Protein AF-A0A850LWU3-F1 (afdb_monomer)

Nearest PDB structures (foldseek):
  5odh-assembly1_C  TM=5.625E-01  e=8.567E-04  Methanothermococcus thermolithotrophicus DSM 2095
  4kxk-assembly1_D  TM=1.977E-01  e=5.234E+00  Homo sapiens
  4kyo-assembly1_B  TM=1.993E-01  e=7.463E+00  Homo sapiens

pLDDT: mean 84.17, std 16.16, range [32.34, 98.5]

Secondary structure (DSSP, 8-state):
---------HHHHHHHTHHHHHT-----GGGEEE-S-TTS--TT-BTTB--TTEEE--HHHHHH-SGGGSHHHHHHHHHHHHHTSS-SSSHHHHHHHHHHHTT----SHHHHT-TT---HHHHHHHHHHHHHHTT----HHHHHHHHHHHHHSSTT---GGGTTTT-S-GGGBS-TT-SEEEE-HHHHHHT-HHHHHHHHHHHHHHHHTTSS--EEB-TTPPP--HHHHHTT-HHHHHHHHHHHHHHHTTSSEEEES-HHHHHIIIIIHHHHSSS---SEEEEHHHHHHHHH-EE-TTT--EE-TT--B---TT-TTS-STTPBP----S-S-----SPP-S--EEE---TTTTHHHHHHHHHHHHHTT-STT---HHHHHHHHHHHHHHHHHHHHHHHHTSTT--EEEPSS-GGG---

Structure (mmCIF, N/CA/C/O backbone):
data_AF-A0A850LWU3-F1
#
_entry.id   AF-A0A850LWU3-F1
#
loop_
_atom_site.group_PDB
_atom_site.id
_atom_site.type_symbol
_atom_site.label_atom_id
_atom_site.label_alt_id
_atom_site.label_comp_id
_atom_site.label_asym_id
_atom_site.label_entity_id
_atom_site.label_seq_id
_atom_site.pdbx_PDB_ins_code
_atom_site.Cartn_x
_atom_site.Cartn_y
_atom_site.Cartn_z
_atom_site.occupancy
_atom_site.B_iso_or_equiv
_atom_site.auth_seq_id
_atom_site.auth_comp_id
_atom_site.auth_asym_id
_atom_site.auth_atom_id
_atom_site.pdbx_PDB_model_num
ATOM 1 N N . MET A 1 1 ? -15.464 -24.265 0.387 1.00 32.75 1 MET A N 1
ATOM 2 C CA . MET A 1 1 ? -15.939 -23.529 1.576 1.00 32.75 1 MET A CA 1
ATOM 3 C C . MET A 1 1 ? -16.371 -22.146 1.120 1.00 32.75 1 MET A C 1
ATOM 5 O O . MET A 1 1 ? -15.566 -21.230 1.081 1.00 32.75 1 MET A O 1
ATOM 9 N N . THR A 1 2 ? -17.609 -22.031 0.650 1.00 32.41 2 THR A N 1
ATOM 10 C CA . THR A 1 2 ? -18.229 -20.764 0.239 1.00 32.41 2 THR A CA 1
ATOM 11 C C . THR A 1 2 ? -19.096 -20.310 1.403 1.00 32.41 2 THR A C 1
ATOM 13 O O . THR A 1 2 ? -20.304 -20.527 1.424 1.00 32.41 2 THR A O 1
ATOM 16 N N . GLU A 1 3 ? -18.445 -19.777 2.435 1.00 32.34 3 GLU A N 1
ATOM 17 C CA . GLU A 1 3 ? -19.136 -19.086 3.517 1.00 32.34 3 GLU A CA 1
ATOM 18 C C . GLU A 1 3 ? -19.488 -17.668 3.070 1.00 32.34 3 GLU A C 1
ATOM 20 O O . GLU A 1 3 ? -18.741 -16.991 2.362 1.00 32.34 3 GLU A O 1
ATOM 25 N N . ILE A 1 4 ? -20.690 -17.273 3.461 1.00 36.47 4 ILE A N 1
ATOM 26 C CA . ILE A 1 4 ? -21.375 -16.017 3.193 1.00 36.47 4 ILE A CA 1
ATOM 27 C C . ILE A 1 4 ? -20.404 -14.839 3.393 1.00 36.47 4 ILE A C 1
ATOM 29 O O . ILE A 1 4 ? -19.989 -14.554 4.515 1.00 36.47 4 ILE A O 1
ATOM 33 N N . LYS A 1 5 ? -20.043 -14.130 2.309 1.00 43.56 5 LYS A N 1
ATOM 34 C CA . LYS A 1 5 ? -19.282 -12.867 2.369 1.00 43.56 5 LYS A CA 1
ATOM 35 C C . LYS A 1 5 ? -20.184 -11.765 2.912 1.00 43.56 5 LYS A C 1
ATOM 37 O O . LYS A 1 5 ? -20.841 -10.999 2.218 1.00 43.56 5 LYS A O 1
ATOM 42 N N . GLU A 1 6 ? -20.267 -11.792 4.219 1.00 46.38 6 GLU A N 1
ATOM 43 C CA . GLU A 1 6 ? -21.068 -10.975 5.102 1.00 46.38 6 GLU A CA 1
ATOM 44 C C . GLU A 1 6 ? -20.563 -9.503 5.012 1.00 46.38 6 GLU A C 1
ATOM 46 O O . GLU A 1 6 ? -19.359 -9.270 4.871 1.00 46.38 6 GLU A O 1
ATOM 51 N N . LYS A 1 7 ? -21.463 -8.500 5.058 1.00 52.97 7 LYS A N 1
ATOM 52 C CA . LYS A 1 7 ? -21.173 -7.057 4.829 1.00 52.97 7 LYS A CA 1
ATOM 53 C C . LYS A 1 7 ? -19.877 -6.602 5.519 1.00 52.97 7 LYS A C 1
ATOM 55 O O . LYS A 1 7 ? -19.686 -6.900 6.690 1.00 52.97 7 LYS A O 1
ATOM 60 N N . VAL A 1 8 ? -18.988 -5.913 4.805 1.00 64.25 8 VAL A N 1
ATOM 61 C CA . VAL A 1 8 ? -17.737 -5.364 5.359 1.00 64.25 8 VAL A CA 1
ATOM 62 C C . VAL A 1 8 ? -18.085 -4.100 6.153 1.00 64.25 8 VAL A C 1
ATOM 64 O O . VAL A 1 8 ? -18.867 -3.303 5.655 1.00 64.25 8 VAL A O 1
ATOM 67 N N . GLY A 1 9 ? -17.562 -3.941 7.370 1.00 80.12 9 GLY A N 1
ATOM 68 C CA . GLY A 1 9 ? -17.852 -2.807 8.258 1.00 80.12 9 GLY A CA 1
ATOM 69 C C . GLY A 1 9 ? -16.844 -2.715 9.407 1.00 80.12 9 GLY A C 1
ATOM 70 O O . GLY A 1 9 ? -16.125 -3.683 9.666 1.00 80.12 9 GLY A O 1
ATOM 71 N N . GLY A 1 10 ? -16.765 -1.565 10.069 1.00 89.88 10 GLY A N 1
ATOM 72 C CA . GLY A 1 10 ? -15.828 -1.252 11.145 1.00 89.88 10 GLY A CA 1
ATOM 73 C C . GLY A 1 10 ? -15.989 -2.161 12.353 1.00 89.88 10 GLY A C 1
ATOM 74 O O . GLY A 1 10 ? -15.060 -2.909 12.667 1.00 89.88 10 GLY A O 1
ATOM 75 N N . MET A 1 11 ? -17.176 -2.173 12.973 1.00 93.19 11 MET A N 1
ATOM 76 C CA . MET A 1 11 ? -17.422 -2.998 14.169 1.00 93.19 11 MET A CA 1
ATOM 77 C C . MET A 1 11 ? -17.214 -4.482 13.871 1.00 93.19 11 MET A C 1
ATOM 79 O O . MET A 1 11 ? -16.526 -5.208 14.584 1.00 93.19 11 MET A O 1
ATOM 83 N N . LYS A 1 12 ? -17.726 -4.924 12.728 1.00 90.56 12 LYS A N 1
ATOM 84 C CA . LYS A 1 12 ? -17.560 -6.300 12.287 1.00 90.56 12 LYS A CA 1
ATOM 85 C C . LYS A 1 12 ? -16.090 -6.670 12.041 1.00 90.56 12 LYS A C 1
ATOM 87 O O . LYS A 1 12 ? -15.655 -7.774 12.371 1.00 90.56 12 LYS A O 1
ATOM 92 N N . ARG A 1 13 ? -15.304 -5.770 11.439 1.00 90.81 13 ARG A N 1
ATOM 93 C CA . ARG A 1 13 ? -13.866 -5.992 11.235 1.00 90.81 13 ARG A CA 1
ATOM 94 C C . ARG A 1 13 ? -13.144 -6.086 12.573 1.00 90.81 13 ARG A C 1
ATOM 96 O O . ARG A 1 13 ? -12.257 -6.929 12.698 1.00 90.81 13 ARG A O 1
ATOM 103 N N . LEU A 1 14 ? -13.532 -5.254 13.535 1.00 93.44 14 LEU A N 1
ATOM 104 C CA . LEU A 1 14 ? -12.990 -5.265 14.886 1.00 93.44 14 LEU A CA 1
ATOM 105 C C . LEU A 1 14 ? -13.288 -6.595 15.597 1.00 93.44 14 LEU A C 1
ATOM 107 O O . LEU A 1 14 ? -12.367 -7.189 16.150 1.00 93.44 14 LEU A O 1
ATOM 111 N N . GLU A 1 15 ? -14.512 -7.120 15.475 1.00 95.06 15 GLU A N 1
ATOM 112 C CA . GLU A 1 15 ? -14.885 -8.452 15.981 1.00 95.06 15 GLU A CA 1
ATOM 113 C C . GLU A 1 15 ? -14.060 -9.572 15.335 1.00 95.06 15 GLU A C 1
ATOM 115 O O . GLU A 1 15 ? -13.531 -10.443 16.024 1.00 95.06 15 GLU A O 1
ATOM 120 N N . LYS A 1 16 ? -13.838 -9.513 14.013 1.00 92.75 16 LYS A N 1
ATOM 121 C CA . LYS A 1 16 ? -12.953 -10.467 13.319 1.00 92.75 16 LYS A CA 1
ATOM 122 C C . LYS A 1 16 ? -11.506 -10.412 13.830 1.00 92.75 16 LYS A C 1
ATOM 124 O O . LYS A 1 16 ? -10.802 -11.406 13.727 1.00 92.75 16 LYS A O 1
ATOM 129 N N . LEU A 1 17 ? -11.059 -9.262 14.337 1.00 93.62 17 LEU A N 1
ATOM 130 C CA . LEU A 1 17 ? -9.714 -9.047 14.886 1.00 93.62 17 LEU A CA 1
ATOM 131 C C . LEU A 1 17 ? -9.630 -9.289 16.400 1.00 93.62 17 LEU A C 1
ATOM 133 O O . LEU A 1 17 ? -8.588 -9.022 17.005 1.00 93.62 17 LEU A O 1
ATOM 137 N N . LYS A 1 18 ? -10.717 -9.742 17.038 1.00 95.69 18 LYS A N 1
ATOM 138 C CA . LYS A 1 18 ? -10.799 -9.887 18.494 1.00 95.69 18 LYS A CA 1
ATOM 139 C C . LYS A 1 18 ? -9.720 -10.823 19.028 1.00 95.69 18 LYS A C 1
ATOM 141 O O . LYS A 1 18 ? -9.001 -10.457 19.953 1.00 95.69 18 LYS A O 1
ATOM 146 N N . ALA A 1 19 ? -9.541 -11.996 18.427 1.00 93.62 19 ALA A N 1
ATOM 147 C CA . ALA A 1 19 ? -8.540 -12.957 18.889 1.00 93.62 19 ALA A CA 1
ATOM 148 C C . ALA A 1 19 ? -7.123 -12.353 18.877 1.00 93.62 19 ALA A C 1
ATOM 150 O O . ALA A 1 19 ? -6.381 -12.456 19.855 1.00 93.62 19 ALA A O 1
ATOM 151 N N . GLU A 1 20 ? -6.762 -11.649 17.806 1.00 93.00 20 GLU A N 1
ATOM 152 C CA . GLU A 1 20 ? -5.463 -11.009 17.649 1.00 93.00 20 GLU A CA 1
ATOM 153 C C . GLU A 1 20 ? -5.296 -9.824 18.599 1.00 93.00 20 GLU A C 1
ATOM 155 O O . GLU A 1 20 ? -4.238 -9.679 19.216 1.00 93.00 20 GLU A O 1
ATOM 160 N N . LEU A 1 21 ? -6.332 -8.996 18.749 1.00 95.88 21 LEU A N 1
ATOM 161 C CA . LEU A 1 21 ? -6.354 -7.856 19.659 1.00 95.88 21 LEU A CA 1
ATOM 162 C C . LEU A 1 21 ? -6.124 -8.289 21.113 1.00 95.88 21 LEU A C 1
ATOM 164 O O . LEU A 1 21 ? -5.378 -7.632 21.851 1.00 95.88 21 LEU A O 1
ATOM 168 N N . TYR A 1 22 ? -6.719 -9.405 21.539 1.00 95.50 22 TYR A N 1
ATOM 169 C CA . TYR A 1 22 ? -6.591 -9.907 22.909 1.00 95.50 22 TYR A CA 1
ATOM 170 C C . TYR A 1 22 ? -5.193 -10.470 23.227 1.00 95.50 22 TYR A C 1
ATOM 172 O O . TYR A 1 22 ? -4.827 -10.556 24.397 1.00 95.50 22 TYR A O 1
ATOM 180 N N . ARG A 1 23 ? -4.332 -10.680 22.218 1.00 94.50 23 ARG A N 1
ATOM 181 C CA . ARG A 1 23 ? -2.894 -10.957 22.427 1.00 94.50 23 ARG A CA 1
ATOM 182 C C . ARG A 1 23 ? -2.096 -9.743 22.916 1.00 94.50 23 ARG A C 1
ATOM 184 O O . ARG A 1 23 ? -0.951 -9.890 23.336 1.00 94.50 23 ARG A O 1
ATOM 191 N N . CYS A 1 24 ? -2.645 -8.523 22.858 1.00 95.19 24 CYS A N 1
ATOM 192 C CA . CYS A 1 24 ? -1.952 -7.349 23.398 1.00 95.19 24 CYS A CA 1
ATOM 193 C C . CYS A 1 24 ? -1.770 -7.471 24.922 1.00 95.19 24 CYS A C 1
ATOM 195 O O . CYS A 1 24 ? -2.739 -7.468 25.673 1.00 95.19 24 CYS A O 1
ATOM 197 N N . ILE A 1 25 ? -0.533 -7.479 25.407 1.00 94.31 25 ILE A N 1
ATOM 198 C CA . ILE A 1 25 ? -0.247 -7.446 26.855 1.00 94.31 25 ILE A CA 1
ATOM 199 C C . ILE A 1 25 ? 0.077 -6.036 27.369 1.00 94.31 25 ILE A C 1
ATOM 201 O O . ILE A 1 25 ? 0.557 -5.874 28.484 1.00 94.31 25 ILE A O 1
ATOM 205 N N . HIS A 1 26 ? -0.117 -5.006 26.537 1.00 92.69 26 HIS A N 1
ATOM 206 C CA . HIS A 1 26 ? 0.147 -3.604 26.879 1.00 92.69 26 HIS A CA 1
ATOM 207 C C . HIS A 1 26 ? 1.581 -3.327 27.404 1.00 92.69 26 HIS A C 1
ATOM 209 O O . HIS A 1 26 ? 1.814 -2.400 28.175 1.00 92.69 26 HIS A O 1
ATOM 215 N N . CYS A 1 27 ? 2.579 -4.088 26.932 1.00 92.75 27 CYS A N 1
ATOM 216 C CA . CYS A 1 27 ? 3.994 -3.929 27.315 1.00 92.75 27 CYS A CA 1
ATOM 217 C C . CYS A 1 27 ? 4.652 -2.638 26.795 1.00 92.75 27 CYS A C 1
ATOM 219 O O . CYS A 1 27 ? 5.792 -2.340 27.134 1.00 92.75 27 CYS A O 1
ATOM 221 N N . ARG A 1 28 ? 3.954 -1.889 25.931 1.00 90.56 28 ARG A N 1
ATOM 222 C CA . ARG A 1 28 ? 4.400 -0.641 25.290 1.00 90.56 28 ARG A CA 1
ATOM 223 C C . ARG A 1 28 ? 5.603 -0.754 24.351 1.00 90.56 28 ARG A C 1
ATOM 225 O O . ARG A 1 28 ? 5.964 0.266 23.784 1.00 90.56 28 ARG A O 1
ATOM 232 N N . ALA A 1 29 ? 6.149 -1.940 24.073 1.00 89.25 29 ALA A N 1
ATOM 233 C CA . ALA A 1 29 ? 7.270 -2.117 23.134 1.00 89.25 29 ALA A CA 1
ATOM 234 C C . ALA A 1 29 ? 7.025 -1.465 21.755 1.00 89.25 29 ALA A C 1
ATOM 236 O O . ALA A 1 29 ? 7.917 -0.852 21.178 1.00 89.25 29 ALA A O 1
ATOM 237 N N . CYS A 1 30 ? 5.770 -1.465 21.289 1.00 90.56 30 CYS A N 1
ATOM 238 C CA . CYS A 1 30 ? 5.340 -0.830 20.041 1.00 90.56 30 CYS A CA 1
ATOM 239 C C . CYS A 1 30 ? 5.553 0.697 19.963 1.00 90.56 30 CYS A C 1
ATOM 241 O O . CYS A 1 30 ? 5.279 1.298 18.918 1.00 90.56 30 CYS A O 1
ATOM 243 N N . ARG A 1 31 ? 5.964 1.343 21.063 1.00 88.88 31 ARG A N 1
ATOM 244 C CA . ARG A 1 31 ? 6.330 2.763 21.097 1.00 88.88 31 ARG A CA 1
ATOM 245 C C . ARG A 1 31 ? 7.728 3.024 20.557 1.00 88.88 31 ARG A C 1
ATOM 247 O O . ARG A 1 31 ? 7.962 4.130 20.080 1.00 88.88 31 ARG A O 1
ATOM 254 N N . PHE A 1 32 ? 8.627 2.049 20.652 1.00 85.62 32 PHE A N 1
ATOM 255 C CA . PHE A 1 32 ? 10.040 2.235 20.358 1.00 85.62 32 PHE A CA 1
ATOM 256 C C . PHE A 1 32 ? 10.349 1.959 18.883 1.00 85.62 32 PHE A C 1
ATOM 258 O O . PHE A 1 32 ? 9.516 1.449 18.136 1.00 85.62 32 PHE A O 1
ATOM 265 N N . SER A 1 33 ? 11.539 2.348 18.455 1.00 82.56 33 SER A N 1
ATOM 266 C CA . SER A 1 33 ? 12.204 1.911 17.234 1.00 82.56 33 SER A CA 1
ATOM 267 C C . SER A 1 33 ? 13.691 1.780 17.535 1.00 82.56 33 SER A C 1
ATOM 269 O O . SER A 1 33 ? 14.241 2.568 18.311 1.00 82.56 33 SER A O 1
ATOM 271 N N . TYR A 1 34 ? 14.356 0.842 16.871 1.00 76.88 34 TYR A N 1
ATOM 272 C CA . TYR A 1 34 ? 15.807 0.732 16.951 1.00 76.88 34 TYR A CA 1
ATOM 273 C C . TYR A 1 34 ? 16.479 1.844 16.133 1.00 76.88 34 TYR A C 1
ATOM 275 O O . TYR A 1 34 ? 16.088 2.113 14.995 1.00 76.88 34 TYR A O 1
ATOM 283 N N . SER A 1 35 ? 17.489 2.496 16.711 1.00 66.25 35 SER A N 1
ATOM 284 C CA . SER A 1 35 ? 18.315 3.513 16.044 1.00 66.25 35 SER A CA 1
ATOM 285 C C . SER A 1 35 ? 19.208 2.912 14.956 1.00 66.25 35 SER A C 1
ATOM 287 O O . SER A 1 35 ? 19.545 3.605 14.001 1.00 66.25 35 SER A O 1
ATOM 289 N N . GLY A 1 36 ? 19.587 1.636 15.107 1.00 62.34 36 GLY A N 1
ATOM 290 C CA . GLY A 1 36 ? 20.618 0.978 14.298 1.00 62.34 36 GLY A CA 1
ATOM 291 C C . GLY A 1 36 ? 22.056 1.325 14.709 1.00 62.34 36 GLY A C 1
ATOM 292 O O . GLY A 1 36 ? 22.988 0.794 14.118 1.00 62.34 36 GLY A O 1
ATOM 293 N N . GLU A 1 37 ? 22.241 2.170 15.725 1.00 56.25 37 GLU A N 1
ATOM 294 C CA . GLU A 1 37 ? 23.542 2.611 16.234 1.00 56.25 37 GLU A CA 1
ATOM 295 C C . GLU A 1 37 ? 23.638 2.274 17.729 1.00 56.25 37 GLU A C 1
ATOM 297 O O . GLU A 1 37 ? 22.842 2.820 18.505 1.00 56.25 37 GLU A O 1
ATOM 302 N N . PRO A 1 38 ? 24.576 1.400 18.142 1.00 49.41 38 PRO A N 1
ATOM 303 C CA . PRO A 1 38 ? 24.747 1.034 19.544 1.00 49.41 38 PRO A CA 1
ATOM 304 C C . PRO A 1 38 ? 25.240 2.195 20.416 1.00 49.41 38 PRO A C 1
ATOM 306 O O . PRO A 1 38 ? 25.010 2.131 21.604 1.00 49.41 38 PRO A O 1
ATOM 309 N N . ASP A 1 39 ? 25.813 3.272 19.857 1.00 49.94 39 ASP A N 1
ATOM 310 C CA . ASP A 1 39 ? 26.483 4.326 20.649 1.00 49.94 39 ASP A CA 1
ATOM 311 C C . ASP A 1 39 ? 25.802 5.708 20.589 1.00 49.94 39 ASP A C 1
ATOM 313 O O . ASP A 1 39 ? 26.322 6.708 21.097 1.00 49.94 39 ASP A O 1
ATOM 317 N N . ARG A 1 40 ? 24.629 5.828 19.951 1.00 47.22 40 ARG A N 1
ATOM 318 C CA . ARG A 1 40 ? 23.935 7.122 19.894 1.00 47.22 40 ARG A CA 1
ATOM 319 C C . ARG A 1 40 ? 23.171 7.353 21.192 1.00 47.22 40 ARG A C 1
ATOM 321 O O . ARG A 1 40 ? 22.200 6.646 21.465 1.00 47.22 40 ARG A O 1
ATOM 328 N N . LYS A 1 41 ? 23.557 8.397 21.941 1.00 48.44 41 LYS A N 1
ATOM 329 C CA . LYS A 1 41 ? 22.795 8.930 23.086 1.00 48.44 41 LYS A CA 1
ATOM 330 C C . LYS A 1 41 ? 21.317 9.064 22.703 1.00 48.44 41 LYS A C 1
ATOM 332 O O . LYS A 1 41 ? 20.944 9.942 21.922 1.00 48.44 41 LYS A O 1
ATOM 337 N N . GLY A 1 42 ? 20.489 8.149 23.198 1.00 49.03 42 GLY A N 1
ATOM 338 C CA . GLY A 1 42 ? 19.046 8.187 23.005 1.00 49.03 42 GLY A CA 1
ATOM 339 C C . GLY A 1 42 ? 18.397 9.234 23.907 1.00 49.03 42 GLY A C 1
ATOM 340 O O . GLY A 1 42 ? 19.007 9.726 24.852 1.00 49.03 42 GLY A O 1
ATOM 341 N N . LEU A 1 43 ? 17.109 9.509 23.687 1.00 45.91 43 LEU A N 1
ATOM 342 C CA . LEU A 1 43 ? 16.258 10.305 24.595 1.00 45.91 43 LEU A CA 1
ATOM 343 C C . LEU A 1 43 ? 16.036 9.633 25.976 1.00 45.91 43 LEU A C 1
ATOM 345 O O . LEU A 1 43 ? 15.154 10.033 26.730 1.00 45.91 43 LEU A O 1
ATOM 349 N N . GLY A 1 44 ? 16.820 8.601 26.299 1.00 43.81 44 GLY A N 1
ATOM 350 C CA . GLY A 1 44 ? 16.708 7.747 27.473 1.00 43.81 44 GLY A CA 1
ATOM 351 C C . GLY A 1 44 ? 17.948 7.738 28.367 1.00 43.81 44 GLY A C 1
ATOM 352 O O . GLY A 1 44 ? 18.146 6.754 29.071 1.00 43.81 44 GLY A O 1
ATOM 353 N N . GLU A 1 45 ? 18.781 8.789 28.379 1.00 41.59 45 GLU A N 1
ATOM 354 C CA . GLU A 1 45 ? 19.764 8.960 29.463 1.00 41.59 45 GLU A CA 1
ATOM 355 C C . GLU A 1 45 ? 19.020 9.219 30.789 1.00 41.59 45 GLU A C 1
ATOM 357 O O . GLU A 1 45 ? 18.813 10.354 31.215 1.00 41.59 45 GLU A O 1
ATOM 362 N N . HIS A 1 46 ? 18.587 8.146 31.454 1.00 44.06 46 HIS A N 1
ATOM 363 C CA . HIS A 1 46 ? 18.086 8.182 32.822 1.00 44.06 46 HIS A CA 1
ATOM 364 C C . HIS A 1 46 ? 19.118 7.524 33.743 1.00 44.06 46 HIS A C 1
ATOM 366 O O . HIS A 1 46 ? 19.280 6.307 33.739 1.00 44.06 46 HIS A O 1
ATOM 372 N N . LYS A 1 47 ? 19.839 8.357 34.508 1.00 44.41 47 LYS A N 1
ATOM 373 C CA . LYS A 1 47 ? 20.634 8.014 35.707 1.00 44.41 47 LYS A CA 1
ATOM 374 C C . LYS A 1 47 ? 21.225 6.587 35.742 1.00 44.41 47 LYS A C 1
ATOM 376 O O . LYS A 1 47 ? 20.903 5.808 36.633 1.00 44.41 47 LYS A O 1
ATOM 381 N N . GLY A 1 48 ? 22.128 6.267 34.815 1.00 44.31 48 GLY A N 1
ATOM 382 C CA . GLY A 1 48 ? 22.964 5.063 34.919 1.00 44.31 48 GLY A CA 1
ATOM 383 C C . GLY A 1 48 ? 22.348 3.751 34.420 1.00 44.31 48 GLY A C 1
ATOM 384 O O . GLY A 1 48 ? 22.896 2.697 34.725 1.00 44.31 48 GLY A O 1
ATOM 385 N N . VAL A 1 49 ? 21.262 3.788 33.639 1.00 44.72 49 VAL A N 1
ATOM 386 C CA . VAL A 1 49 ? 20.787 2.623 32.871 1.00 44.72 49 VAL A CA 1
ATOM 387 C C . VAL A 1 49 ? 21.002 2.886 31.379 1.00 44.72 49 VAL A C 1
ATOM 389 O O . VAL A 1 49 ? 20.402 3.800 30.815 1.00 44.72 49 VAL A O 1
ATOM 392 N N . LEU A 1 50 ? 21.872 2.094 30.744 1.00 42.19 50 LEU A N 1
ATOM 393 C CA . LEU A 1 50 ? 22.073 2.089 29.294 1.00 42.19 50 LEU A CA 1
ATOM 394 C C . LEU A 1 50 ? 20.805 1.548 28.606 1.00 42.19 50 LEU A C 1
ATOM 396 O O . LEU A 1 50 ? 20.519 0.356 28.673 1.00 42.19 50 LEU A O 1
ATOM 400 N N . TYR A 1 51 ? 20.077 2.405 27.897 1.00 49.72 51 TYR A N 1
ATOM 401 C CA . TYR A 1 51 ? 19.239 1.985 26.768 1.00 49.72 51 TYR A CA 1
ATOM 402 C C . TYR A 1 51 ? 19.793 2.634 25.503 1.00 49.72 51 TYR A C 1
ATOM 404 O O . TYR A 1 51 ? 19.155 3.479 24.872 1.00 49.72 51 TYR A O 1
ATOM 412 N N . GLU A 1 52 ? 21.037 2.295 25.175 1.00 55.03 52 GLU A N 1
ATOM 413 C CA . GLU A 1 52 ? 21.668 2.812 23.971 1.00 55.03 52 GLU A CA 1
ATOM 414 C C . GLU A 1 52 ? 20.968 2.216 22.742 1.00 55.03 52 GLU A C 1
ATOM 416 O O . GLU A 1 52 ? 20.741 1.011 22.632 1.00 55.03 52 GLU A O 1
ATOM 421 N N . GLY A 1 53 ? 20.519 3.094 21.848 1.00 61.50 53 GLY A N 1
ATOM 422 C CA . GLY A 1 53 ? 19.940 2.709 20.567 1.00 61.50 53 GLY A CA 1
ATOM 423 C C . GLY A 1 53 ? 18.440 2.378 20.511 1.00 61.50 53 GLY A C 1
ATOM 424 O O . GLY A 1 53 ? 17.956 2.004 19.441 1.00 61.50 53 GLY A O 1
ATOM 425 N N . MET A 1 54 ? 17.660 2.570 21.582 1.00 72.00 54 MET A N 1
ATOM 426 C CA . MET A 1 54 ? 16.187 2.579 21.498 1.00 72.00 54 MET A CA 1
ATOM 427 C C . MET A 1 54 ? 15.637 4.006 21.565 1.00 72.00 54 MET A C 1
ATOM 429 O O . MET A 1 54 ? 15.945 4.773 22.474 1.00 72.00 54 MET A O 1
ATOM 433 N N . LEU A 1 55 ? 14.812 4.371 20.583 1.00 76.88 55 LEU A N 1
ATOM 434 C CA . LEU A 1 55 ? 14.206 5.698 20.460 1.00 76.88 55 LEU A CA 1
ATOM 435 C C . LEU A 1 55 ? 12.688 5.592 20.419 1.00 76.88 55 LEU A C 1
ATOM 437 O O . LEU A 1 55 ? 12.153 4.602 19.929 1.00 76.88 55 LEU A O 1
ATOM 441 N N . ASP A 1 56 ? 11.983 6.633 20.858 1.00 81.00 56 ASP A N 1
ATOM 442 C CA . ASP A 1 56 ? 10.546 6.719 20.607 1.00 81.00 56 ASP A CA 1
ATOM 443 C C . ASP A 1 56 ? 10.283 6.814 19.094 1.00 81.00 56 ASP A C 1
ATOM 445 O O . ASP A 1 56 ? 10.802 7.671 18.376 1.00 81.00 56 ASP A O 1
ATOM 449 N N . GLY A 1 57 ? 9.487 5.870 18.601 1.00 85.38 57 GLY A N 1
ATOM 450 C CA . GLY A 1 57 ? 9.196 5.646 17.191 1.00 85.38 57 GLY A CA 1
ATOM 451 C C . GLY A 1 57 ? 7.798 6.067 16.756 1.00 85.38 57 GLY A C 1
ATOM 452 O O . GLY A 1 57 ? 7.517 6.075 15.559 1.00 85.38 57 GLY A O 1
ATOM 453 N N . CYS A 1 58 ? 6.903 6.393 17.696 1.00 90.62 58 CYS A N 1
ATOM 454 C CA . CYS A 1 58 ? 5.537 6.823 17.398 1.00 90.62 58 CYS A CA 1
ATOM 455 C C . CYS A 1 58 ? 5.445 8.360 17.349 1.00 90.62 58 CYS A C 1
ATOM 457 O O . CYS A 1 58 ? 5.458 8.984 18.411 1.00 90.62 58 CYS A O 1
ATOM 459 N N . PRO A 1 59 ? 5.269 8.987 16.166 1.00 90.19 59 PRO A N 1
ATOM 460 C CA . PRO A 1 59 ? 5.208 10.447 16.067 1.00 90.19 59 PRO A CA 1
ATOM 461 C C . PRO A 1 59 ? 4.029 11.042 16.842 1.00 90.19 59 PRO A C 1
ATOM 463 O O . PRO A 1 59 ? 4.175 12.050 17.523 1.00 90.19 59 PRO A O 1
ATOM 466 N N . ALA A 1 60 ? 2.866 10.382 16.781 1.00 93.25 60 ALA A N 1
ATOM 467 C CA . ALA A 1 60 ? 1.675 10.809 17.509 1.00 93.25 60 ALA A CA 1
ATOM 468 C C . ALA A 1 60 ? 1.895 10.739 19.026 1.00 93.25 60 ALA A C 1
ATOM 470 O O . ALA A 1 60 ? 1.660 11.712 19.732 1.00 93.25 60 ALA A O 1
ATOM 471 N N . GLY A 1 61 ? 2.394 9.608 19.523 1.00 92.50 61 GLY A N 1
ATOM 472 C CA . GLY A 1 61 ? 2.676 9.441 20.944 1.00 92.50 61 GLY A CA 1
ATOM 473 C C . GLY A 1 61 ? 3.671 10.476 21.464 1.00 92.50 61 GLY A C 1
ATOM 474 O O . GLY A 1 61 ? 3.404 11.134 22.465 1.00 92.50 61 GLY A O 1
ATOM 475 N N . HIS A 1 62 ? 4.773 10.678 20.738 1.00 89.38 62 HIS A N 1
ATOM 476 C CA . HIS A 1 62 ? 5.810 11.636 21.112 1.00 89.38 62 HIS A CA 1
ATOM 477 C C . HIS A 1 62 ? 5.300 13.083 21.118 1.00 89.38 62 HIS A C 1
ATOM 479 O O . HIS A 1 62 ? 5.631 13.849 22.015 1.00 89.38 62 HIS A O 1
ATOM 485 N N . HIS A 1 63 ? 4.491 13.472 20.128 1.00 92.62 63 HIS A N 1
ATOM 486 C CA . HIS A 1 63 ? 3.993 14.842 20.029 1.00 92.62 63 HIS A CA 1
ATOM 487 C C . HIS A 1 63 ? 2.926 15.171 21.083 1.00 92.62 63 HIS A C 1
ATOM 489 O O . HIS A 1 63 ? 2.947 16.262 21.644 1.00 92.62 63 HIS A O 1
ATOM 495 N N . PHE A 1 64 ? 1.997 14.248 21.352 1.00 94.38 64 PHE A N 1
ATOM 496 C CA . PHE A 1 64 ? 0.848 14.512 22.227 1.00 94.38 64 PHE A CA 1
ATOM 497 C C . PHE A 1 64 ? 1.042 14.047 23.681 1.00 94.38 64 PHE A C 1
ATOM 499 O O . PHE A 1 64 ? 0.298 14.474 24.559 1.00 94.38 64 PHE A O 1
ATOM 506 N N . GLY A 1 65 ? 2.006 13.166 23.965 1.00 90.00 65 GLY A N 1
ATOM 507 C CA . GLY A 1 65 ? 2.431 12.786 25.320 1.00 90.00 65 GLY A CA 1
ATOM 508 C C . GLY A 1 65 ? 1.477 11.890 26.126 1.00 90.00 65 GLY A C 1
ATOM 509 O O . GLY A 1 65 ? 1.926 11.212 27.047 1.00 90.00 65 GLY A O 1
ATOM 510 N N . TRP A 1 66 ? 0.186 11.825 25.787 1.00 93.56 66 TRP A N 1
ATOM 511 C CA . TRP A 1 66 ? -0.812 11.016 26.503 1.00 93.56 66 TRP A CA 1
ATOM 512 C C . TRP A 1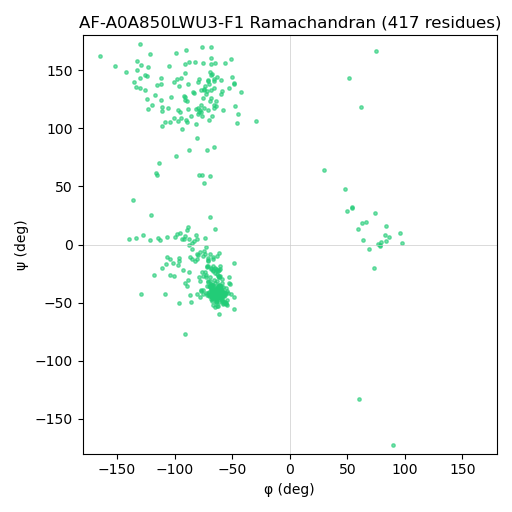 66 ? -0.960 9.587 25.942 1.00 93.56 66 TRP A C 1
ATOM 514 O O . TRP A 1 66 ? -0.818 9.365 24.738 1.00 93.56 66 TRP A O 1
ATOM 524 N N . GLU A 1 67 ? -1.266 8.607 26.809 1.00 93.56 67 GLU A N 1
ATOM 525 C CA . GLU A 1 67 ? -1.191 7.162 26.505 1.00 93.56 67 GLU A CA 1
ATOM 526 C C . GLU A 1 67 ? -1.998 6.746 25.267 1.00 93.56 67 GLU A C 1
ATOM 528 O O . GLU A 1 67 ? -1.519 5.955 24.456 1.00 93.56 67 GLU A O 1
ATOM 533 N N . GLY A 1 68 ? -3.191 7.308 25.065 1.00 94.62 68 GLY A N 1
ATOM 534 C CA . GLY A 1 68 ? -4.021 6.961 23.912 1.00 94.62 68 GLY A CA 1
ATOM 535 C C . GLY A 1 68 ? -3.423 7.351 22.559 1.00 94.62 68 GLY A C 1
ATOM 536 O O . GLY A 1 68 ? -3.774 6.757 21.542 1.00 94.62 68 GLY A O 1
ATOM 537 N N . PHE A 1 69 ? -2.469 8.288 22.508 1.00 95.88 69 PHE A N 1
ATOM 538 C CA . PHE A 1 69 ? -1.750 8.606 21.268 1.00 95.88 69 PHE A CA 1
ATOM 539 C C . PHE A 1 69 ? -0.638 7.601 20.938 1.00 95.88 69 PHE A C 1
ATOM 541 O O . PHE A 1 69 ? -0.093 7.619 19.826 1.00 95.88 69 PHE A O 1
ATOM 548 N N . TRP A 1 70 ? -0.325 6.688 21.852 1.00 95.50 70 TRP A N 1
ATOM 549 C CA . TRP A 1 70 ? 0.530 5.537 21.597 1.00 95.50 70 TRP A CA 1
ATOM 550 C C . TRP A 1 70 ? -0.318 4.348 21.161 1.00 95.50 70 TRP A C 1
ATOM 552 O O . TRP A 1 70 ? -1.500 4.244 21.473 1.00 95.50 70 TRP A O 1
ATOM 562 N N . ASN A 1 71 ? 0.277 3.412 20.422 1.00 95.44 71 ASN A N 1
ATOM 563 C CA . ASN A 1 71 ? -0.489 2.257 19.958 1.00 95.44 71 ASN A CA 1
ATOM 564 C C . ASN A 1 71 ? -1.007 1.383 21.114 1.00 95.44 71 ASN A C 1
ATOM 566 O O . ASN A 1 71 ? -2.081 0.814 20.980 1.00 95.44 71 ASN A O 1
ATOM 570 N N . ALA A 1 72 ? -0.286 1.304 22.237 1.00 95.06 72 ALA A N 1
ATOM 571 C CA . ALA A 1 72 ? -0.717 0.537 23.405 1.00 95.06 72 ALA A CA 1
ATOM 572 C C . ALA A 1 72 ? -2.091 1.013 23.919 1.00 95.06 72 ALA A C 1
ATOM 574 O O . ALA A 1 72 ? -3.024 0.209 23.960 1.00 95.06 72 ALA A O 1
ATOM 575 N N . GLY A 1 73 ? -2.258 2.323 24.139 1.00 96.50 73 GLY A N 1
ATOM 576 C CA . GLY A 1 73 ? -3.549 2.907 24.507 1.00 96.50 73 GLY A CA 1
ATOM 577 C C . GLY A 1 73 ? -4.639 2.701 23.448 1.00 96.50 73 GLY A C 1
ATOM 578 O O . GLY A 1 73 ? -5.775 2.392 23.794 1.00 96.50 73 GLY A O 1
ATOM 579 N N . ARG A 1 74 ? -4.303 2.766 22.151 1.00 97.19 74 ARG A N 1
ATOM 580 C CA . ARG A 1 74 ? -5.274 2.474 21.073 1.00 97.19 74 ARG A CA 1
ATOM 581 C C . ARG A 1 74 ? -5.754 1.019 21.067 1.00 97.19 74 ARG A C 1
ATOM 583 O O . ARG A 1 74 ? -6.905 0.772 20.729 1.00 97.19 74 ARG A O 1
ATOM 590 N N . MET A 1 75 ? -4.914 0.054 21.454 1.00 97.62 75 MET A N 1
ATOM 591 C CA . MET A 1 75 ? -5.358 -1.341 21.607 1.00 97.62 75 MET A CA 1
ATOM 592 C C . MET A 1 75 ? -6.334 -1.490 22.779 1.00 97.62 75 MET A C 1
ATOM 594 O O . MET A 1 75 ? -7.276 -2.266 22.687 1.00 97.62 75 MET A O 1
ATOM 598 N N . TRP A 1 76 ? -6.156 -0.739 23.866 1.00 96.38 76 TRP A N 1
ATOM 599 C CA . TRP A 1 76 ? -7.148 -0.712 24.946 1.00 96.38 76 TRP A CA 1
ATOM 600 C C . TRP A 1 76 ? -8.454 -0.052 24.517 1.00 96.38 76 TRP A C 1
ATOM 602 O O . TRP A 1 76 ? -9.509 -0.597 24.807 1.00 96.38 76 TRP A O 1
ATOM 612 N N . MET A 1 77 ? -8.399 1.037 23.744 1.00 97.62 77 MET A N 1
ATOM 613 C CA . MET A 1 77 ? -9.605 1.619 23.138 1.00 97.62 77 MET A CA 1
ATOM 614 C C . MET A 1 77 ? -10.335 0.605 22.257 1.00 97.62 77 MET A C 1
ATOM 616 O O . MET A 1 77 ? -11.552 0.509 22.327 1.00 97.62 77 MET A O 1
ATOM 620 N N . ALA A 1 78 ? -9.600 -0.187 21.471 1.00 97.88 78 ALA A N 1
ATOM 621 C CA . ALA A 1 78 ? -10.190 -1.244 20.655 1.00 97.88 78 ALA A CA 1
ATOM 622 C C . ALA A 1 78 ? -10.943 -2.285 21.492 1.00 97.88 78 ALA A C 1
ATOM 624 O O . ALA A 1 78 ? -12.037 -2.691 21.115 1.00 97.88 78 ALA A O 1
ATOM 625 N N . ARG A 1 79 ? -10.369 -2.704 22.627 1.00 97.56 79 ARG A N 1
ATOM 626 C CA . ARG A 1 79 ? -11.021 -3.653 23.541 1.00 97.56 79 ARG A CA 1
ATOM 627 C C . ARG A 1 79 ? -12.238 -3.042 24.205 1.00 97.56 79 ARG A C 1
ATOM 629 O O . ARG A 1 79 ? -13.294 -3.647 24.158 1.00 97.56 79 ARG A O 1
ATOM 636 N N . ALA A 1 80 ? -12.100 -1.828 24.723 1.00 97.69 80 ALA A N 1
ATOM 637 C CA . ALA A 1 80 ? -13.180 -1.137 25.405 1.00 97.69 80 ALA A CA 1
ATOM 638 C C . ALA A 1 80 ? -14.384 -0.889 24.479 1.00 97.69 80 ALA A C 1
ATOM 640 O O . ALA A 1 80 ? -15.521 -1.004 24.916 1.00 97.69 80 ALA A O 1
ATOM 641 N N . VAL A 1 81 ? -14.158 -0.636 23.183 1.00 97.75 81 VAL A N 1
ATOM 642 C CA . VAL A 1 81 ? -15.241 -0.589 22.184 1.00 97.75 81 VAL A CA 1
ATOM 643 C C . VAL A 1 81 ? -15.915 -1.956 22.005 1.00 97.75 81 VAL A C 1
ATOM 645 O O . VAL A 1 81 ? -17.137 -2.016 21.945 1.00 97.75 81 VAL A O 1
ATOM 648 N N . LEU A 1 82 ? -15.153 -3.057 21.936 1.00 96.50 82 LEU A N 1
ATOM 649 C CA . LEU A 1 82 ? -15.717 -4.415 21.819 1.00 96.50 82 LEU A CA 1
ATOM 650 C C . LEU A 1 82 ? -16.446 -4.883 23.086 1.00 96.50 82 LEU A C 1
ATOM 652 O O . LEU A 1 82 ? -17.368 -5.690 23.009 1.00 96.50 82 LEU A O 1
ATOM 656 N N . GLU A 1 83 ? -15.997 -4.430 24.252 1.00 95.88 83 GLU A N 1
ATOM 657 C CA . GLU A 1 83 ? -16.553 -4.798 25.557 1.00 95.88 83 GLU A CA 1
ATOM 658 C C . GLU A 1 83 ? -17.754 -3.919 25.942 1.00 95.88 83 GLU A C 1
ATOM 660 O O . GLU A 1 83 ? -18.500 -4.276 26.850 1.00 95.88 83 GLU A O 1
ATOM 665 N N . GLY A 1 84 ? -17.981 -2.815 25.222 1.00 95.00 84 GLY A N 1
ATOM 666 C CA . GLY A 1 84 ? -19.043 -1.848 25.509 1.00 95.00 84 GLY A CA 1
ATOM 667 C C . GLY A 1 84 ? -18.682 -0.824 26.592 1.00 95.00 84 GLY A C 1
ATOM 668 O O . GLY A 1 84 ? -19.536 -0.042 26.994 1.00 95.00 84 GLY A O 1
ATOM 669 N N . ASP A 1 85 ? -17.425 -0.797 27.042 1.00 96.38 85 ASP A N 1
ATOM 670 C CA . ASP A 1 85 ? -16.904 0.177 28.009 1.00 96.38 85 ASP A CA 1
ATOM 671 C C . ASP A 1 85 ? -16.721 1.577 27.392 1.00 96.38 85 ASP A C 1
ATOM 673 O O . ASP A 1 85 ? -16.776 2.586 28.097 1.00 96.38 85 ASP A O 1
ATOM 677 N N . LEU A 1 86 ? -16.480 1.648 26.077 1.00 96.38 86 LEU A N 1
ATOM 678 C CA . LEU A 1 86 ? -16.515 2.889 25.300 1.00 96.38 86 LEU A CA 1
ATOM 679 C C . LEU A 1 86 ? -17.720 2.866 24.360 1.00 96.38 86 LEU A C 1
ATOM 681 O O . LEU A 1 86 ? -17.677 2.236 23.302 1.00 96.38 86 LEU A O 1
ATOM 685 N N . ASP A 1 87 ? -18.770 3.585 24.752 1.00 94.94 87 ASP A N 1
ATOM 686 C CA . ASP A 1 87 ? -19.986 3.744 23.961 1.00 94.94 87 ASP A CA 1
ATOM 687 C C . ASP A 1 87 ? -19.750 4.704 22.786 1.00 94.94 87 ASP A C 1
ATOM 689 O O . ASP A 1 87 ? -19.427 5.879 22.971 1.00 94.94 87 ASP A O 1
ATOM 693 N N . LEU A 1 88 ? -19.900 4.196 21.563 1.00 95.19 88 LEU A N 1
ATOM 694 C CA . LEU A 1 88 ? -19.744 4.993 20.348 1.00 95.19 88 LEU A CA 1
ATOM 695 C C . LEU A 1 88 ? -20.989 5.823 20.010 1.00 95.19 88 LEU A C 1
ATOM 697 O O . LEU A 1 88 ? -20.886 6.716 19.173 1.00 95.19 88 LEU A O 1
ATOM 701 N N . GLU A 1 89 ? -22.134 5.575 20.649 1.00 93.81 89 GLU A N 1
ATOM 702 C CA . GLU A 1 89 ? -23.323 6.423 20.511 1.00 93.81 89 GLU A CA 1
ATOM 703 C C . GLU A 1 89 ? -23.182 7.728 21.314 1.00 93.81 89 GLU A C 1
ATOM 705 O O . GLU A 1 89 ? -23.777 8.748 20.959 1.00 93.81 89 GLU A O 1
ATOM 710 N N . ASP A 1 90 ? -22.336 7.744 22.352 1.00 96.12 90 ASP A N 1
ATOM 711 C CA . ASP A 1 90 ? -22.012 8.960 23.096 1.00 96.12 90 ASP A CA 1
ATOM 712 C C . ASP A 1 90 ? -21.134 9.912 22.263 1.00 96.12 90 ASP A C 1
ATOM 714 O O . ASP A 1 90 ? -19.972 9.634 21.946 1.00 96.12 90 ASP A O 1
ATOM 718 N N . GLU A 1 91 ? -21.681 11.093 21.955 1.00 95.19 91 GLU A N 1
ATOM 719 C CA . GLU A 1 91 ? -21.033 12.133 21.143 1.00 95.19 91 GLU A CA 1
ATOM 720 C C . GLU A 1 91 ? -19.651 12.530 21.660 1.00 95.19 91 GLU A C 1
ATOM 722 O O . GLU A 1 91 ? -18.695 12.678 20.891 1.00 95.19 91 GLU A O 1
ATOM 727 N N . LYS A 1 92 ? -19.516 12.669 22.980 1.00 95.50 92 LYS A N 1
ATOM 728 C CA . LYS A 1 92 ? -18.249 13.061 23.591 1.00 95.50 92 LYS A CA 1
ATOM 729 C C . LYS A 1 92 ? -17.199 11.964 23.415 1.00 95.50 92 LYS A C 1
ATOM 731 O O . LYS A 1 92 ? -16.062 12.269 23.051 1.00 95.50 92 LYS A O 1
ATOM 736 N N . THR A 1 93 ? -17.573 10.710 23.647 1.00 95.88 93 THR A N 1
ATOM 737 C CA . THR A 1 93 ? -16.693 9.546 23.523 1.00 95.88 93 THR A CA 1
ATOM 738 C C . THR A 1 93 ? -16.205 9.372 22.092 1.00 95.88 93 THR A C 1
ATOM 740 O O . THR A 1 93 ? -14.988 9.358 21.867 1.00 95.88 93 THR A O 1
ATOM 743 N N . LYS A 1 94 ? -17.107 9.331 21.099 1.00 95.00 94 LYS A N 1
ATOM 744 C CA . LYS A 1 94 ? -16.687 9.173 19.696 1.00 95.00 94 LYS A CA 1
ATOM 745 C C . LYS A 1 94 ? -15.828 10.339 19.206 1.00 95.00 94 LYS A C 1
ATOM 747 O O . LYS A 1 94 ? -14.847 10.107 18.495 1.00 95.00 94 LYS A O 1
ATOM 752 N N . GLN A 1 95 ? -16.109 11.570 19.641 1.00 94.62 95 GLN A N 1
ATOM 753 C CA . GLN A 1 95 ? -15.304 12.736 19.274 1.00 94.62 95 GLN A CA 1
ATOM 754 C C . GLN A 1 95 ? -13.893 12.685 19.882 1.00 94.62 95 GLN A C 1
ATOM 756 O O . GLN A 1 95 ? -12.907 12.928 19.184 1.00 94.62 95 GLN A O 1
ATOM 761 N N . GLN A 1 96 ? -13.759 12.309 21.156 1.00 94.94 96 GLN A N 1
ATOM 762 C CA . GLN A 1 96 ? -12.445 12.141 21.786 1.00 94.94 96 GLN A CA 1
ATOM 763 C C . GLN A 1 96 ? -11.638 11.034 21.102 1.00 94.94 96 GLN A C 1
ATOM 765 O O . GLN A 1 96 ? -10.472 11.228 20.749 1.00 94.94 96 GLN A O 1
ATOM 770 N N . MET A 1 97 ? -12.265 9.884 20.845 1.00 96.50 97 MET A N 1
ATOM 771 C CA . MET A 1 97 ? -11.630 8.790 20.111 1.00 96.50 97 MET A CA 1
ATOM 772 C C . MET A 1 97 ? -11.176 9.227 18.716 1.00 96.50 97 MET A C 1
ATOM 774 O O . MET A 1 97 ? -10.065 8.889 18.302 1.00 96.50 97 MET A O 1
ATOM 778 N N . TYR A 1 98 ? -11.986 10.014 18.006 1.00 95.62 98 TYR A N 1
ATOM 779 C CA . TYR A 1 98 ? -11.626 10.577 16.709 1.00 95.62 98 TYR A CA 1
ATOM 780 C C . TYR A 1 98 ? -10.346 11.416 16.789 1.00 95.62 98 TYR A C 1
ATOM 782 O O . TYR A 1 98 ? -9.400 11.183 16.028 1.00 95.62 98 TYR A O 1
ATOM 790 N N . GLU A 1 99 ? -10.262 12.331 17.756 1.00 93.94 99 GLU A N 1
ATOM 791 C CA . GLU A 1 99 ? -9.085 13.180 17.968 1.00 93.94 99 GLU A CA 1
ATOM 792 C C . GLU A 1 99 ? -7.806 12.387 18.236 1.00 93.94 99 GLU A C 1
ATOM 794 O O . GLU A 1 99 ? -6.723 12.837 17.868 1.00 93.94 99 GLU A O 1
ATOM 799 N N . ILE A 1 100 ? -7.910 11.200 18.831 1.00 96.44 100 ILE A N 1
ATOM 800 C CA . ILE A 1 100 ? -6.768 10.337 19.146 1.00 96.44 100 ILE A CA 1
ATOM 801 C C . ILE A 1 100 ? -6.387 9.454 17.956 1.00 96.44 100 ILE A C 1
ATOM 803 O O . ILE A 1 100 ? -5.212 9.360 17.562 1.00 96.44 100 ILE A O 1
ATOM 807 N N . LEU A 1 101 ? -7.380 8.781 17.374 1.00 96.19 101 LEU A N 1
ATOM 808 C CA . LEU A 1 101 ? -7.179 7.799 16.318 1.00 96.19 101 LEU A CA 1
ATOM 809 C C . LEU A 1 101 ? -6.707 8.468 15.034 1.00 96.19 101 LEU A C 1
ATOM 811 O O . LEU A 1 101 ? -5.807 7.934 14.385 1.00 96.19 101 LEU A O 1
ATOM 815 N N . PHE A 1 102 ? -7.213 9.653 14.683 1.00 94.69 102 PHE A N 1
ATOM 816 C CA . PHE A 1 102 ? -6.846 10.351 13.444 1.00 94.69 102 PHE A CA 1
ATOM 817 C C . PHE A 1 102 ? -5.483 11.060 13.490 1.00 94.69 102 PHE A C 1
ATOM 819 O O . PHE A 1 102 ? -4.988 11.488 12.449 1.00 94.69 102 PHE A O 1
ATOM 826 N N . ARG A 1 103 ? -4.804 11.102 14.646 1.00 94.06 103 ARG A N 1
ATOM 827 C CA . ARG A 1 103 ? -3.388 11.524 14.734 1.00 94.06 103 ARG A CA 1
ATOM 828 C C . ARG A 1 103 ? -2.407 10.414 14.392 1.00 94.06 103 ARG A C 1
ATOM 830 O O . ARG A 1 103 ? -1.231 10.684 14.166 1.00 94.06 103 ARG A O 1
ATOM 837 N N . CYS A 1 104 ? -2.866 9.165 14.350 1.00 94.31 104 CYS A N 1
ATOM 838 C CA . CYS A 1 104 ? -2.035 8.052 13.917 1.00 94.31 104 CYS A CA 1
ATOM 839 C C . CYS A 1 104 ? -1.753 8.163 12.404 1.00 94.31 104 CYS A C 1
ATOM 841 O O . CYS A 1 104 ? -2.690 8.140 11.610 1.00 94.31 104 CYS A O 1
ATOM 843 N N . PRO A 1 105 ? -0.496 8.195 11.940 1.00 92.25 105 PRO A N 1
ATOM 844 C CA . PRO A 1 105 ? -0.214 8.150 10.504 1.00 92.25 105 PRO A CA 1
ATOM 845 C C . PRO A 1 105 ? -0.462 6.761 9.894 1.00 92.25 105 PRO A C 1
ATOM 847 O O . PRO A 1 105 ? -0.275 6.572 8.698 1.00 92.25 105 PRO A O 1
ATOM 850 N N . THR A 1 106 ? -0.847 5.761 10.699 1.00 93.75 106 THR A N 1
ATOM 851 C CA . THR A 1 106 ? -0.974 4.352 10.284 1.00 93.75 106 THR A CA 1
ATOM 852 C C . THR A 1 106 ? 0.310 3.805 9.651 1.00 93.75 106 THR A C 1
ATOM 854 O O . THR A 1 106 ? 0.254 2.951 8.785 1.00 93.75 106 THR A O 1
ATOM 857 N N . CYS A 1 107 ? 1.481 4.282 10.092 1.00 92.19 107 CYS A N 1
ATOM 858 C CA . CYS A 1 107 ? 2.783 4.020 9.462 1.00 92.19 107 CYS A CA 1
ATOM 859 C C . CYS A 1 107 ? 3.356 2.606 9.677 1.00 92.19 107 CYS A C 1
ATOM 861 O O . CYS A 1 107 ? 4.446 2.307 9.194 1.00 92.19 107 CYS A O 1
ATOM 863 N N . GLY A 1 108 ? 2.706 1.774 10.493 1.00 92.31 108 GLY A N 1
ATOM 864 C CA . GLY A 1 108 ? 3.132 0.395 10.740 1.00 92.31 108 GLY A CA 1
ATOM 865 C C . GLY A 1 108 ? 4.321 0.196 11.687 1.00 92.31 108 GLY A C 1
ATOM 866 O O . GLY A 1 108 ? 4.645 -0.956 11.951 1.00 92.31 108 GLY A O 1
ATOM 867 N N . ASN A 1 109 ? 4.939 1.245 12.265 1.00 91.44 109 ASN A N 1
ATOM 868 C CA . ASN A 1 109 ? 6.039 1.047 13.237 1.00 91.44 109 ASN A CA 1
ATOM 869 C C . ASN A 1 109 ? 5.600 0.126 14.384 1.00 91.44 109 ASN A C 1
ATOM 871 O O . ASN A 1 109 ? 6.262 -0.852 14.697 1.00 91.44 109 ASN A O 1
ATOM 875 N N . CYS A 1 110 ? 4.425 0.388 14.955 1.00 92.56 110 CYS A N 1
ATOM 876 C CA . CYS A 1 110 ? 3.885 -0.413 16.046 1.00 92.56 110 CYS A CA 1
ATOM 877 C C . CYS A 1 110 ? 3.624 -1.880 15.676 1.00 92.56 110 CYS A C 1
ATOM 879 O O . CYS A 1 110 ? 3.681 -2.716 16.569 1.00 92.56 110 CYS A O 1
ATOM 881 N N . SER A 1 111 ? 3.356 -2.194 14.402 1.00 91.31 111 SER A N 1
ATOM 882 C CA . SER A 1 111 ? 3.195 -3.581 13.932 1.00 91.31 111 SER A CA 1
ATOM 883 C C . SER A 1 111 ? 4.550 -4.280 13.831 1.00 91.31 111 SER A C 1
ATOM 885 O O . SER A 1 111 ? 4.692 -5.415 14.272 1.00 91.31 111 SER A O 1
ATOM 887 N N . MET A 1 112 ? 5.561 -3.577 13.308 1.00 87.38 112 MET A N 1
ATOM 888 C CA . MET A 1 112 ? 6.909 -4.128 13.145 1.00 87.38 112 MET A CA 1
ATOM 889 C C . MET A 1 112 ? 7.593 -4.434 14.478 1.00 87.38 112 MET A C 1
ATOM 891 O O . MET A 1 112 ? 8.274 -5.442 14.584 1.00 87.38 112 MET A O 1
ATOM 895 N N . GLN A 1 113 ? 7.364 -3.606 15.496 1.00 87.75 113 GLN A N 1
ATOM 896 C CA . GLN A 1 113 ? 7.978 -3.742 16.825 1.00 87.75 113 GLN A CA 1
ATOM 897 C C . GLN A 1 113 ? 7.175 -4.656 17.767 1.00 87.75 113 GLN A C 1
ATOM 899 O O . GLN A 1 113 ? 7.498 -4.791 18.946 1.00 87.75 113 GLN A O 1
ATOM 904 N N . CYS A 1 114 ? 6.050 -5.210 17.304 1.00 89.44 114 CYS A N 1
ATOM 905 C CA . CYS A 1 114 ? 5.188 -6.031 18.140 1.00 89.44 114 CYS A CA 1
ATOM 906 C C . CYS A 1 114 ? 5.612 -7.499 18.085 1.00 89.44 114 CYS A C 1
ATOM 908 O O . CYS A 1 114 ? 5.277 -8.210 17.139 1.00 89.44 114 CYS A O 1
ATOM 910 N N . GLU A 1 115 ? 6.244 -7.974 19.156 1.00 86.25 115 GLU A N 1
ATOM 911 C CA . GLU A 1 115 ? 6.621 -9.390 19.304 1.00 86.25 115 GLU A CA 1
ATOM 912 C C . GLU A 1 115 ? 5.414 -10.333 19.430 1.00 86.25 115 GLU A C 1
ATOM 914 O O . GLU A 1 115 ? 5.487 -11.502 19.073 1.00 86.25 115 GLU A O 1
ATOM 919 N N . ASN A 1 116 ? 4.254 -9.815 19.849 1.00 88.12 116 ASN A N 1
ATOM 920 C CA . ASN A 1 116 ? 2.994 -10.572 19.848 1.00 88.12 116 ASN A CA 1
ATOM 921 C C . ASN A 1 116 ? 2.314 -10.615 18.461 1.00 88.12 116 ASN A C 1
ATOM 923 O O . ASN A 1 116 ? 1.188 -11.097 18.339 1.00 88.12 116 ASN A O 1
ATOM 927 N N . ASN A 1 117 ? 2.966 -10.061 17.433 1.00 86.44 117 ASN A N 1
ATOM 928 C CA . ASN A 1 117 ? 2.503 -9.968 16.050 1.00 86.44 117 ASN A CA 1
ATOM 929 C C . ASN A 1 117 ? 1.058 -9.457 15.893 1.00 86.44 117 ASN A C 1
ATOM 931 O O . ASN A 1 117 ? 0.238 -10.053 15.192 1.00 86.44 117 ASN A O 1
ATOM 935 N N . LEU A 1 118 ? 0.710 -8.366 16.584 1.00 91.25 118 LEU A N 1
ATOM 936 C CA . LEU A 1 118 ? -0.611 -7.763 16.425 1.00 91.25 118 LEU A CA 1
ATOM 937 C C . LEU A 1 118 ? -0.715 -7.020 15.084 1.00 91.25 118 LEU A C 1
ATOM 939 O O . LEU A 1 118 ? 0.163 -6.197 14.792 1.00 91.25 118 LEU A O 1
ATOM 943 N N . PRO A 1 119 ? -1.833 -7.169 14.345 1.00 92.44 119 PRO A N 1
ATOM 944 C CA . PRO A 1 119 ? -2.130 -6.382 13.150 1.00 92.44 119 PRO A CA 1
ATOM 945 C C . PRO A 1 119 ? -2.592 -4.970 13.550 1.00 92.44 119 PRO A C 1
ATOM 947 O O . PRO A 1 119 ? -3.712 -4.539 13.286 1.00 92.44 119 PRO A O 1
ATOM 950 N N . THR A 1 120 ? -1.728 -4.236 14.253 1.00 95.06 120 THR A N 1
ATOM 951 C CA . THR A 1 120 ? -2.081 -2.984 14.942 1.00 95.06 120 THR A CA 1
ATOM 952 C C . THR A 1 120 ? -2.615 -1.917 13.989 1.00 95.06 120 THR A C 1
ATOM 954 O O . THR A 1 120 ? -3.528 -1.185 14.355 1.00 95.06 120 THR A O 1
ATOM 957 N N . VAL A 1 121 ? -2.097 -1.826 12.759 1.00 94.31 121 VAL A N 1
ATOM 958 C CA . VAL A 1 121 ? -2.645 -0.909 11.745 1.00 94.31 121 VAL A CA 1
ATOM 959 C C . VAL A 1 121 ? -4.084 -1.277 11.387 1.00 94.31 121 VAL A C 1
ATOM 961 O O . VAL A 1 121 ? -4.921 -0.386 11.362 1.00 94.31 121 VAL A O 1
ATOM 964 N N . ASP A 1 122 ? -4.374 -2.560 11.169 1.00 93.81 122 ASP A N 1
ATOM 965 C CA . ASP A 1 122 ? -5.710 -3.046 10.798 1.00 93.81 122 ASP A CA 1
ATOM 966 C C . ASP A 1 122 ? -6.721 -2.775 11.916 1.00 93.81 122 ASP A C 1
ATOM 968 O O . ASP A 1 122 ? -7.798 -2.254 11.666 1.00 93.81 122 ASP A O 1
ATOM 972 N N . ILE A 1 123 ? -6.323 -3.004 13.172 1.00 96.06 123 ILE A N 1
ATOM 973 C CA . ILE A 1 123 ? -7.142 -2.682 14.350 1.00 96.06 123 ILE A CA 1
ATOM 974 C C . ILE A 1 123 ? -7.437 -1.174 14.416 1.00 96.06 123 ILE A C 1
ATOM 976 O O . ILE A 1 123 ? -8.569 -0.770 14.669 1.00 96.06 123 ILE A O 1
ATOM 980 N N . ASN A 1 124 ? -6.437 -0.320 14.168 1.00 96.75 124 ASN A N 1
ATOM 981 C CA . ASN A 1 124 ? -6.639 1.132 14.149 1.00 96.75 124 ASN A CA 1
ATOM 982 C C . ASN A 1 124 ? -7.534 1.586 12.981 1.00 96.75 124 ASN A C 1
ATOM 984 O O . ASN A 1 124 ? -8.366 2.472 13.162 1.00 96.75 124 ASN A O 1
ATOM 988 N N . GLU A 1 125 ? -7.361 1.012 11.788 1.00 95.19 125 GLU A N 1
ATOM 989 C CA . GLU A 1 125 ? -8.204 1.289 10.617 1.00 95.19 125 GLU A CA 1
ATOM 990 C C . GLU A 1 125 ? -9.649 0.799 10.854 1.00 95.19 125 GLU A C 1
ATOM 992 O O . GLU A 1 125 ? -10.591 1.525 10.535 1.00 95.19 125 GLU A O 1
ATOM 997 N N . ALA A 1 126 ? -9.834 -0.351 11.513 1.00 95.19 126 ALA A N 1
ATOM 998 C CA . ALA A 1 126 ? -11.136 -0.866 11.935 1.00 95.19 126 ALA A CA 1
ATOM 999 C C . ALA A 1 126 ? -11.822 0.069 12.939 1.00 95.19 126 ALA A C 1
ATOM 1001 O O . ALA A 1 126 ? -12.979 0.419 12.740 1.00 95.19 126 ALA A O 1
ATOM 1002 N N . LEU A 1 127 ? -11.100 0.564 13.952 1.00 96.50 127 LEU A N 1
ATOM 1003 C CA . LEU A 1 127 ? -11.654 1.543 14.891 1.00 96.50 127 LEU A CA 1
ATOM 1004 C C . LEU A 1 127 ? -12.085 2.844 14.210 1.00 96.50 127 LEU A C 1
ATOM 1006 O O . LEU A 1 127 ? -13.130 3.398 14.542 1.00 96.50 127 LEU A O 1
ATOM 1010 N N . ARG A 1 128 ? -11.307 3.340 13.240 1.00 96.06 128 ARG A N 1
ATOM 1011 C CA . ARG A 1 128 ? -11.715 4.512 12.447 1.00 96.06 128 ARG A CA 1
ATOM 1012 C C . ARG A 1 128 ? -12.990 4.242 11.657 1.00 96.06 128 ARG A C 1
ATOM 1014 O O . ARG A 1 128 ? -13.818 5.139 11.541 1.00 96.06 128 ARG A O 1
ATOM 1021 N N . ALA A 1 129 ? -13.149 3.029 11.131 1.00 94.56 129 ALA A N 1
ATOM 1022 C CA . ALA A 1 129 ? -14.381 2.619 10.475 1.00 94.56 129 ALA A CA 1
ATOM 1023 C C . ALA A 1 129 ? -15.556 2.514 11.462 1.00 94.56 129 ALA A C 1
ATOM 1025 O O . ALA A 1 129 ? -16.639 2.965 11.110 1.00 94.56 129 ALA A O 1
ATOM 1026 N N . CYS A 1 130 ? -15.350 2.036 12.698 1.00 95.56 130 CYS A N 1
ATOM 1027 C CA . CYS A 1 130 ? -16.393 2.064 13.734 1.00 95.56 130 CYS A CA 1
ATOM 1028 C C . CYS A 1 130 ? -16.868 3.496 14.007 1.00 95.56 130 CYS A C 1
ATOM 1030 O O . CYS A 1 130 ? -18.064 3.744 14.087 1.00 95.56 130 CYS A O 1
ATOM 1032 N N . LEU A 1 131 ? -15.940 4.456 14.111 1.00 95.81 131 LEU A N 1
ATOM 1033 C CA . LEU A 1 131 ? -16.300 5.862 14.320 1.00 95.81 131 LEU A CA 1
ATOM 1034 C C . LEU A 1 131 ? -17.082 6.447 13.138 1.00 95.81 131 LEU A C 1
ATOM 1036 O O . LEU A 1 131 ? -18.034 7.197 13.344 1.00 95.81 131 LEU A O 1
ATOM 1040 N N . TYR A 1 132 ? -16.689 6.106 11.907 1.00 94.12 132 TYR A N 1
ATOM 1041 C CA . TYR A 1 132 ? -17.434 6.499 10.710 1.00 94.12 132 TYR A CA 1
ATOM 1042 C C . TYR A 1 132 ? -18.859 5.924 10.719 1.00 94.12 132 TYR A C 1
ATOM 1044 O O . TYR A 1 132 ? -19.809 6.647 10.435 1.00 94.12 132 TYR A O 1
ATOM 1052 N N . GLU A 1 133 ? -19.017 4.650 11.088 1.00 93.25 133 GLU A N 1
ATOM 1053 C CA . GLU A 1 133 ? -20.323 3.987 11.212 1.00 93.25 133 GLU A CA 1
ATOM 1054 C C . GLU A 1 133 ? -21.200 4.604 12.303 1.00 93.25 133 GLU A C 1
ATOM 1056 O O . GLU A 1 133 ? -22.395 4.778 12.086 1.00 93.25 133 GLU A O 1
ATOM 1061 N N . ALA A 1 134 ? -20.598 5.005 13.425 1.00 94.00 134 ALA A N 1
ATOM 1062 C CA . ALA A 1 134 ? -21.257 5.719 14.522 1.00 94.00 134 ALA A CA 1
ATOM 1063 C C . ALA A 1 134 ? -21.573 7.199 14.198 1.00 94.00 134 ALA A C 1
ATOM 1065 O O . ALA A 1 134 ? -21.997 7.972 15.063 1.00 94.00 134 ALA A O 1
ATOM 1066 N N . GLY A 1 135 ? -21.338 7.633 12.955 1.00 93.19 135 GLY A N 1
ATOM 1067 C CA . GLY A 1 135 ? -21.711 8.962 12.480 1.00 93.19 135 GLY A CA 1
ATOM 1068 C C . GLY A 1 135 ? -20.839 10.097 13.012 1.00 93.19 135 GLY A C 1
ATOM 1069 O O . GLY A 1 135 ? -21.322 11.223 13.107 1.00 93.19 135 GLY A O 1
ATOM 1070 N N . VAL A 1 136 ? -19.572 9.838 13.365 1.00 94.12 136 VAL A N 1
ATOM 1071 C CA . VAL A 1 136 ? -18.655 10.917 13.764 1.00 94.12 136 VAL A CA 1
ATOM 1072 C C . VAL A 1 136 ? -18.487 11.941 12.636 1.00 94.12 136 VAL A C 1
ATOM 1074 O O . VAL A 1 136 ? -18.388 11.586 11.455 1.00 94.12 136 VAL A O 1
ATOM 1077 N N . GLU A 1 137 ? -18.400 13.225 12.984 1.00 91.12 137 GLU A N 1
ATOM 1078 C CA . GLU A 1 137 ? -18.147 14.263 11.989 1.00 91.12 137 GLU A CA 1
ATOM 1079 C C . GLU A 1 137 ? -16.705 14.172 11.462 1.00 91.12 137 GLU A C 1
ATOM 1081 O O . GLU A 1 137 ? -15.721 14.522 12.118 1.00 91.12 137 GLU A O 1
ATOM 1086 N N . MET A 1 138 ? -16.573 13.698 10.225 1.00 90.19 138 MET A N 1
ATOM 1087 C CA . MET A 1 138 ? -15.289 13.609 9.539 1.00 90.19 138 MET A CA 1
ATOM 1088 C C . MET A 1 138 ? -14.768 14.999 9.165 1.00 90.19 138 MET A C 1
ATOM 1090 O O . MET A 1 138 ? -15.514 15.837 8.660 1.00 90.19 138 MET A O 1
ATOM 1094 N N . LEU A 1 139 ? -13.449 15.205 9.280 1.00 89.38 139 LEU A N 1
ATOM 1095 C CA . LEU A 1 139 ? -12.798 16.440 8.823 1.00 89.38 139 LEU A CA 1
ATOM 1096 C C . LEU A 1 139 ? -13.252 16.806 7.395 1.00 89.38 139 LEU A C 1
ATOM 1098 O O . LEU A 1 139 ? -13.255 15.924 6.528 1.00 89.38 139 LEU A O 1
ATOM 1102 N N . PRO A 1 140 ? -13.511 18.096 7.093 1.00 91.38 140 PRO A N 1
ATOM 1103 C CA . PRO A 1 140 ? -14.023 18.520 5.787 1.00 91.38 140 PRO A CA 1
ATOM 1104 C C . PRO A 1 140 ? -13.199 18.022 4.593 1.00 91.38 140 PRO A C 1
ATOM 1106 O O . PRO A 1 140 ? -13.736 17.709 3.534 1.00 91.38 140 PRO A O 1
ATOM 1109 N N . LYS A 1 141 ? -11.875 17.893 4.762 1.00 91.75 141 LYS A N 1
ATOM 1110 C CA . LYS A 1 141 ? -10.994 17.332 3.728 1.00 91.75 141 LYS A CA 1
ATOM 1111 C C . LYS A 1 141 ? -11.229 15.835 3.499 1.00 91.75 141 LYS A C 1
ATOM 1113 O O . LYS A 1 141 ? -11.193 15.400 2.356 1.00 91.75 141 LYS A O 1
ATOM 1118 N N . HIS A 1 142 ? -11.480 15.045 4.543 1.00 92.62 142 HIS A N 1
ATOM 1119 C CA . HIS A 1 142 ? -11.735 13.605 4.410 1.00 92.62 142 HIS A CA 1
ATOM 1120 C C . HIS A 1 142 ? -13.093 13.328 3.759 1.00 92.62 142 HIS A C 1
ATOM 1122 O O . HIS A 1 142 ? -13.169 12.515 2.836 1.00 92.62 142 HIS A O 1
ATOM 1128 N N . SER A 1 143 ? -14.139 14.040 4.189 1.00 91.88 143 SER A N 1
ATOM 1129 C CA . SER A 1 143 ? -15.479 13.919 3.606 1.00 91.88 143 SER A CA 1
ATOM 1130 C C . SER A 1 143 ? -15.536 14.483 2.181 1.00 91.88 143 SER A C 1
ATOM 1132 O O . SER A 1 143 ? -16.170 13.897 1.303 1.00 91.88 143 SER A O 1
ATOM 1134 N N . GLY A 1 144 ? -14.811 15.574 1.907 1.00 94.00 144 GLY A N 1
ATOM 1135 C CA . GLY A 1 144 ? -14.641 16.123 0.562 1.00 94.00 144 GLY A CA 1
ATOM 1136 C C . GLY A 1 144 ? -13.971 15.137 -0.398 1.00 94.00 144 GLY A C 1
ATOM 1137 O O . GLY A 1 144 ? -14.481 14.909 -1.493 1.00 94.00 144 GLY A O 1
ATOM 1138 N N . LEU A 1 145 ? -12.883 14.484 0.029 1.00 93.62 145 LEU A N 1
ATOM 1139 C CA . LEU A 1 145 ? -12.211 13.449 -0.766 1.00 93.62 145 LEU A CA 1
ATOM 1140 C C . LEU A 1 145 ? -13.139 12.275 -1.090 1.00 93.62 145 LEU A C 1
ATOM 1142 O O . LEU A 1 145 ? -13.139 11.807 -2.226 1.00 93.62 145 LEU A O 1
ATOM 1146 N N . ARG A 1 146 ? -13.956 11.829 -0.125 1.00 94.19 146 ARG A N 1
ATOM 1147 C CA . ARG A 1 146 ? -14.954 10.773 -0.350 1.00 94.19 146 ARG A CA 1
ATOM 1148 C C . ARG A 1 146 ? -15.935 11.161 -1.453 1.00 94.19 146 ARG A C 1
ATOM 1150 O O . ARG A 1 146 ? -16.116 10.385 -2.384 1.00 94.19 146 ARG A O 1
ATOM 1157 N N . LYS A 1 147 ? -16.521 12.363 -1.379 1.00 94.81 147 LYS A N 1
ATOM 1158 C CA . LYS A 1 147 ? -17.466 12.868 -2.394 1.00 94.81 147 LYS A CA 1
ATOM 1159 C C . LYS A 1 147 ? -16.835 12.926 -3.786 1.00 94.81 147 LYS A C 1
ATOM 1161 O O . LYS A 1 147 ? -17.460 12.513 -4.756 1.00 94.81 147 LYS A O 1
ATOM 1166 N N . LEU A 1 148 ? -15.594 13.407 -3.883 1.00 96.31 148 LEU A N 1
ATOM 1167 C CA . LEU A 1 148 ? -14.879 13.498 -5.159 1.00 96.31 148 LEU A CA 1
ATOM 1168 C C . LEU A 1 148 ? -14.562 12.123 -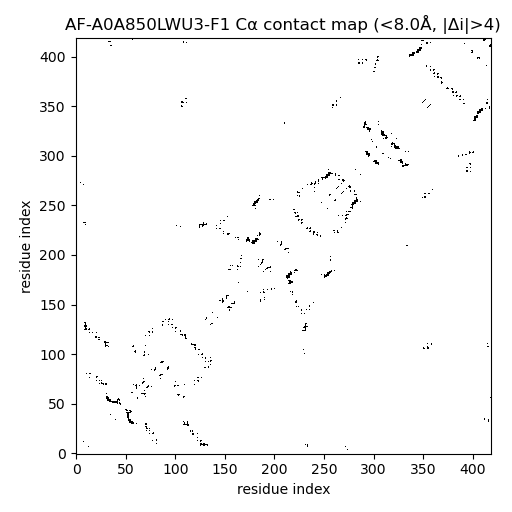5.747 1.00 96.31 148 LEU A C 1
ATOM 1170 O O . LEU A 1 148 ? -14.769 11.909 -6.936 1.00 96.31 148 LEU A O 1
ATOM 1174 N N . ILE A 1 149 ? -14.098 11.179 -4.927 1.00 95.69 149 ILE A N 1
ATOM 1175 C CA . ILE A 1 149 ? -13.812 9.820 -5.394 1.00 95.69 149 ILE A CA 1
ATOM 1176 C C . ILE A 1 149 ? -15.099 9.124 -5.842 1.00 95.69 149 ILE A C 1
ATOM 1178 O O . ILE A 1 149 ? -15.092 8.481 -6.885 1.00 95.69 149 ILE A O 1
ATOM 1182 N N . ASP A 1 150 ? -16.197 9.289 -5.106 1.00 92.94 150 ASP A N 1
ATOM 1183 C CA . ASP A 1 150 ? -17.474 8.657 -5.441 1.00 92.94 150 ASP A CA 1
ATOM 1184 C C . ASP A 1 150 ? -18.096 9.211 -6.737 1.00 92.94 150 ASP A C 1
ATOM 1186 O O . ASP A 1 150 ? -18.655 8.447 -7.525 1.00 92.94 150 ASP A O 1
ATOM 1190 N N . ALA A 1 151 ? -17.959 10.521 -6.975 1.00 94.06 151 ALA A N 1
ATOM 1191 C CA . ALA A 1 151 ? -18.541 11.201 -8.133 1.00 94.06 151 ALA A CA 1
ATOM 1192 C C . ALA A 1 151 ? -17.631 11.225 -9.374 1.00 94.06 151 ALA A C 1
ATOM 1194 O O . ALA A 1 151 ? -18.126 11.166 -10.495 1.00 94.06 151 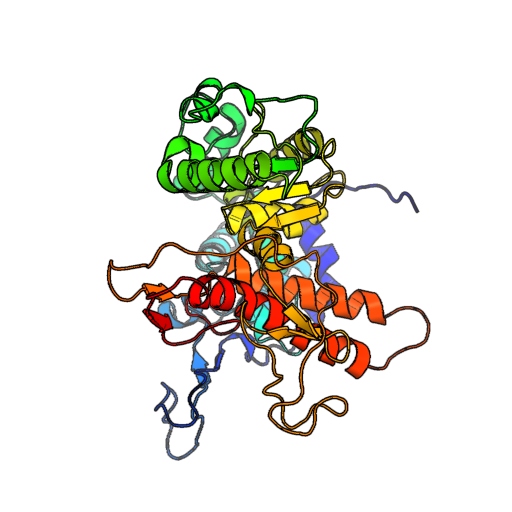ALA A O 1
ATOM 1195 N N . LYS A 1 152 ? -16.311 11.353 -9.191 1.00 93.81 152 LYS A N 1
ATOM 1196 C CA . LYS A 1 152 ? -15.341 11.590 -10.278 1.00 93.81 152 LYS A CA 1
ATOM 1197 C C . LYS A 1 152 ? -14.250 10.528 -10.388 1.00 93.81 152 LYS A C 1
ATOM 1199 O O . LYS A 1 152 ? -13.316 10.681 -11.178 1.00 93.81 152 LYS A O 1
ATOM 1204 N N . ASN A 1 153 ? -14.307 9.472 -9.576 1.00 94.44 153 ASN A N 1
ATOM 1205 C CA . ASN A 1 153 ? -13.302 8.406 -9.535 1.00 94.44 153 ASN A CA 1
ATOM 1206 C C . ASN A 1 153 ? -11.876 8.892 -9.197 1.00 94.44 153 ASN A C 1
ATOM 1208 O O . ASN A 1 153 ? -10.910 8.147 -9.374 1.00 94.44 153 ASN A O 1
ATOM 1212 N N . ASN A 1 154 ? -11.707 10.131 -8.713 1.00 94.88 154 ASN A N 1
ATOM 1213 C CA . ASN A 1 154 ? -10.413 10.707 -8.349 1.00 94.88 154 ASN A CA 1
ATOM 1214 C C . ASN A 1 154 ? -10.543 11.775 -7.240 1.00 94.88 154 ASN A C 1
ATOM 1216 O O . ASN A 1 154 ? -11.580 12.422 -7.124 1.00 94.88 154 ASN A O 1
ATOM 1220 N N . PRO A 1 155 ? -9.492 12.001 -6.428 1.00 94.31 155 PRO A N 1
ATOM 1221 C CA . PRO A 1 155 ? -9.523 12.940 -5.304 1.00 94.31 155 PRO A CA 1
ATOM 1222 C C . PRO A 1 155 ? -9.268 14.410 -5.688 1.00 94.31 155 PRO A C 1
ATOM 1224 O O . PRO A 1 155 ? -9.154 15.251 -4.798 1.00 94.31 155 PRO A O 1
ATOM 1227 N N . TYR A 1 156 ? -9.106 14.729 -6.975 1.00 94.31 156 TYR A N 1
ATOM 1228 C CA . TYR A 1 156 ? -8.585 16.02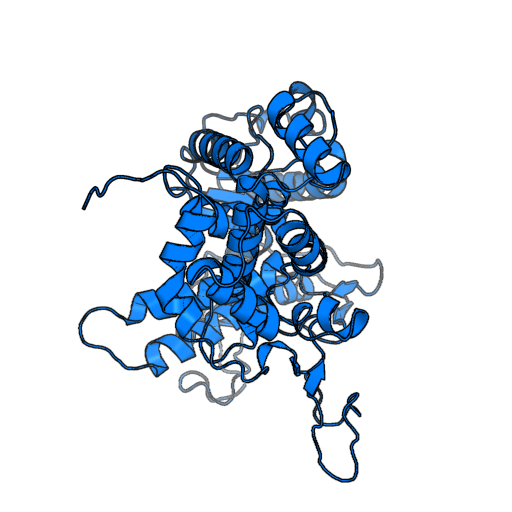1 -7.437 1.00 94.31 156 TYR A CA 1
ATOM 1229 C C . TYR A 1 156 ? -9.605 16.887 -8.177 1.00 94.31 156 TYR A C 1
ATOM 1231 O O . TYR A 1 156 ? -9.250 17.973 -8.625 1.00 94.31 156 TYR A O 1
ATOM 1239 N N . ASN A 1 157 ? -10.860 16.436 -8.251 1.00 94.44 157 ASN A N 1
ATOM 1240 C CA . ASN A 1 157 ? -11.947 17.101 -8.971 1.00 94.44 157 ASN A CA 1
ATOM 1241 C C . ASN A 1 157 ? -11.728 17.222 -10.496 1.00 94.44 157 ASN A C 1
ATOM 1243 O O . ASN A 1 157 ? -12.403 18.017 -11.149 1.00 94.44 157 ASN A O 1
ATOM 1247 N N . GLU A 1 158 ? -10.824 16.421 -11.058 1.00 94.50 158 GLU A N 1
ATOM 1248 C CA . GLU A 1 158 ? -10.528 16.392 -12.495 1.00 94.50 158 GLU A CA 1
ATOM 1249 C C . GLU A 1 158 ? -11.545 15.524 -13.243 1.00 94.50 158 GLU A C 1
ATOM 1251 O O . GLU A 1 158 ? -12.158 14.630 -12.648 1.00 94.50 158 GLU A O 1
ATOM 1256 N N . GLU A 1 159 ? -11.709 15.758 -14.543 1.00 95.00 159 GLU A N 1
ATOM 1257 C CA . GLU A 1 159 ? -12.552 14.908 -15.382 1.00 95.00 159 GLU A CA 1
ATOM 1258 C C . GLU A 1 159 ? -11.862 13.573 -15.666 1.00 95.00 159 GLU A C 1
ATOM 1260 O O . GLU A 1 159 ? -10.691 13.518 -16.042 1.00 95.00 159 GLU A O 1
ATOM 1265 N N . HIS A 1 160 ? -12.602 12.476 -15.497 1.00 94.75 160 HIS A N 1
ATOM 1266 C CA . HIS A 1 160 ? -12.036 11.131 -15.599 1.00 94.75 160 HIS A CA 1
ATOM 1267 C C . HIS A 1 160 ? -11.458 10.836 -16.990 1.00 94.75 160 HIS A C 1
ATOM 1269 O O . HIS A 1 160 ? -10.414 10.200 -17.100 1.00 94.75 160 HIS A O 1
ATOM 1275 N N . SER A 1 161 ? -12.086 11.364 -18.044 1.00 94.62 161 SER A N 1
ATOM 1276 C CA . SER A 1 161 ? -11.648 11.188 -19.432 1.00 94.62 161 SER A CA 1
ATOM 1277 C C . SER A 1 161 ? -10.254 11.756 -19.714 1.00 94.62 161 SER A C 1
ATOM 1279 O O . SER A 1 161 ? -9.609 11.323 -20.659 1.00 94.62 161 SER A O 1
ATOM 1281 N N . GLN A 1 162 ? -9.768 12.697 -18.897 1.00 93.88 162 GLN A N 1
ATOM 1282 C CA . GLN A 1 162 ? -8.468 13.352 -19.085 1.00 93.88 162 GLN A CA 1
ATOM 1283 C C . GLN A 1 162 ? -7.300 12.559 -18.474 1.00 93.88 162 GLN A C 1
ATOM 1285 O O . GLN A 1 162 ? -6.133 12.948 -18.586 1.00 93.88 162 GLN A O 1
ATOM 1290 N N . ARG A 1 163 ? -7.577 11.435 -17.795 1.00 94.81 163 ARG A N 1
ATOM 1291 C CA . ARG A 1 163 ? -6.569 10.695 -17.017 1.00 94.81 163 ARG A CA 1
ATOM 1292 C C . ARG A 1 163 ? -5.405 10.157 -17.850 1.00 94.81 163 ARG A C 1
ATOM 1294 O O . ARG A 1 163 ? -4.313 9.987 -17.313 1.00 94.81 163 ARG A O 1
ATOM 1301 N N . THR A 1 164 ? -5.621 9.890 -19.137 1.00 96.06 164 THR A N 1
ATOM 1302 C CA . THR A 1 164 ? -4.611 9.359 -20.068 1.00 96.06 164 THR A CA 1
ATOM 1303 C C . THR A 1 164 ? -4.102 10.405 -21.064 1.00 96.06 164 THR A C 1
ATOM 1305 O O . THR A 1 164 ? -3.298 10.078 -21.942 1.00 96.06 164 THR A O 1
ATOM 1308 N N . ASP A 1 165 ? -4.488 11.679 -20.926 1.00 95.06 165 ASP A N 1
ATOM 1309 C CA . ASP A 1 165 ? -4.082 12.751 -21.849 1.00 95.06 165 ASP A CA 1
ATOM 1310 C C . ASP A 1 165 ? -2.561 12.887 -21.938 1.00 95.06 165 ASP A C 1
ATOM 1312 O O . ASP A 1 165 ? -2.011 13.094 -23.020 1.00 95.06 165 ASP A O 1
ATOM 1316 N N . TRP A 1 166 ? -1.877 12.688 -20.810 1.00 94.81 166 TRP A N 1
ATOM 1317 C CA . TRP A 1 166 ? -0.425 12.793 -20.692 1.00 94.81 166 TRP A CA 1
ATOM 1318 C C . TRP A 1 166 ? 0.341 11.654 -21.378 1.00 94.81 166 TRP A C 1
ATOM 1320 O O . TRP A 1 166 ? 1.529 11.824 -21.635 1.00 94.81 166 TRP A O 1
ATOM 1330 N N . VAL A 1 167 ? -0.301 10.513 -21.669 1.00 95.12 167 VAL A N 1
ATOM 1331 C CA . VAL A 1 167 ? 0.369 9.331 -22.234 1.00 95.12 167 VAL A CA 1
ATOM 1332 C C . VAL A 1 167 ? 0.874 9.665 -23.644 1.00 95.12 167 VAL A C 1
ATOM 1334 O O . VAL A 1 167 ? 0.035 9.947 -24.506 1.00 95.12 167 VAL A O 1
ATOM 1337 N N . PRO A 1 168 ? 2.195 9.642 -23.913 1.00 89.12 168 PRO A N 1
ATOM 1338 C CA . PRO A 1 168 ? 2.723 10.076 -25.208 1.00 89.12 168 PRO A CA 1
ATOM 1339 C C . PRO A 1 168 ? 2.338 9.144 -26.361 1.00 89.12 168 PRO A C 1
ATOM 1341 O O . PRO A 1 168 ? 1.928 9.608 -27.421 1.00 89.12 168 PRO A O 1
ATOM 1344 N N . ASP A 1 169 ? 2.449 7.833 -26.141 1.00 92.75 169 ASP A N 1
ATOM 1345 C CA . ASP A 1 169 ? 2.071 6.810 -27.114 1.00 92.75 169 ASP A CA 1
ATOM 1346 C C . ASP A 1 169 ? 0.667 6.294 -26.802 1.00 92.75 169 ASP A C 1
ATOM 1348 O O . ASP A 1 169 ? 0.466 5.561 -25.838 1.00 92.75 169 ASP A O 1
ATOM 1352 N N . LYS A 1 170 ? -0.323 6.682 -27.606 1.00 94.75 170 LYS A N 1
ATOM 1353 C CA . LYS A 1 170 ? -1.712 6.258 -27.391 1.00 94.75 170 LYS A CA 1
ATOM 1354 C C . LYS A 1 170 ? -1.936 4.773 -27.701 1.00 94.75 170 LYS A C 1
ATOM 1356 O O . LYS A 1 170 ? -2.952 4.242 -27.271 1.00 94.75 170 LYS A O 1
ATOM 1361 N N . ALA A 1 171 ? -1.003 4.091 -28.375 1.00 94.50 171 ALA A N 1
ATOM 1362 C CA . ALA A 1 171 ? -1.129 2.667 -28.683 1.00 94.50 171 ALA A CA 1
ATOM 1363 C C . ALA A 1 171 ? -1.046 1.768 -27.438 1.00 94.50 171 ALA A C 1
ATOM 1365 O O . ALA A 1 171 ? -1.535 0.645 -27.477 1.00 94.50 171 ALA A O 1
ATOM 1366 N N . VAL A 1 172 ? -0.468 2.256 -26.331 1.00 96.69 172 VAL A N 1
ATOM 1367 C CA . VAL A 1 172 ? -0.425 1.511 -25.057 1.00 96.69 172 VAL A CA 1
ATOM 1368 C C . VAL A 1 172 ? -1.691 1.705 -24.215 1.00 96.69 172 VAL A C 1
ATOM 1370 O O . VAL A 1 172 ? -1.753 1.214 -23.093 1.00 96.69 172 VAL A O 1
ATOM 1373 N N . ILE A 1 173 ? -2.682 2.460 -24.696 1.00 97.94 173 ILE A N 1
ATOM 1374 C CA . ILE A 1 173 ? -3.943 2.679 -23.981 1.00 97.94 173 ILE A CA 1
ATOM 1375 C C . ILE A 1 173 ? -4.942 1.606 -24.401 1.00 97.94 173 ILE A C 1
ATOM 1377 O O . ILE A 1 173 ? -5.184 1.428 -25.591 1.00 97.94 173 ILE A O 1
ATOM 1381 N N . ASP A 1 174 ? -5.517 0.913 -23.418 1.00 97.69 174 ASP A N 1
ATOM 1382 C CA . ASP A 1 174 ? -6.519 -0.143 -23.604 1.00 97.69 174 ASP A CA 1
ATOM 1383 C C . ASP A 1 174 ? -6.128 -1.218 -24.646 1.00 97.69 174 ASP A C 1
ATOM 1385 O O . ASP A 1 174 ? -7.000 -1.838 -25.253 1.00 97.69 174 ASP A O 1
ATOM 1389 N N . ASP A 1 175 ? -4.821 -1.479 -24.832 1.00 97.25 175 ASP A N 1
ATOM 1390 C CA . ASP A 1 175 ? -4.325 -2.532 -25.735 1.00 97.25 175 ASP A CA 1
ATOM 1391 C C . ASP A 1 175 ? -4.902 -3.905 -25.310 1.00 97.25 175 ASP A C 1
ATOM 1393 O O . ASP A 1 175 ? -4.600 -4.374 -24.203 1.00 97.25 175 ASP A O 1
ATOM 1397 N N . PRO A 1 176 ? -5.732 -4.556 -26.153 1.00 94.38 176 PRO A N 1
ATOM 1398 C CA . PRO A 1 176 ? -6.392 -5.818 -25.823 1.00 94.38 176 PRO A CA 1
ATOM 1399 C C . PRO A 1 176 ? -5.436 -7.020 -25.797 1.00 94.38 176 PRO A C 1
ATOM 1401 O O . PRO A 1 176 ? -5.770 -8.045 -25.202 1.00 94.38 176 PRO A O 1
ATOM 1404 N N . ASP A 1 177 ? -4.255 -6.908 -26.411 1.00 94.44 177 ASP A N 1
ATOM 1405 C CA . ASP A 1 177 ? -3.256 -7.979 -26.455 1.00 94.44 177 ASP A CA 1
ATOM 1406 C C . ASP A 1 177 ? -2.325 -7.960 -25.233 1.00 94.44 177 ASP A C 1
ATOM 1408 O O . ASP A 1 177 ? -1.531 -8.886 -25.024 1.00 94.44 177 ASP A O 1
ATOM 1412 N N . ALA A 1 178 ? -2.374 -6.895 -24.429 1.00 97.25 178 ALA A N 1
ATOM 1413 C CA . ALA A 1 178 ? -1.499 -6.736 -23.282 1.00 97.25 178 ALA A CA 1
ATOM 1414 C C . ALA A 1 178 ? -1.821 -7.752 -22.176 1.00 97.25 178 ALA A C 1
ATOM 1416 O O . ALA A 1 178 ? -2.963 -7.923 -21.754 1.00 97.25 178 ALA A O 1
ATOM 1417 N N . LYS A 1 179 ? -0.775 -8.397 -21.649 1.00 95.19 179 LYS A N 1
ATOM 1418 C CA . LYS A 1 179 ? -0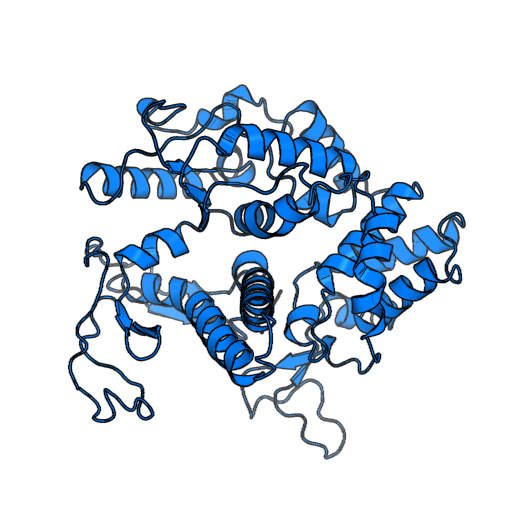.858 -9.290 -20.475 1.00 95.19 179 LYS A CA 1
ATOM 1419 C C . LYS A 1 179 ? -0.494 -8.596 -19.169 1.00 95.19 179 LYS A C 1
ATOM 1421 O O . LYS A 1 179 ? -0.761 -9.115 -18.087 1.00 95.19 179 LYS A O 1
ATOM 1426 N N . ILE A 1 180 ? 0.115 -7.421 -19.279 1.00 98.12 180 ILE A N 1
ATOM 1427 C CA . ILE A 1 180 ? 0.540 -6.588 -18.163 1.00 98.12 180 ILE A CA 1
ATOM 1428 C C . ILE A 1 180 ? -0.266 -5.291 -18.204 1.00 98.12 180 ILE A C 1
ATOM 1430 O O . ILE A 1 180 ? -0.405 -4.687 -19.264 1.00 98.12 180 ILE A O 1
ATOM 1434 N N . ALA A 1 181 ? -0.741 -4.820 -17.058 1.00 98.50 181 ALA A N 1
ATOM 1435 C CA . ALA A 1 181 ? -1.287 -3.475 -16.931 1.00 98.50 181 ALA A CA 1
ATOM 1436 C C . ALA A 1 181 ? -0.388 -2.606 -16.051 1.00 98.50 181 ALA A C 1
ATOM 1438 O O . ALA A 1 181 ? 0.167 -3.080 -15.062 1.00 98.50 181 ALA A O 1
ATOM 1439 N N . TYR A 1 182 ? -0.253 -1.327 -16.383 1.00 98.50 182 TYR A N 1
ATOM 1440 C CA . TYR A 1 182 ? 0.343 -0.329 -15.502 1.00 98.50 182 TYR A CA 1
ATOM 1441 C C . TYR A 1 182 ? -0.776 0.476 -14.837 1.00 98.50 182 TYR A C 1
ATOM 1443 O O . TYR A 1 182 ? -1.445 1.274 -15.492 1.00 98.50 182 TYR A O 1
ATOM 1451 N N . TYR A 1 183 ? -0.973 0.263 -13.532 1.00 98.44 183 TYR A N 1
ATOM 1452 C CA . TYR A 1 183 ? -1.855 1.090 -12.717 1.00 98.44 183 TYR A CA 1
ATOM 1453 C C . TYR A 1 183 ? -1.145 2.411 -12.407 1.00 98.44 183 TYR A C 1
ATOM 1455 O O . TYR A 1 183 ? -0.170 2.458 -11.646 1.00 98.44 183 TYR A O 1
ATOM 1463 N N . VAL A 1 184 ? -1.637 3.496 -12.997 1.00 97.56 184 VAL A N 1
ATOM 1464 C CA . VAL A 1 184 ? -0.993 4.814 -12.925 1.00 97.56 184 VAL A CA 1
ATOM 1465 C C . VAL A 1 184 ? -1.340 5.501 -11.603 1.00 97.56 184 VAL A C 1
ATOM 1467 O O . VAL A 1 184 ? -0.486 6.090 -10.936 1.00 97.56 184 VAL A O 1
ATOM 1470 N N . GLY A 1 185 ? -2.604 5.416 -11.196 1.00 97.06 185 GLY A N 1
ATOM 1471 C CA . GLY A 1 185 ? -3.156 6.100 -10.040 1.00 97.06 185 GLY A CA 1
ATOM 1472 C C . GLY A 1 185 ? -3.386 7.592 -10.274 1.00 97.06 185 GLY A C 1
ATOM 1473 O O . GLY A 1 185 ? -2.900 8.214 -11.224 1.00 97.06 185 GLY A O 1
ATOM 1474 N N . CYS A 1 186 ? -4.134 8.212 -9.360 1.00 96.00 186 CYS A N 1
ATOM 1475 C CA . CYS A 1 186 ? -4.564 9.598 -9.526 1.00 96.00 186 CYS A CA 1
ATOM 1476 C C . CYS A 1 186 ? -3.391 10.586 -9.477 1.00 96.00 186 CYS A C 1
ATOM 1478 O O . CYS A 1 186 ? -3.307 11.497 -10.293 1.00 96.00 186 CYS A O 1
ATOM 1480 N N . THR A 1 187 ? -2.481 10.446 -8.511 1.00 95.00 187 THR A N 1
ATOM 1481 C CA . THR A 1 187 ? -1.423 11.445 -8.311 1.00 95.00 187 THR A CA 1
ATOM 1482 C C . THR A 1 187 ? -0.464 11.490 -9.490 1.00 95.00 187 THR A C 1
ATOM 1484 O O . THR A 1 187 ? -0.151 12.582 -9.953 1.00 95.00 187 THR A O 1
ATOM 1487 N N . ALA A 1 188 ? -0.048 10.336 -10.016 1.00 94.31 188 ALA A N 1
ATOM 1488 C CA . ALA A 1 188 ? 0.836 10.289 -11.175 1.00 94.31 188 ALA A CA 1
ATOM 1489 C C . ALA A 1 188 ? 0.114 10.745 -12.459 1.00 94.31 188 ALA A C 1
ATOM 1491 O O . ALA A 1 188 ? 0.703 11.478 -13.245 1.00 94.31 188 ALA A O 1
ATOM 1492 N N . SER A 1 189 ? -1.181 10.436 -12.615 1.00 94.50 189 SER A N 1
ATOM 1493 C CA . SER A 1 189 ? -1.968 10.885 -13.777 1.00 94.50 189 SER A CA 1
ATOM 1494 C C . SER A 1 189 ? -2.205 12.404 -13.807 1.00 94.50 189 SER A C 1
ATOM 1496 O O . SER A 1 189 ? -2.113 13.034 -14.860 1.00 94.50 189 SER A O 1
ATOM 1498 N N . TYR A 1 190 ? -2.499 13.018 -12.653 1.00 93.56 190 TYR A N 1
ATOM 1499 C CA . TYR A 1 190 ? -3.009 14.397 -12.596 1.00 93.56 190 TYR A CA 1
ATOM 1500 C C . TYR A 1 190 ? -2.048 15.434 -12.001 1.00 93.56 190 TYR A C 1
ATOM 1502 O O . TYR A 1 190 ? -2.252 16.630 -12.208 1.00 93.56 190 TYR A O 1
ATOM 1510 N N . ARG A 1 191 ? -1.039 15.031 -11.217 1.00 94.12 191 ARG A N 1
ATOM 1511 C CA . ARG A 1 191 ? -0.179 15.967 -10.458 1.00 94.12 191 ARG A CA 1
ATOM 1512 C C . ARG A 1 191 ? 1.318 15.730 -10.664 1.00 94.12 191 ARG A C 1
ATOM 1514 O O . ARG A 1 191 ? 2.052 16.690 -10.842 1.00 94.12 191 ARG A O 1
ATOM 1521 N N . MET A 1 192 ? 1.767 14.476 -10.666 1.00 92.31 192 MET A N 1
ATOM 1522 C CA . MET A 1 192 ? 3.174 14.073 -10.799 1.00 92.31 192 MET A CA 1
ATOM 1523 C C . MET A 1 192 ? 3.407 13.292 -12.098 1.00 92.31 192 MET A C 1
ATOM 1525 O O . MET A 1 192 ? 3.822 12.131 -12.075 1.00 92.31 192 MET A O 1
ATOM 1529 N N . LYS A 1 193 ? 3.129 13.938 -13.235 1.00 92.94 193 LYS A N 1
ATOM 1530 C CA . LYS A 1 193 ? 3.202 13.306 -14.563 1.00 92.94 193 LYS A CA 1
ATOM 1531 C C . LYS A 1 193 ? 4.605 12.808 -14.909 1.00 92.94 193 LYS A C 1
ATOM 1533 O O . LYS A 1 193 ? 4.724 11.805 -15.598 1.00 92.94 193 LYS A O 1
ATOM 1538 N N . ASP A 1 194 ? 5.658 13.422 -14.372 1.00 93.50 194 ASP A N 1
ATOM 1539 C CA . ASP A 1 194 ? 7.045 12.992 -14.606 1.00 93.50 194 ASP A CA 1
ATOM 1540 C C . ASP A 1 194 ? 7.307 11.552 -14.148 1.00 93.50 194 ASP A C 1
ATOM 1542 O O . ASP A 1 194 ? 8.001 10.803 -14.830 1.00 93.50 194 ASP A O 1
ATOM 1546 N N . MET A 1 195 ? 6.702 11.129 -13.033 1.00 92.50 195 MET A N 1
ATOM 1547 C CA . MET A 1 195 ? 6.805 9.749 -12.547 1.00 92.50 195 MET A CA 1
ATOM 1548 C C . MET A 1 195 ? 6.124 8.768 -13.509 1.00 92.50 195 MET A C 1
ATOM 1550 O O . MET A 1 195 ? 6.663 7.697 -13.797 1.00 92.50 195 MET A O 1
ATOM 1554 N N . ALA A 1 196 ? 4.946 9.142 -14.013 1.00 94.62 196 ALA A N 1
ATOM 1555 C CA . ALA A 1 196 ? 4.181 8.338 -14.958 1.00 94.62 196 ALA A CA 1
ATOM 1556 C C . ALA A 1 196 ? 4.912 8.241 -16.309 1.00 94.62 196 ALA A C 1
ATOM 1558 O O . ALA A 1 196 ? 5.106 7.146 -16.833 1.00 94.62 196 ALA A O 1
ATOM 1559 N N . ASN A 1 197 ? 5.417 9.373 -16.810 1.00 95.50 197 ASN A N 1
ATOM 1560 C CA . ASN A 1 197 ? 6.228 9.476 -18.022 1.00 95.50 197 ASN A CA 1
ATOM 1561 C C . ASN A 1 197 ? 7.502 8.631 -17.931 1.00 95.50 197 ASN A C 1
ATOM 1563 O O . ASN A 1 197 ? 7.777 7.856 -18.842 1.00 95.50 197 ASN A O 1
ATOM 1567 N N . ALA A 1 198 ? 8.253 8.729 -16.829 1.00 94.56 198 ALA A N 1
ATOM 1568 C CA . ALA A 1 198 ? 9.466 7.938 -16.626 1.00 94.56 198 ALA A CA 1
ATOM 1569 C C . ALA A 1 198 ? 9.170 6.430 -16.579 1.00 94.56 198 ALA A C 1
ATOM 1571 O O . ALA A 1 198 ? 9.928 5.631 -17.129 1.00 94.56 198 ALA A O 1
ATOM 1572 N N . THR A 1 199 ? 8.048 6.040 -15.963 1.00 95.38 199 THR A N 1
ATOM 1573 C CA . THR A 1 199 ? 7.613 4.637 -15.916 1.00 95.38 199 THR A CA 1
ATOM 1574 C C . THR A 1 199 ? 7.224 4.131 -17.308 1.00 95.38 199 THR A C 1
ATOM 1576 O O . THR A 1 199 ? 7.683 3.068 -17.715 1.00 95.38 199 THR A O 1
ATOM 1579 N N . VAL A 1 200 ? 6.452 4.907 -18.075 1.00 96.19 200 VAL A N 1
ATOM 1580 C CA . VAL A 1 200 ? 6.083 4.583 -19.466 1.00 96.19 200 VAL A CA 1
ATOM 1581 C C . VAL A 1 200 ? 7.311 4.498 -20.369 1.00 96.19 200 VAL A C 1
ATOM 1583 O O . VAL A 1 200 ? 7.451 3.539 -21.120 1.00 96.19 200 VAL A O 1
ATOM 1586 N N . GLU A 1 201 ? 8.244 5.449 -20.273 1.00 95.56 201 GLU A N 1
ATOM 1587 C CA . GLU A 1 201 ? 9.489 5.420 -21.047 1.00 95.56 201 GLU A CA 1
ATOM 1588 C C . GLU A 1 201 ? 10.301 4.151 -20.750 1.00 95.56 201 GLU A C 1
ATOM 1590 O O . GLU A 1 201 ? 10.835 3.518 -21.666 1.00 95.56 201 GLU A O 1
ATOM 1595 N N . LEU A 1 202 ? 10.375 3.759 -19.475 1.00 93.94 202 LEU A N 1
ATOM 1596 C CA . LEU A 1 202 ? 11.040 2.533 -19.060 1.00 93.94 202 LEU A CA 1
ATOM 1597 C C . LEU A 1 202 ? 10.349 1.294 -19.640 1.00 93.94 202 LEU A C 1
ATOM 1599 O O . LEU A 1 202 ? 11.012 0.495 -20.300 1.00 93.94 202 LEU A O 1
ATOM 1603 N N . LEU A 1 203 ? 9.038 1.144 -19.444 1.00 95.69 203 LEU A N 1
ATOM 1604 C CA . LEU A 1 203 ? 8.289 -0.016 -19.935 1.00 95.69 203 LEU A CA 1
ATOM 1605 C C . LEU A 1 203 ? 8.349 -0.121 -21.465 1.00 95.69 203 LEU A C 1
ATOM 1607 O O . LEU A 1 203 ? 8.625 -1.200 -21.986 1.00 95.69 203 LEU A O 1
ATOM 1611 N N . ASN A 1 204 ? 8.224 0.997 -22.186 1.00 95.69 204 ASN A N 1
ATOM 1612 C CA . ASN A 1 204 ? 8.383 1.043 -23.642 1.00 95.69 204 ASN A CA 1
ATOM 1613 C C . ASN A 1 204 ? 9.759 0.543 -24.091 1.00 95.69 204 ASN A C 1
ATOM 1615 O O . ASN A 1 204 ? 9.861 -0.213 -25.059 1.00 95.69 204 ASN A O 1
ATOM 1619 N N . LYS A 1 205 ? 10.834 0.919 -23.385 1.00 93.56 205 LYS A N 1
ATOM 1620 C CA . LYS A 1 205 ? 12.175 0.390 -23.670 1.00 93.56 205 LYS A CA 1
ATOM 1621 C C . LYS A 1 205 ? 12.252 -1.112 -23.419 1.00 93.56 205 LYS A C 1
ATOM 1623 O O . LYS A 1 205 ? 12.861 -1.811 -24.223 1.00 93.56 205 LYS A O 1
ATOM 1628 N N . LEU A 1 206 ? 11.658 -1.621 -22.342 1.00 92.94 206 LEU A N 1
ATOM 1629 C CA . LEU A 1 206 ? 11.685 -3.054 -22.040 1.00 92.94 206 LEU A CA 1
ATOM 1630 C C . LEU A 1 206 ? 10.908 -3.875 -23.079 1.00 92.94 206 LEU A C 1
ATOM 1632 O O . LEU A 1 206 ? 11.419 -4.896 -23.538 1.00 92.94 206 LEU A O 1
ATOM 1636 N N . VAL A 1 207 ? 9.735 -3.397 -23.510 1.00 94.44 207 VAL A N 1
ATOM 1637 C CA . VAL A 1 207 ? 8.948 -4.018 -24.590 1.00 94.44 207 VAL A CA 1
ATOM 1638 C C . VAL A 1 207 ? 9.719 -3.990 -25.907 1.00 94.44 207 VAL A C 1
ATOM 1640 O O . VAL A 1 207 ? 9.874 -5.022 -26.554 1.00 94.44 207 VAL A O 1
ATOM 1643 N N . LYS A 1 208 ? 10.272 -2.831 -26.290 1.00 94.06 208 LYS A N 1
ATOM 1644 C CA . LYS A 1 208 ? 11.035 -2.674 -27.540 1.00 94.06 208 LYS A CA 1
ATOM 1645 C C . LYS A 1 208 ? 12.252 -3.602 -27.616 1.00 94.06 208 LYS A C 1
ATOM 1647 O O . LYS A 1 208 ? 12.609 -4.041 -28.703 1.00 94.06 208 LYS A O 1
ATOM 1652 N N . ASN A 1 209 ? 12.886 -3.890 -26.480 1.00 91.31 209 ASN A N 1
ATOM 1653 C CA . ASN A 1 209 ? 14.022 -4.811 -26.398 1.00 91.31 209 ASN A CA 1
ATOM 1654 C C . ASN A 1 209 ? 13.606 -6.283 -26.203 1.00 91.31 209 ASN A C 1
ATOM 1656 O O . ASN A 1 209 ? 14.473 -7.127 -26.000 1.00 91.31 209 ASN A O 1
ATOM 1660 N N . GLY A 1 210 ? 12.307 -6.606 -26.229 1.00 90.94 210 GLY A N 1
ATOM 1661 C CA . GLY A 1 210 ? 11.810 -7.976 -26.061 1.00 90.94 210 GLY A CA 1
ATOM 1662 C C . GLY A 1 210 ? 12.049 -8.565 -24.667 1.00 90.94 210 GLY A C 1
ATOM 1663 O O . GLY A 1 210 ? 12.037 -9.782 -24.499 1.00 90.94 210 GLY A O 1
ATOM 1664 N N . ILE A 1 211 ? 12.296 -7.717 -23.663 1.00 89.31 211 ILE A N 1
ATOM 1665 C CA . ILE A 1 211 ? 12.565 -8.153 -22.286 1.00 89.31 211 ILE A CA 1
ATOM 1666 C C . ILE A 1 211 ? 11.260 -8.559 -21.602 1.00 89.31 211 ILE A C 1
ATOM 1668 O O . ILE A 1 211 ? 11.230 -9.555 -20.881 1.00 89.31 211 ILE A O 1
ATOM 1672 N N . ILE A 1 212 ? 10.188 -7.802 -21.857 1.00 92.06 212 ILE A N 1
ATOM 1673 C CA . ILE A 1 212 ? 8.851 -8.015 -21.292 1.00 92.06 212 ILE A CA 1
ATOM 1674 C C . ILE A 1 212 ? 7.800 -8.026 -22.415 1.00 92.06 212 ILE A C 1
ATOM 1676 O O . ILE A 1 212 ? 8.034 -7.413 -23.462 1.00 92.06 212 ILE A O 1
ATOM 1680 N N . PRO A 1 213 ? 6.641 -8.686 -22.227 1.00 93.50 213 PRO A N 1
ATOM 1681 C CA . PRO A 1 213 ? 5.530 -8.593 -23.171 1.00 93.50 213 PRO A CA 1
ATOM 1682 C C . PRO A 1 213 ? 4.904 -7.190 -23.161 1.00 93.50 213 PRO A C 1
ATOM 1684 O O . PRO A 1 213 ? 5.176 -6.379 -22.274 1.00 93.50 213 PRO A O 1
ATOM 1687 N N . LYS A 1 214 ? 4.023 -6.922 -24.132 1.00 96.06 214 LYS A N 1
ATOM 1688 C CA . LYS A 1 214 ? 3.222 -5.691 -24.181 1.00 96.06 214 LYS A CA 1
ATOM 1689 C C . LYS A 1 214 ? 2.517 -5.416 -22.847 1.00 96.06 214 LYS A C 1
ATOM 1691 O O . LYS A 1 214 ? 2.027 -6.340 -22.185 1.00 96.06 214 LYS A O 1
ATOM 1696 N N . TYR A 1 215 ? 2.417 -4.135 -22.510 1.00 97.94 215 TYR A N 1
ATOM 1697 C CA . TYR A 1 215 ? 1.647 -3.643 -21.375 1.00 97.94 215 TYR A CA 1
ATOM 1698 C C . TYR A 1 215 ? 0.581 -2.642 -21.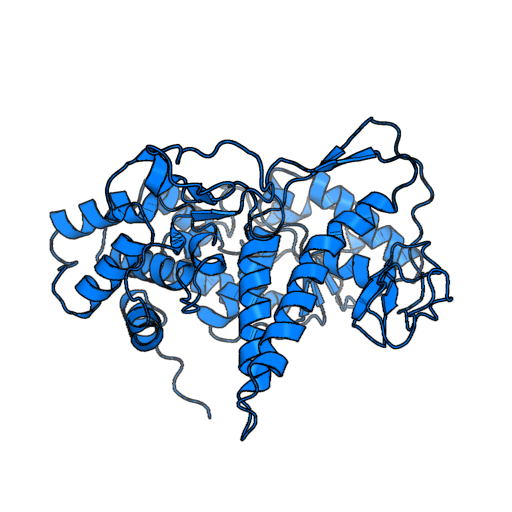834 1.00 97.94 215 TYR A C 1
ATOM 1700 O O . TYR A 1 215 ? 0.676 -2.110 -22.938 1.00 97.94 215 TYR A O 1
ATOM 1708 N N . THR A 1 216 ? -0.402 -2.370 -20.975 1.00 98.50 216 THR A N 1
ATOM 1709 C CA . THR A 1 216 ? -1.468 -1.396 -21.238 1.00 98.50 216 THR A CA 1
ATOM 1710 C C . THR A 1 216 ? -1.709 -0.435 -20.069 1.00 98.50 216 THR A C 1
ATOM 1712 O O . THR A 1 216 ? -1.368 -0.734 -18.921 1.00 98.50 216 THR A O 1
ATOM 1715 N N . ILE A 1 217 ? -2.304 0.722 -20.358 1.00 98.31 217 ILE A N 1
ATOM 1716 C CA . ILE A 1 217 ? -2.868 1.682 -19.401 1.00 98.31 217 ILE A CA 1
ATOM 1717 C C . ILE A 1 217 ? -4.370 1.769 -19.668 1.00 98.31 217 ILE A C 1
ATOM 1719 O O . ILE A 1 217 ? -4.776 2.024 -20.798 1.00 98.31 217 ILE A O 1
ATOM 1723 N N . LEU A 1 218 ? -5.193 1.609 -18.631 1.00 97.88 218 LEU A N 1
ATOM 1724 C CA . LEU A 1 218 ? -6.648 1.586 -18.801 1.00 97.88 218 LEU A CA 1
ATOM 1725 C C . LEU A 1 218 ? -7.276 2.974 -18.737 1.00 97.88 218 LEU A C 1
ATOM 1727 O O . LEU A 1 218 ? -6.953 3.740 -17.832 1.00 97.88 218 LEU A O 1
ATOM 1731 N N . THR A 1 219 ? -8.231 3.289 -19.607 1.00 96.88 219 THR A N 1
ATOM 1732 C CA . THR A 1 219 ? -9.042 4.518 -19.468 1.00 96.88 219 THR A CA 1
ATOM 1733 C C . THR A 1 219 ? -10.073 4.446 -18.341 1.00 96.88 219 THR A C 1
ATOM 1735 O O . THR A 1 219 ? -10.404 5.484 -17.781 1.00 96.88 219 THR A O 1
ATOM 1738 N N . ASP A 1 220 ? -10.489 3.247 -17.934 1.00 95.50 220 ASP A N 1
ATOM 1739 C CA . ASP A 1 220 ? -11.489 3.039 -16.872 1.00 95.50 220 ASP A CA 1
ATOM 1740 C C . ASP A 1 220 ? -10.881 2.886 -15.459 1.00 95.50 220 ASP A C 1
ATOM 1742 O O . ASP A 1 220 ? -11.567 2.550 -14.492 1.00 95.50 220 ASP A O 1
ATOM 1746 N N . GLU A 1 221 ? -9.570 3.091 -15.290 1.00 95.88 221 GLU A N 1
ATOM 1747 C CA . GLU A 1 221 ? -8.916 2.972 -13.979 1.00 95.88 221 GLU A CA 1
ATOM 1748 C C . GLU A 1 221 ? -9.406 4.049 -12.995 1.00 95.88 221 GLU A C 1
ATOM 1750 O O . GLU A 1 221 ? -9.156 5.245 -13.184 1.00 95.88 221 GLU A O 1
ATOM 1755 N N . VAL A 1 222 ? -9.980 3.614 -11.868 1.00 96.88 222 VAL A N 1
ATOM 1756 C CA . VAL A 1 222 ? -10.453 4.491 -10.789 1.00 96.88 222 VAL A CA 1
ATOM 1757 C C . VAL A 1 222 ? -9.450 4.598 -9.635 1.00 96.88 222 VAL A C 1
ATOM 1759 O O . VAL A 1 222 ? -8.515 3.803 -9.494 1.00 96.88 222 VAL A O 1
ATOM 1762 N N . CYS A 1 223 ? -9.640 5.597 -8.766 1.00 97.38 223 CYS A N 1
ATOM 1763 C CA . CYS A 1 223 ? -8.818 5.795 -7.572 1.00 97.38 223 CYS A CA 1
ATOM 1764 C C . CYS A 1 223 ? -8.651 4.504 -6.759 1.00 97.38 223 CYS A C 1
ATOM 1766 O O . CYS A 1 223 ? -9.612 3.785 -6.510 1.00 97.38 223 CYS A O 1
ATOM 1768 N N . CYS A 1 224 ? -7.438 4.249 -6.265 1.00 96.56 224 CYS A N 1
ATOM 1769 C CA . CYS A 1 224 ? -7.141 3.046 -5.492 1.00 96.56 224 CYS A CA 1
ATOM 1770 C C . CYS A 1 224 ? -7.911 2.986 -4.164 1.00 96.56 224 CYS A C 1
ATOM 1772 O O . CYS A 1 224 ? -8.063 1.910 -3.597 1.00 96.56 224 CYS A O 1
ATOM 1774 N N . GLY A 1 225 ? -8.384 4.129 -3.654 1.00 95.38 225 GLY A N 1
ATOM 1775 C CA . GLY A 1 225 ? -9.121 4.221 -2.393 1.00 95.38 225 GLY A CA 1
ATOM 1776 C C . GLY A 1 225 ? -8.242 4.304 -1.145 1.00 95.38 225 GLY A C 1
ATOM 1777 O O . GLY A 1 225 ? -8.780 4.378 -0.046 1.00 95.38 225 GLY A O 1
ATOM 1778 N N . SER A 1 226 ? -6.908 4.354 -1.280 1.00 94.00 226 SER A N 1
ATOM 1779 C CA . SER A 1 226 ? -5.962 4.275 -0.150 1.00 94.00 226 SER A CA 1
ATOM 1780 C C . SER A 1 226 ? -6.299 5.201 1.030 1.00 94.00 226 SER A C 1
ATOM 1782 O O . SER A 1 226 ? -6.275 4.779 2.184 1.00 94.00 226 SER A O 1
ATOM 1784 N N . VAL A 1 227 ? -6.649 6.464 0.762 1.00 92.69 227 VAL A N 1
ATOM 1785 C CA . VAL A 1 227 ? -7.006 7.438 1.814 1.00 92.69 227 VAL A CA 1
ATOM 1786 C C . VAL A 1 227 ? -8.369 7.129 2.441 1.00 92.69 227 VAL A C 1
ATOM 1788 O O . VAL A 1 227 ? -8.561 7.313 3.642 1.00 92.69 227 VAL A O 1
ATOM 1791 N N . ILE A 1 228 ? -9.316 6.642 1.644 1.00 93.75 228 ILE A N 1
ATOM 1792 C CA . ILE A 1 228 ? -10.680 6.338 2.081 1.00 93.75 228 ILE A CA 1
ATOM 1793 C C . ILE A 1 228 ? -10.678 5.113 3.010 1.00 93.75 228 ILE A C 1
ATOM 1795 O O . ILE A 1 228 ? -11.273 5.186 4.083 1.00 93.75 228 ILE A O 1
ATOM 1799 N N . PHE A 1 229 ? -9.891 4.071 2.704 1.00 92.19 229 PHE A N 1
ATOM 1800 C CA . PHE A 1 229 ? -9.643 2.958 3.637 1.00 92.19 229 PHE A CA 1
ATOM 1801 C C . PHE A 1 229 ? -9.095 3.447 4.979 1.00 92.19 229 PHE A C 1
ATOM 1803 O O . PHE A 1 229 ? -9.651 3.157 6.035 1.00 92.19 229 PHE A O 1
ATOM 1810 N N . ARG A 1 230 ? -8.036 4.263 4.945 1.00 91.44 230 ARG A N 1
ATOM 1811 C CA . ARG A 1 230 ? -7.364 4.762 6.157 1.00 91.44 230 ARG A CA 1
ATOM 1812 C C . ARG A 1 230 ? -8.239 5.665 7.009 1.00 91.44 230 ARG A C 1
ATOM 1814 O O . ARG A 1 230 ? -7.960 5.822 8.193 1.00 91.44 230 ARG A O 1
ATOM 1821 N N . THR A 1 231 ? -9.240 6.305 6.418 1.00 93.38 231 THR A N 1
ATOM 1822 C CA . THR A 1 231 ? -10.168 7.197 7.124 1.00 93.38 231 THR A CA 1
ATOM 1823 C C . THR A 1 231 ? -11.435 6.480 7.584 1.00 93.38 231 THR A C 1
ATOM 1825 O O . THR A 1 231 ? -12.304 7.130 8.146 1.00 93.38 231 THR A O 1
ATOM 1828 N N . GLY A 1 232 ? -11.534 5.160 7.394 1.00 92.31 232 GLY A N 1
ATOM 1829 C CA . GLY A 1 232 ? -12.660 4.356 7.872 1.00 92.31 232 GLY A CA 1
ATOM 1830 C C . GLY A 1 232 ? -13.920 4.435 7.007 1.00 92.31 232 GLY A C 1
ATOM 1831 O O . GLY A 1 232 ? -14.915 3.793 7.324 1.00 92.31 232 GLY A O 1
ATOM 1832 N N . GLN A 1 233 ? -13.878 5.176 5.897 1.00 92.50 233 GLN A N 1
ATOM 1833 C CA . GLN A 1 233 ? -15.005 5.400 4.983 1.00 92.50 233 GLN A CA 1
ATOM 1834 C C . GLN A 1 233 ? -15.201 4.182 4.054 1.00 92.50 233 GLN A C 1
ATOM 1836 O O . GLN A 1 233 ? -15.036 4.252 2.836 1.00 92.50 233 GLN A O 1
ATOM 1841 N N . TRP A 1 234 ? -15.453 3.019 4.654 1.00 88.19 234 TRP A N 1
ATOM 1842 C CA . TRP A 1 234 ? -15.316 1.701 4.027 1.00 88.19 234 TRP A CA 1
ATOM 1843 C C . TRP A 1 234 ? -16.256 1.461 2.841 1.00 88.19 234 TRP A C 1
ATOM 1845 O O . TRP A 1 234 ? -15.934 0.664 1.963 1.00 88.19 234 TRP A O 1
ATOM 1855 N N . ASP A 1 235 ? -17.395 2.146 2.793 1.00 88.44 235 ASP A N 1
ATOM 1856 C CA . ASP A 1 235 ? -18.435 1.976 1.778 1.00 88.44 235 ASP A CA 1
ATOM 1857 C C . ASP A 1 235 ? -17.943 2.366 0.376 1.00 88.44 235 ASP A C 1
ATOM 1859 O O . ASP A 1 235 ? -17.958 1.556 -0.555 1.00 88.44 235 ASP A O 1
ATOM 1863 N N . VAL A 1 236 ? -17.404 3.579 0.239 1.00 90.94 236 VAL A N 1
ATOM 1864 C CA . VAL A 1 236 ? -16.779 4.052 -1.002 1.00 90.94 236 VAL A CA 1
ATOM 1865 C C . VAL A 1 236 ? -15.490 3.283 -1.273 1.00 90.94 236 VAL A C 1
ATOM 1867 O O . VAL A 1 236 ? -15.190 2.979 -2.427 1.00 90.94 236 VAL A O 1
ATOM 1870 N N . ALA A 1 237 ? -14.746 2.915 -0.226 1.00 91.19 237 ALA A N 1
ATOM 1871 C CA . ALA A 1 237 ? -13.515 2.142 -0.366 1.00 91.19 237 ALA A CA 1
ATOM 1872 C C . ALA A 1 237 ? -13.769 0.763 -1.006 1.00 91.19 237 ALA A C 1
ATOM 1874 O O . ALA A 1 237 ? -13.060 0.362 -1.930 1.00 91.19 237 ALA A O 1
ATOM 1875 N N . LYS A 1 238 ? -14.828 0.069 -0.573 1.00 92.06 238 LYS A N 1
ATOM 1876 C CA . LYS A 1 238 ? -15.269 -1.207 -1.141 1.00 92.06 238 LYS A CA 1
ATOM 1877 C C . LYS A 1 238 ? -15.705 -1.061 -2.600 1.00 92.06 238 LYS A C 1
ATOM 1879 O O . LYS A 1 238 ? -15.286 -1.857 -3.437 1.00 92.06 238 LYS A O 1
ATOM 1884 N N . LYS A 1 239 ? -16.487 -0.021 -2.922 1.00 93.38 239 LYS A N 1
ATOM 1885 C CA . LYS A 1 239 ? -16.910 0.273 -4.304 1.00 93.38 239 LYS A CA 1
ATOM 1886 C C . LYS A 1 239 ? -15.705 0.394 -5.242 1.00 93.38 239 LYS A C 1
ATOM 1888 O O . LYS A 1 239 ? -15.664 -0.286 -6.264 1.00 93.38 239 LYS A O 1
ATOM 1893 N N . VAL A 1 240 ? -14.714 1.218 -4.890 1.00 95.06 240 VAL A N 1
ATOM 1894 C CA . VAL A 1 240 ? -13.541 1.422 -5.760 1.00 95.06 240 VAL A CA 1
ATOM 1895 C C . VAL A 1 240 ? -12.621 0.204 -5.820 1.00 95.06 240 VAL A C 1
ATOM 1897 O O . VAL A 1 240 ? -12.019 -0.040 -6.864 1.00 95.06 240 VAL A O 1
ATOM 1900 N N . ALA A 1 241 ? -12.529 -0.585 -4.744 1.00 95.69 241 ALA A N 1
ATOM 1901 C CA . ALA A 1 241 ? -11.797 -1.847 -4.772 1.00 95.69 241 ALA A CA 1
ATOM 1902 C C . ALA A 1 241 ? -12.412 -2.821 -5.778 1.00 95.69 241 ALA A C 1
ATOM 1904 O O . ALA A 1 241 ? -11.701 -3.330 -6.639 1.00 95.69 241 ALA A O 1
ATOM 1905 N N . ASN A 1 242 ? -13.730 -3.019 -5.718 1.00 95.62 242 ASN A N 1
ATOM 1906 C CA . ASN A 1 242 ? -14.443 -3.915 -6.624 1.00 95.62 242 ASN A CA 1
ATOM 1907 C C . ASN A 1 242 ? -14.334 -3.484 -8.092 1.00 95.62 242 ASN A C 1
ATOM 1909 O O . ASN A 1 242 ? -14.111 -4.334 -8.953 1.00 95.62 242 ASN A O 1
ATOM 1913 N N . GLU A 1 243 ? -14.452 -2.184 -8.382 1.00 96.69 243 GLU A N 1
ATOM 1914 C CA . GLU A 1 243 ? -14.314 -1.687 -9.757 1.00 96.69 243 GLU A CA 1
ATOM 1915 C C . GLU A 1 243 ? -12.895 -1.918 -10.289 1.00 96.69 243 GLU A C 1
ATOM 1917 O O . GLU A 1 243 ? -12.718 -2.427 -11.393 1.00 96.69 243 GLU A O 1
ATOM 1922 N N . ASN A 1 244 ? -11.866 -1.640 -9.483 1.00 97.56 244 ASN A N 1
ATOM 1923 C CA . ASN A 1 244 ? -10.491 -1.922 -9.886 1.00 97.56 244 ASN A CA 1
ATOM 1924 C C . ASN A 1 244 ? -10.227 -3.429 -10.035 1.00 97.56 244 ASN A C 1
ATOM 1926 O O . ASN A 1 244 ? -9.612 -3.830 -11.017 1.00 97.56 244 ASN A O 1
ATOM 1930 N N . ILE A 1 245 ? -10.706 -4.285 -9.128 1.00 97.19 245 ILE A N 1
ATOM 1931 C CA . ILE A 1 245 ? -10.568 -5.745 -9.274 1.00 97.19 245 ILE A CA 1
ATOM 1932 C C . ILE A 1 245 ? -11.179 -6.197 -10.604 1.00 97.19 245 ILE A C 1
ATOM 1934 O O . ILE A 1 245 ? -10.501 -6.837 -11.402 1.00 97.19 245 ILE A O 1
ATOM 1938 N N . LYS A 1 246 ? -12.411 -5.774 -10.903 1.00 96.75 246 LYS A N 1
ATOM 1939 C CA . LYS A 1 246 ? -13.083 -6.057 -12.179 1.00 96.75 246 LYS A CA 1
ATOM 1940 C C . LYS A 1 246 ? -12.273 -5.574 -13.388 1.00 96.75 246 LYS A C 1
ATOM 1942 O O . LYS A 1 246 ? -12.167 -6.300 -14.376 1.00 96.75 246 LYS A O 1
ATOM 1947 N N . ASN A 1 247 ? -11.698 -4.376 -13.319 1.00 97.06 247 ASN A N 1
ATOM 1948 C CA . ASN A 1 247 ? -10.948 -3.794 -14.433 1.00 97.06 247 ASN A CA 1
ATOM 1949 C C . ASN A 1 247 ? -9.604 -4.493 -14.674 1.00 97.06 247 ASN A C 1
ATOM 1951 O O . ASN A 1 247 ? -9.163 -4.583 -15.823 1.00 97.06 247 ASN A O 1
ATOM 1955 N N . PHE A 1 248 ? -8.965 -5.001 -13.617 1.00 97.94 248 PHE A N 1
ATOM 1956 C CA . PHE A 1 248 ? -7.593 -5.499 -13.670 1.00 97.94 248 PHE A CA 1
ATOM 1957 C C . PHE A 1 248 ? -7.446 -7.034 -13.597 1.00 97.94 248 PHE A C 1
ATOM 1959 O O . PHE A 1 248 ? -6.417 -7.545 -14.033 1.00 97.94 248 PHE A O 1
ATOM 1966 N N . ASP A 1 249 ? -8.460 -7.792 -13.161 1.00 96.88 249 ASP A N 1
ATOM 1967 C CA . ASP A 1 249 ? -8.429 -9.272 -13.068 1.00 96.88 249 ASP A CA 1
ATOM 1968 C C . ASP A 1 249 ? -8.276 -10.007 -14.408 1.00 96.88 249 ASP A C 1
ATOM 1970 O O . ASP A 1 249 ? -8.033 -11.212 -14.434 1.00 96.88 249 ASP A O 1
ATOM 1974 N N . LYS A 1 250 ? -8.390 -9.292 -15.529 1.00 96.12 250 LYS A N 1
ATOM 1975 C CA . LYS A 1 250 ? -8.121 -9.821 -16.872 1.00 96.12 250 LYS A CA 1
ATOM 1976 C C . LYS A 1 250 ? -6.629 -9.866 -17.241 1.00 96.12 250 LYS A C 1
ATOM 1978 O O . LYS A 1 250 ? -6.297 -10.403 -18.295 1.00 96.12 250 LYS A O 1
ATOM 1983 N N . PHE A 1 251 ? -5.748 -9.293 -16.417 1.00 97.88 251 PHE A N 1
ATOM 1984 C CA . PHE A 1 251 ? -4.300 -9.255 -16.646 1.00 97.88 251 PHE A CA 1
ATOM 1985 C C . PHE A 1 251 ? -3.556 -10.245 -15.751 1.00 97.88 251 PHE A C 1
ATOM 1987 O O . PHE A 1 251 ? -3.987 -10.544 -14.642 1.00 97.88 251 PHE A O 1
ATOM 1994 N N . ASP A 1 252 ? -2.384 -10.693 -16.199 1.00 96.75 252 ASP A N 1
ATOM 1995 C CA . ASP A 1 252 ? -1.540 -11.591 -15.407 1.00 96.75 252 ASP A CA 1
ATOM 1996 C C . ASP A 1 252 ? -0.804 -10.812 -14.305 1.00 96.75 252 ASP A C 1
ATOM 1998 O O . ASP A 1 252 ? -0.624 -11.291 -13.182 1.00 96.75 252 ASP A O 1
ATOM 2002 N N . LYS A 1 253 ? -0.350 -9.595 -14.639 1.00 97.50 253 LYS A N 1
ATOM 2003 C CA . LYS A 1 253 ? 0.423 -8.714 -13.754 1.00 97.50 253 LYS A CA 1
ATOM 2004 C C . LYS A 1 253 ? -0.095 -7.285 -13.820 1.00 97.50 253 LYS A C 1
ATOM 2006 O O . LYS A 1 253 ? -0.342 -6.761 -14.906 1.00 97.50 253 LYS A O 1
ATOM 2011 N N . VAL A 1 254 ? -0.157 -6.631 -12.666 1.00 98.38 254 VAL A N 1
ATOM 2012 C CA . VAL A 1 254 ? -0.439 -5.196 -12.559 1.00 98.38 254 VAL A CA 1
ATOM 2013 C C . VAL A 1 254 ? 0.743 -4.518 -11.888 1.00 98.38 254 VAL A C 1
ATOM 2015 O O . VAL A 1 254 ? 1.113 -4.858 -10.763 1.00 98.38 254 VAL A O 1
ATOM 2018 N N . LEU A 1 255 ? 1.350 -3.575 -12.600 1.00 98.06 255 LEU A N 1
ATOM 2019 C CA . LEU A 1 255 ? 2.517 -2.825 -12.162 1.00 98.06 255 LEU A CA 1
ATOM 2020 C C . LEU A 1 255 ? 2.096 -1.509 -11.516 1.00 98.06 255 LEU A C 1
ATOM 2022 O O . LEU A 1 255 ? 1.180 -0.839 -11.990 1.00 98.06 255 LEU A O 1
ATOM 2026 N N . PHE A 1 256 ? 2.817 -1.107 -10.474 1.00 97.19 256 PHE A N 1
ATOM 2027 C CA . PHE A 1 256 ? 2.562 0.120 -9.725 1.00 97.19 256 PHE A CA 1
ATOM 2028 C C . PHE A 1 256 ? 3.851 0.929 -9.570 1.00 97.19 256 PHE A C 1
ATOM 2030 O O . PHE A 1 256 ? 4.882 0.392 -9.170 1.00 97.19 256 PHE A O 1
ATOM 2037 N N . SER A 1 257 ? 3.791 2.240 -9.805 1.00 95.00 257 SER A N 1
ATOM 2038 C CA . SER A 1 257 ? 4.878 3.173 -9.454 1.00 95.00 257 SER A CA 1
ATOM 2039 C C . SER A 1 257 ? 4.650 3.868 -8.106 1.00 95.00 257 SER A C 1
ATOM 2041 O O . SER A 1 257 ? 5.544 4.520 -7.573 1.00 95.00 257 SER A O 1
ATOM 2043 N N . CYS A 1 258 ? 3.440 3.751 -7.548 1.00 94.69 258 CYS A N 1
ATOM 2044 C CA . CYS A 1 258 ? 3.063 4.336 -6.268 1.00 94.69 258 CYS A CA 1
ATOM 2045 C C . CYS A 1 258 ? 2.979 3.258 -5.181 1.00 94.69 258 CYS A C 1
ATOM 2047 O O . CYS A 1 258 ? 2.085 2.410 -5.207 1.00 94.69 258 CYS A O 1
ATOM 2049 N N . ALA A 1 259 ? 3.834 3.376 -4.164 1.00 91.81 259 ALA A N 1
ATOM 2050 C CA . ALA A 1 259 ? 3.837 2.537 -2.963 1.00 91.81 259 ALA A CA 1
ATOM 2051 C C . ALA A 1 259 ? 2.463 2.430 -2.278 1.00 91.81 259 ALA A C 1
ATOM 2053 O O . ALA A 1 259 ? 2.040 1.353 -1.864 1.00 91.81 259 ALA A O 1
ATOM 2054 N N . GLY A 1 260 ? 1.748 3.555 -2.167 1.00 93.50 260 GLY A N 1
ATOM 2055 C CA . GLY A 1 260 ? 0.420 3.595 -1.554 1.00 93.50 260 GLY A CA 1
ATOM 2056 C C . GLY A 1 260 ? -0.611 2.798 -2.353 1.00 93.50 260 GLY A C 1
ATOM 2057 O O . GLY A 1 260 ? -1.391 2.054 -1.763 1.00 93.50 260 GLY A O 1
ATOM 2058 N N . CYS A 1 261 ? -0.590 2.903 -3.685 1.00 96.19 261 CYS A N 1
ATOM 2059 C CA . CYS A 1 261 ? -1.496 2.145 -4.551 1.00 96.19 261 CYS A CA 1
ATOM 2060 C C . CYS A 1 261 ? -1.168 0.650 -4.504 1.00 96.19 261 CYS A C 1
ATOM 2062 O O . CYS A 1 261 ? -2.069 -0.146 -4.261 1.00 96.19 261 CYS A O 1
ATOM 2064 N N . HIS A 1 262 ? 0.115 0.286 -4.618 1.00 96.06 262 HIS A N 1
ATOM 2065 C CA . HIS A 1 262 ? 0.567 -1.107 -4.528 1.00 96.06 262 HIS A CA 1
ATOM 2066 C C . HIS A 1 262 ? 0.147 -1.767 -3.211 1.00 96.06 262 HIS A C 1
ATOM 2068 O O . HIS A 1 262 ? -0.522 -2.798 -3.242 1.00 96.06 262 HIS A O 1
ATOM 2074 N N . ARG A 1 263 ? 0.414 -1.122 -2.061 1.00 93.75 263 ARG A N 1
ATOM 2075 C CA . ARG A 1 263 ? -0.058 -1.591 -0.744 1.00 93.75 263 ARG A CA 1
ATOM 2076 C C . ARG A 1 263 ? -1.569 -1.770 -0.721 1.00 93.75 263 ARG A C 1
ATOM 2078 O O . ARG A 1 263 ? -2.052 -2.735 -0.141 1.00 93.75 263 ARG A O 1
ATOM 2085 N N . THR A 1 264 ? -2.314 -0.838 -1.314 1.00 95.81 264 THR A N 1
ATOM 2086 C CA . THR A 1 264 ? -3.782 -0.881 -1.278 1.00 95.81 264 THR A CA 1
ATOM 2087 C C . THR A 1 264 ? -4.312 -2.100 -2.027 1.00 95.81 264 THR A C 1
ATOM 2089 O O . THR A 1 264 ? -5.129 -2.846 -1.498 1.00 95.81 264 THR A O 1
ATOM 2092 N N . PHE A 1 265 ? -3.772 -2.368 -3.212 1.00 96.62 265 PHE A N 1
ATOM 2093 C CA . PHE A 1 265 ? -4.143 -3.531 -4.010 1.00 96.62 265 PHE A CA 1
ATOM 2094 C C . PHE A 1 265 ? -3.686 -4.852 -3.379 1.00 96.62 265 PHE A C 1
ATOM 2096 O O . PHE A 1 265 ? -4.441 -5.817 -3.366 1.00 96.62 265 PHE A O 1
ATOM 2103 N N . LYS A 1 266 ? -2.462 -4.911 -2.842 1.00 93.81 266 LYS A N 1
ATOM 2104 C CA . LYS A 1 266 ? -1.899 -6.141 -2.265 1.00 93.81 266 LYS A CA 1
ATOM 2105 C C . LYS A 1 266 ? -2.477 -6.482 -0.887 1.00 93.81 266 LYS A C 1
ATOM 2107 O O . LYS A 1 266 ? -2.679 -7.656 -0.607 1.00 93.81 266 LYS A O 1
ATOM 2112 N N . ILE A 1 267 ? -2.715 -5.487 -0.028 1.00 91.88 267 ILE A N 1
ATOM 2113 C CA . ILE A 1 267 ? -3.069 -5.697 1.388 1.00 91.88 267 ILE A CA 1
ATOM 2114 C C . ILE A 1 267 ? -4.533 -5.369 1.678 1.00 91.88 267 ILE A C 1
ATOM 2116 O O . ILE A 1 267 ? -5.172 -6.101 2.429 1.00 91.88 267 ILE A O 1
ATOM 2120 N N . ASP A 1 268 ? -5.072 -4.275 1.137 1.00 92.50 268 ASP A N 1
ATOM 2121 C CA . ASP A 1 268 ? -6.415 -3.821 1.517 1.00 92.50 268 ASP A CA 1
ATOM 2122 C C . ASP A 1 268 ? -7.500 -4.494 0.675 1.00 92.50 268 ASP A C 1
ATOM 2124 O O . ASP A 1 268 ? -8.492 -4.966 1.221 1.00 92.50 268 ASP A O 1
ATOM 2128 N N . TYR A 1 269 ? -7.318 -4.617 -0.641 1.00 94.69 269 TYR A N 1
ATOM 2129 C CA . TYR A 1 269 ? -8.341 -5.219 -1.508 1.00 94.69 269 TYR A CA 1
ATOM 2130 C C . TYR A 1 269 ? -8.740 -6.640 -1.085 1.00 94.69 269 TYR A C 1
ATOM 2132 O O . TYR A 1 269 ? -9.942 -6.879 -0.999 1.00 94.69 269 TYR A O 1
ATOM 2140 N N . PRO A 1 270 ? -7.821 -7.547 -0.690 1.00 90.81 270 PRO A N 1
ATOM 2141 C CA . PRO A 1 270 ? -8.207 -8.855 -0.151 1.00 90.81 270 PRO A CA 1
ATOM 2142 C C . PRO A 1 270 ? -9.064 -8.802 1.125 1.00 90.81 270 PRO A C 1
ATOM 2144 O O . PRO A 1 270 ? -9.730 -9.779 1.459 1.00 90.81 270 PRO A O 1
ATOM 2147 N N . LYS A 1 271 ? -9.034 -7.688 1.868 1.00 85.75 271 LYS A N 1
ATOM 2148 C CA . LYS A 1 271 ? -9.784 -7.505 3.122 1.00 85.75 271 LYS A CA 1
ATOM 2149 C C . LYS A 1 271 ? -11.162 -6.888 2.902 1.00 85.75 271 LYS A C 1
ATOM 2151 O O . LYS A 1 271 ? -12.070 -7.169 3.682 1.00 85.75 271 LYS A O 1
ATOM 2156 N N . PHE A 1 272 ? -11.296 -6.020 1.899 1.00 84.12 272 PHE A N 1
ATOM 2157 C CA . PHE A 1 272 ? -12.483 -5.180 1.712 1.00 84.12 272 PHE A CA 1
ATOM 2158 C C . PHE A 1 272 ? -13.240 -5.426 0.403 1.00 84.12 272 PHE A C 1
ATOM 2160 O O . PHE A 1 272 ? -14.437 -5.143 0.346 1.00 84.12 272 PHE A O 1
ATOM 2167 N N . GLY A 1 273 ? -12.558 -5.910 -0.635 1.00 85.00 273 GLY A N 1
ATOM 2168 C CA . GLY A 1 273 ? -13.176 -6.283 -1.902 1.00 85.00 273 GLY A CA 1
ATOM 2169 C C . GLY A 1 273 ? -14.064 -7.514 -1.748 1.00 85.00 273 GLY A C 1
ATOM 2170 O O . GLY A 1 273 ? -13.882 -8.326 -0.839 1.00 85.00 273 GLY A O 1
ATOM 2171 N N . ASP A 1 274 ? -15.037 -7.651 -2.643 1.00 88.81 274 ASP A N 1
ATOM 2172 C CA . ASP A 1 274 ? -15.890 -8.836 -2.690 1.00 88.81 274 ASP A CA 1
ATOM 2173 C C . ASP A 1 274 ? -15.097 -10.069 -3.109 1.00 88.81 274 ASP A C 1
ATOM 2175 O O . ASP A 1 274 ? -15.331 -11.141 -2.570 1.00 88.81 274 ASP A O 1
ATOM 2179 N N . GLU A 1 275 ? -14.117 -9.929 -3.998 1.00 89.44 275 GLU A N 1
ATOM 2180 C CA . GLU A 1 275 ? -13.184 -10.990 -4.380 1.00 89.44 275 GLU A CA 1
ATOM 2181 C C . GLU A 1 275 ? -11.739 -10.506 -4.203 1.00 89.44 275 GLU A C 1
ATOM 2183 O O . GLU A 1 275 ? -11.465 -9.322 -4.408 1.00 89.44 275 GLU A O 1
ATOM 2188 N N . PRO A 1 276 ? -10.795 -11.378 -3.812 1.00 90.81 276 PRO A N 1
ATOM 2189 C CA . PRO A 1 276 ? -9.389 -11.006 -3.823 1.00 90.81 276 PRO A CA 1
ATOM 2190 C C . PRO A 1 276 ? -8.908 -10.808 -5.273 1.00 90.81 276 PRO A C 1
ATOM 2192 O O . PRO A 1 276 ? -9.353 -11.543 -6.159 1.00 90.81 276 PRO A O 1
ATOM 2195 N N . PRO A 1 277 ? -7.972 -9.871 -5.521 1.00 94.88 277 PRO A N 1
ATOM 2196 C CA . PRO A 1 277 ? -7.319 -9.741 -6.820 1.00 94.88 277 PRO A CA 1
ATOM 2197 C C . PRO A 1 277 ? -6.713 -11.065 -7.299 1.00 94.88 277 PRO A C 1
ATOM 2199 O O . PRO A 1 277 ? -6.034 -11.747 -6.527 1.00 94.88 277 PRO A O 1
ATOM 2202 N N . LYS A 1 278 ? -6.920 -11.411 -8.574 1.00 95.75 278 LYS A N 1
ATOM 2203 C CA . LYS A 1 278 ? -6.358 -12.631 -9.192 1.00 95.75 278 LYS A CA 1
ATOM 2204 C C . LYS A 1 278 ? -5.023 -12.391 -9.890 1.00 95.75 278 LYS A C 1
ATOM 2206 O O . LYS A 1 278 ? -4.257 -13.330 -10.092 1.00 95.75 278 LYS A O 1
ATOM 2211 N N . PHE A 1 279 ? -4.749 -11.144 -10.259 1.00 95.94 279 PHE A N 1
ATOM 2212 C CA . PHE A 1 279 ? -3.483 -10.734 -10.857 1.00 95.94 279 PHE A CA 1
ATOM 2213 C C . PHE A 1 279 ? -2.361 -10.646 -9.820 1.00 95.94 279 PHE A C 1
ATOM 2215 O O . PHE A 1 279 ? -2.578 -10.376 -8.636 1.00 95.94 279 PHE A O 1
ATOM 2222 N N . GLN A 1 280 ? -1.121 -10.768 -10.289 1.00 95.12 280 GLN A N 1
ATOM 2223 C CA . GLN A 1 280 ? 0.052 -10.482 -9.472 1.00 95.12 280 GLN A CA 1
ATOM 2224 C C . GLN A 1 280 ? 0.268 -8.961 -9.381 1.00 95.12 280 GLN A C 1
ATOM 2226 O O . GLN A 1 280 ? 0.537 -8.305 -10.391 1.00 95.12 280 GLN A O 1
ATOM 2231 N N . SER A 1 281 ? 0.155 -8.383 -8.180 1.00 95.19 281 SER A N 1
ATOM 2232 C CA . SER A 1 281 ? 0.419 -6.956 -7.953 1.00 95.19 281 SER A CA 1
ATOM 2233 C C . SER A 1 281 ? 1.897 -6.711 -7.640 1.00 95.19 281 SER A C 1
ATOM 2235 O O . SER A 1 281 ? 2.412 -7.176 -6.625 1.00 95.19 281 SER A O 1
ATOM 2237 N N . LEU A 1 282 ? 2.584 -5.957 -8.502 1.00 93.62 282 LEU A N 1
ATOM 2238 C CA . LEU A 1 282 ? 4.029 -5.735 -8.401 1.00 93.62 282 LEU A CA 1
ATOM 2239 C C . LEU A 1 282 ? 4.361 -4.250 -8.370 1.00 93.62 282 LEU A C 1
ATOM 2241 O O . LEU A 1 282 ? 3.914 -3.478 -9.223 1.00 93.62 282 LEU A O 1
ATOM 2245 N N . HIS A 1 283 ? 5.217 -3.836 -7.442 1.00 93.62 283 HIS A N 1
ATOM 2246 C CA . HIS A 1 283 ? 5.840 -2.524 -7.588 1.00 93.62 283 HIS A CA 1
ATOM 2247 C C . HIS A 1 283 ? 6.809 -2.563 -8.780 1.00 93.62 283 HIS A C 1
ATOM 2249 O O . HIS A 1 283 ? 7.470 -3.570 -9.007 1.00 93.62 283 HIS A O 1
ATOM 2255 N N . VAL A 1 284 ? 6.969 -1.472 -9.531 1.00 92.44 284 VAL A N 1
ATOM 2256 C CA . VAL A 1 284 ? 7.907 -1.432 -10.675 1.00 92.44 284 VAL A CA 1
ATOM 2257 C C . VAL A 1 284 ? 9.327 -1.823 -10.259 1.00 92.44 284 VAL A C 1
ATOM 2259 O O . VAL A 1 284 ? 10.010 -2.523 -10.991 1.00 92.44 284 VAL A O 1
ATOM 2262 N N . VAL A 1 285 ? 9.758 -1.423 -9.063 1.00 87.56 285 VAL A N 1
ATOM 2263 C CA . VAL A 1 285 ? 11.068 -1.809 -8.505 1.00 87.56 285 VAL A CA 1
ATOM 2264 C C . VAL A 1 285 ? 11.175 -3.323 -8.301 1.00 87.56 285 VAL A C 1
ATOM 2266 O O . VAL A 1 285 ? 12.209 -3.894 -8.623 1.00 87.56 285 VAL A O 1
ATOM 2269 N N . GLU A 1 286 ? 10.112 -3.964 -7.814 1.00 85.62 286 GLU A N 1
ATOM 2270 C CA . GLU A 1 286 ? 10.038 -5.421 -7.653 1.00 85.62 286 GLU A CA 1
ATOM 2271 C C . GLU A 1 286 ? 10.118 -6.122 -8.996 1.00 85.62 286 GLU A C 1
ATOM 2273 O O . GLU A 1 286 ? 10.978 -6.972 -9.206 1.00 85.62 286 GLU A O 1
ATOM 2278 N N . PHE A 1 287 ? 9.309 -5.661 -9.944 1.00 88.44 287 PHE A N 1
ATOM 2279 C CA . PHE A 1 287 ? 9.319 -6.187 -11.294 1.00 88.44 287 PHE A CA 1
ATOM 2280 C C . PHE A 1 287 ? 10.695 -6.064 -11.961 1.00 88.44 287 PHE A C 1
ATOM 2282 O O . PHE A 1 287 ? 11.140 -7.006 -12.599 1.00 88.44 287 PHE A O 1
ATOM 2289 N N . LEU A 1 288 ? 11.392 -4.931 -11.807 1.00 85.50 288 LEU A N 1
ATOM 2290 C CA . LEU A 1 288 ? 12.736 -4.734 -12.364 1.00 85.50 288 LEU A CA 1
ATOM 2291 C C . LEU A 1 288 ? 13.793 -5.593 -11.678 1.00 85.50 288 LEU A C 1
ATOM 2293 O O . LEU A 1 288 ? 14.730 -6.041 -12.339 1.00 85.50 288 LEU A O 1
ATOM 2297 N N . ALA A 1 289 ? 13.666 -5.801 -10.368 1.00 78.38 289 ALA A N 1
ATOM 2298 C CA . ALA A 1 289 ? 14.639 -6.567 -9.612 1.00 78.38 289 ALA A CA 1
ATOM 2299 C C . ALA A 1 289 ? 14.756 -8.002 -10.130 1.00 78.38 289 ALA A C 1
ATOM 2301 O O . ALA A 1 289 ? 15.869 -8.513 -10.243 1.00 78.38 289 ALA A O 1
ATOM 2302 N N . ASP A 1 290 ? 13.648 -8.605 -10.552 1.00 75.62 290 ASP A N 1
ATOM 2303 C CA . ASP A 1 290 ? 13.644 -9.952 -11.130 1.00 75.62 290 ASP A CA 1
ATOM 2304 C C . ASP A 1 290 ? 14.460 -10.060 -12.441 1.00 75.62 290 ASP A C 1
ATOM 2306 O O . ASP A 1 290 ? 14.933 -11.143 -12.779 1.00 75.62 290 ASP A O 1
ATOM 2310 N N . TYR A 1 291 ? 14.680 -8.952 -13.165 1.00 77.75 291 TYR A N 1
ATOM 2311 C CA . TYR A 1 291 ? 15.471 -8.908 -14.415 1.00 77.75 291 TYR A CA 1
ATOM 2312 C C . TYR A 1 291 ? 16.868 -8.306 -14.261 1.00 77.75 291 TYR A C 1
ATOM 2314 O O . TYR A 1 291 ? 17.675 -8.334 -15.196 1.00 77.75 291 TYR A O 1
ATOM 2322 N N . MET A 1 292 ? 17.127 -7.667 -13.124 1.00 74.88 292 MET A N 1
ATOM 2323 C CA . MET A 1 292 ? 18.400 -7.018 -12.841 1.00 74.88 292 MET A CA 1
ATOM 2324 C C . MET A 1 292 ? 19.230 -7.849 -11.869 1.00 74.88 292 MET A C 1
ATOM 2326 O O . MET A 1 292 ? 20.440 -7.726 -11.841 1.00 74.88 292 MET A O 1
ATOM 2330 N N . THR A 1 293 ? 18.634 -8.668 -11.018 1.00 66.12 293 THR A N 1
ATOM 2331 C CA . THR A 1 293 ? 19.318 -8.995 -9.772 1.00 66.12 293 THR A CA 1
ATOM 2332 C C . THR A 1 293 ? 19.508 -10.470 -9.548 1.00 66.12 293 THR A C 1
ATOM 2334 O O . THR A 1 293 ? 18.703 -11.301 -9.953 1.00 66.12 293 THR A O 1
ATOM 2337 N N . VAL A 1 294 ? 20.639 -10.795 -8.933 1.00 59.47 294 VAL A N 1
ATOM 2338 C CA . VAL A 1 294 ? 21.126 -12.157 -8.844 1.00 59.47 294 VAL A CA 1
ATOM 2339 C C . VAL A 1 294 ? 20.729 -12.751 -7.497 1.00 59.47 294 VAL A C 1
ATOM 2341 O O . VAL A 1 294 ? 21.202 -12.305 -6.453 1.00 59.47 294 VAL A O 1
ATOM 2344 N N . HIS A 1 295 ? 19.891 -13.787 -7.519 1.00 64.50 295 HIS A N 1
ATOM 2345 C CA . HIS A 1 295 ? 19.500 -14.534 -6.324 1.00 64.50 295 HIS A CA 1
ATOM 2346 C C . HIS A 1 295 ? 20.347 -15.787 -6.143 1.00 64.50 295 HIS A C 1
ATOM 2348 O O . HIS A 1 295 ? 20.549 -16.548 -7.084 1.00 64.50 295 HIS A O 1
ATOM 2354 N N . CYS A 1 296 ? 20.785 -16.052 -4.912 1.00 60.91 296 CYS A N 1
ATOM 2355 C CA . CYS A 1 296 ? 21.484 -17.280 -4.570 1.00 60.91 296 CYS A CA 1
ATOM 2356 C C . CYS A 1 296 ? 20.538 -18.477 -4.398 1.00 60.91 296 CYS A C 1
ATOM 2358 O O . CYS A 1 296 ? 19.840 -18.496 -3.390 1.00 60.91 296 CYS A O 1
ATOM 2360 N N . PRO A 1 297 ? 20.548 -19.544 -5.233 1.00 54.25 297 PRO A N 1
ATOM 2361 C CA . PRO A 1 297 ? 19.657 -20.690 -5.044 1.00 54.25 297 PRO A CA 1
ATOM 2362 C C . PRO A 1 297 ? 19.964 -21.484 -3.769 1.00 54.25 297 PRO A C 1
ATOM 2364 O O . PRO A 1 297 ? 19.163 -22.310 -3.357 1.00 54.25 297 PRO A O 1
ATOM 2367 N N . ALA A 1 298 ? 21.110 -21.252 -3.114 1.00 56.38 298 ALA A N 1
ATOM 2368 C CA . ALA A 1 298 ? 21.457 -21.935 -1.867 1.00 56.38 298 ALA A CA 1
ATOM 2369 C C . ALA A 1 298 ? 20.945 -21.232 -0.604 1.00 56.38 298 ALA A C 1
ATOM 2371 O O . ALA A 1 298 ? 20.716 -21.891 0.404 1.00 56.38 298 ALA A O 1
ATOM 2372 N N . CYS A 1 299 ? 20.824 -19.903 -0.617 1.00 61.97 299 CYS A N 1
ATOM 2373 C CA . CYS A 1 299 ? 20.425 -19.145 0.575 1.00 61.97 299 CYS A CA 1
ATOM 2374 C C . CYS A 1 299 ? 19.444 -17.998 0.302 1.00 61.97 299 CYS A C 1
ATOM 2376 O O . CYS A 1 299 ? 19.171 -17.216 1.205 1.00 61.97 299 CYS A O 1
ATOM 2378 N N . GLY A 1 300 ? 18.970 -17.847 -0.933 1.00 57.75 300 GLY A N 1
ATOM 2379 C CA . GLY A 1 300 ? 18.076 -16.778 -1.385 1.00 57.75 300 GLY A CA 1
ATOM 2380 C C . GLY A 1 300 ? 18.701 -15.379 -1.427 1.00 57.75 300 GLY A C 1
ATOM 2381 O O . GLY A 1 300 ? 18.042 -14.432 -1.851 1.00 57.75 300 GLY A O 1
ATOM 2382 N N . LYS A 1 301 ? 19.961 -15.213 -0.989 1.00 62.41 301 LYS A N 1
ATOM 2383 C CA . LYS A 1 301 ? 20.596 -13.893 -0.865 1.00 62.41 301 LYS A CA 1
ATOM 2384 C C . LYS A 1 301 ? 20.795 -13.214 -2.215 1.00 62.41 301 LYS A C 1
ATOM 2386 O O . LYS A 1 301 ? 21.179 -13.850 -3.192 1.00 62.41 301 LYS A O 1
ATOM 2391 N N . TYR A 1 302 ? 20.562 -11.912 -2.196 1.00 62.00 302 TYR A N 1
ATOM 2392 C CA . TYR A 1 302 ? 20.714 -10.991 -3.305 1.00 62.00 302 TYR A CA 1
ATOM 2393 C C . TYR A 1 302 ? 22.184 -10.611 -3.524 1.00 62.00 302 TYR A C 1
ATOM 2395 O O . TYR A 1 302 ? 22.906 -10.374 -2.555 1.00 62.00 302 TYR A O 1
ATOM 2403 N N . ASN A 1 303 ? 22.579 -10.464 -4.785 1.00 59.69 303 ASN A N 1
ATOM 2404 C CA . ASN A 1 303 ? 23.854 -9.911 -5.215 1.00 59.69 303 ASN A CA 1
ATOM 2405 C C . ASN A 1 303 ? 23.639 -8.823 -6.282 1.00 59.69 303 ASN A C 1
ATOM 2407 O O . ASN A 1 303 ? 22.752 -8.935 -7.132 1.00 59.69 303 ASN A O 1
ATOM 2411 N N . ASP A 1 304 ? 24.464 -7.770 -6.237 1.00 59.03 304 ASP A N 1
ATOM 2412 C CA . ASP A 1 304 ? 24.437 -6.673 -7.211 1.00 59.03 304 ASP A CA 1
ATOM 2413 C C . ASP A 1 304 ? 24.615 -7.192 -8.649 1.00 59.03 304 ASP A C 1
ATOM 2415 O O . ASP A 1 304 ? 25.247 -8.227 -8.862 1.00 59.03 304 ASP A O 1
ATOM 2419 N N . LEU A 1 305 ? 24.139 -6.420 -9.637 1.00 53.31 305 LEU A N 1
ATOM 2420 C CA . LEU A 1 305 ? 24.173 -6.699 -11.088 1.00 53.31 305 LEU A CA 1
ATOM 2421 C C . LEU A 1 305 ? 25.538 -7.157 -11.658 1.00 53.31 305 LEU A C 1
ATOM 2423 O O . LEU A 1 305 ? 25.600 -7.666 -12.775 1.00 53.31 305 LEU A O 1
ATOM 2427 N N . GLY A 1 306 ? 26.635 -6.957 -10.921 1.00 51.94 306 GLY A N 1
ATOM 2428 C CA . GLY A 1 306 ? 27.993 -7.365 -11.296 1.00 51.94 306 GLY A CA 1
ATOM 2429 C C . GLY A 1 306 ? 28.732 -8.200 -10.248 1.00 51.94 306 GLY A C 1
ATOM 2430 O O . GLY A 1 306 ? 29.931 -8.420 -10.399 1.00 51.94 306 GLY A O 1
ATOM 2431 N N . SER A 1 307 ? 28.070 -8.636 -9.173 1.00 55.38 307 SER A N 1
ATOM 2432 C CA . SER A 1 307 ? 28.731 -9.425 -8.135 1.00 55.38 307 SER A CA 1
ATOM 2433 C C . SER A 1 307 ? 28.829 -10.893 -8.554 1.00 55.38 307 SER A C 1
ATOM 2435 O O . SER A 1 307 ? 27.859 -11.649 -8.479 1.00 55.38 307 SER A O 1
ATOM 2437 N N . GLU A 1 308 ? 30.028 -11.313 -8.965 1.00 56.03 308 GLU A N 1
ATOM 2438 C CA . GLU A 1 308 ? 30.338 -12.725 -9.223 1.00 56.03 308 GLU A CA 1
ATOM 2439 C C . GLU A 1 308 ? 30.488 -13.543 -7.929 1.00 56.03 308 GLU A C 1
ATOM 2441 O O . GLU A 1 308 ? 30.585 -14.763 -8.005 1.00 56.03 308 GLU A O 1
ATOM 2446 N N . HIS A 1 309 ? 30.506 -12.917 -6.744 1.00 58.91 309 HIS A N 1
ATOM 2447 C CA . HIS A 1 309 ? 30.916 -13.558 -5.489 1.00 58.91 309 HIS A CA 1
ATOM 2448 C C . HIS A 1 309 ? 29.943 -13.313 -4.327 1.00 58.91 309 HIS A C 1
ATOM 2450 O O . HIS A 1 309 ? 29.274 -12.286 -4.250 1.00 58.91 309 HIS A O 1
ATOM 2456 N N . CYS A 1 310 ? 29.852 -14.260 -3.387 1.00 61.84 310 CYS A N 1
ATOM 2457 C CA . CYS A 1 310 ? 29.050 -14.098 -2.170 1.00 61.84 310 CYS A CA 1
ATOM 2458 C C . CYS A 1 310 ? 29.906 -13.526 -1.027 1.00 61.84 310 CYS A C 1
ATOM 2460 O O . CYS A 1 310 ? 30.957 -14.074 -0.709 1.00 61.84 310 CYS A O 1
ATOM 2462 N N . GLY A 1 311 ? 29.445 -12.447 -0.386 1.00 58.50 311 GLY A N 1
ATOM 2463 C CA . GLY A 1 311 ? 30.096 -11.847 0.790 1.00 58.50 311 GLY A CA 1
ATOM 2464 C C . GLY A 1 311 ? 29.644 -12.422 2.140 1.00 58.50 311 GLY A C 1
ATOM 2465 O O . GLY A 1 311 ? 29.880 -11.803 3.171 1.00 58.50 311 GLY A O 1
ATOM 2466 N N . ASN A 1 312 ? 28.917 -13.546 2.153 1.00 60.06 312 ASN A N 1
ATOM 2467 C CA . ASN A 1 312 ? 28.408 -14.149 3.384 1.00 60.06 312 ASN A CA 1
ATOM 2468 C C . ASN A 1 312 ? 29.365 -15.217 3.924 1.00 60.06 312 ASN A C 1
ATOM 2470 O O . ASN A 1 312 ? 29.274 -16.374 3.512 1.00 60.06 312 ASN A O 1
ATOM 2474 N N . ASP A 1 313 ? 30.169 -14.850 4.919 1.00 55.78 313 ASP A N 1
ATOM 2475 C CA . ASP A 1 313 ? 31.130 -15.750 5.578 1.00 55.78 313 ASP A CA 1
ATOM 2476 C C . ASP A 1 313 ? 30.466 -16.965 6.259 1.00 55.78 313 ASP A C 1
ATOM 2478 O O . ASP A 1 313 ? 31.105 -17.986 6.497 1.00 55.78 313 ASP A O 1
ATOM 2482 N N . PHE A 1 314 ? 29.156 -16.898 6.522 1.00 51.50 314 PHE A N 1
ATOM 2483 C CA . PHE A 1 314 ? 28.376 -17.988 7.116 1.00 51.50 314 PHE A CA 1
ATOM 2484 C C . PHE A 1 314 ? 27.665 -18.869 6.076 1.00 51.50 314 PHE A C 1
ATOM 2486 O O . PHE A 1 314 ? 26.778 -19.646 6.431 1.00 51.50 314 PHE A O 1
ATOM 2493 N N . CYS A 1 315 ? 27.961 -18.727 4.778 1.00 58.59 315 CYS A N 1
ATOM 2494 C CA . CYS A 1 315 ? 27.324 -19.547 3.750 1.00 58.59 315 CYS A CA 1
ATOM 2495 C C . CYS A 1 315 ? 27.977 -20.937 3.673 1.00 58.59 315 CYS A C 1
ATOM 2497 O O . CYS A 1 315 ? 29.134 -21.026 3.277 1.00 58.59 315 CYS A O 1
ATOM 2499 N N . PRO A 1 316 ? 27.251 -22.039 3.938 1.00 52.84 316 PRO A N 1
ATOM 2500 C CA . PRO A 1 316 ? 27.837 -23.378 3.871 1.00 52.84 316 PRO A CA 1
ATOM 2501 C C . PRO A 1 316 ? 28.235 -23.803 2.446 1.00 52.84 316 PRO A C 1
ATOM 2503 O O . PRO A 1 316 ? 29.099 -24.659 2.299 1.00 52.84 316 PRO A O 1
ATOM 2506 N N . LYS A 1 317 ? 27.641 -23.199 1.401 1.00 56.06 317 LYS A N 1
ATOM 2507 C CA . LYS A 1 317 ? 27.980 -23.466 -0.011 1.00 56.06 317 LYS A CA 1
ATOM 2508 C C . LYS A 1 317 ? 29.126 -22.595 -0.544 1.00 56.06 317 LYS A C 1
ATOM 2510 O O . LYS A 1 317 ? 29.754 -22.997 -1.510 1.00 56.06 317 LYS A O 1
ATOM 2515 N N . TYR A 1 318 ? 29.368 -21.429 0.065 1.00 57.50 318 TYR A N 1
ATOM 2516 C CA . TYR A 1 318 ? 30.311 -20.408 -0.421 1.00 57.50 318 TYR A CA 1
ATOM 2517 C C . TYR A 1 318 ? 31.173 -19.838 0.713 1.00 57.50 318 TYR A C 1
ATOM 2519 O O . TYR A 1 318 ? 31.420 -18.636 0.785 1.00 57.50 318 TYR A O 1
ATOM 2527 N N . SER A 1 319 ? 31.589 -20.695 1.646 1.00 49.81 319 SER A N 1
ATOM 2528 C CA . SER A 1 319 ? 32.317 -20.307 2.864 1.00 49.81 319 SER A CA 1
ATOM 2529 C C . SER A 1 319 ? 33.712 -19.743 2.584 1.00 49.81 319 SER A C 1
ATOM 2531 O O . SER A 1 319 ? 34.344 -19.175 3.474 1.00 49.81 319 SER A O 1
ATOM 2533 N N . LYS A 1 320 ? 34.198 -19.859 1.343 1.00 56.66 320 LYS A N 1
ATOM 2534 C CA . LYS A 1 320 ? 35.401 -19.174 0.883 1.00 56.66 320 LYS A CA 1
ATOM 2535 C C . LYS A 1 320 ? 35.020 -17.874 0.183 1.00 56.66 320 LYS A C 1
ATOM 2537 O O . LYS A 1 320 ? 34.434 -17.865 -0.900 1.00 56.66 320 LYS A O 1
ATOM 2542 N N . LYS A 1 321 ? 35.412 -16.761 0.803 1.00 53.59 321 LYS A N 1
ATOM 2543 C CA . LYS A 1 321 ? 35.336 -15.410 0.238 1.00 53.59 321 LYS A CA 1
ATOM 2544 C C . LYS A 1 321 ? 35.898 -15.404 -1.192 1.00 53.59 321 LYS A C 1
ATOM 2546 O O . LYS A 1 321 ? 37.069 -15.716 -1.388 1.00 53.59 321 LYS A O 1
ATOM 2551 N N . GLY A 1 322 ? 35.067 -15.048 -2.174 1.00 57.06 322 GLY A N 1
ATOM 2552 C CA . GLY A 1 322 ? 35.460 -15.013 -3.589 1.00 57.06 322 GLY A CA 1
ATOM 2553 C C . GLY A 1 322 ? 35.109 -16.261 -4.410 1.00 57.06 322 GLY A C 1
ATOM 2554 O O . GLY A 1 322 ? 35.555 -16.376 -5.547 1.00 57.06 322 GLY A O 1
ATOM 2555 N N . GLU A 1 323 ? 34.314 -17.203 -3.898 1.00 60.25 323 GLU A N 1
ATOM 2556 C CA . GLU A 1 323 ? 33.763 -18.266 -4.749 1.00 60.25 323 GLU A CA 1
ATOM 2557 C C . GLU A 1 323 ? 32.692 -17.733 -5.703 1.00 60.25 323 GLU A C 1
ATOM 2559 O O . GLU A 1 323 ? 31.907 -16.844 -5.352 1.00 60.25 323 GLU A O 1
ATOM 2564 N N . LYS A 1 324 ? 32.701 -18.238 -6.945 1.00 54.66 324 LYS A N 1
ATOM 2565 C CA . LYS A 1 324 ? 31.786 -17.776 -7.988 1.00 54.66 324 LYS A CA 1
ATOM 2566 C C . LYS A 1 324 ? 30.374 -18.271 -7.738 1.00 54.66 324 LYS A C 1
ATOM 2568 O O . LYS A 1 324 ? 30.115 -19.460 -7.568 1.00 54.66 324 LYS A O 1
ATOM 2573 N N . PHE A 1 325 ? 29.457 -17.330 -7.786 1.00 59.41 325 PHE A N 1
ATOM 2574 C CA . PHE A 1 325 ? 28.042 -17.576 -7.771 1.00 59.41 325 PHE A CA 1
ATOM 2575 C C . PHE A 1 325 ? 27.554 -17.906 -9.197 1.00 59.41 325 PHE A C 1
ATOM 2577 O O . PHE A 1 325 ? 27.881 -17.176 -10.126 1.00 59.41 325 PHE A O 1
ATOM 2584 N N . THR A 1 326 ? 26.794 -18.995 -9.394 1.00 50.72 326 THR A N 1
ATOM 2585 C CA . THR A 1 326 ? 26.152 -19.307 -10.693 1.00 50.72 326 THR A CA 1
ATOM 2586 C C . THR A 1 326 ? 24.662 -18.969 -10.596 1.00 50.72 326 THR A C 1
ATOM 2588 O O . THR A 1 326 ? 23.939 -19.692 -9.908 1.00 50.72 326 THR A O 1
ATOM 2591 N N . PRO A 1 327 ? 24.194 -17.868 -11.204 1.00 50.09 327 PRO A N 1
ATOM 2592 C CA . PRO A 1 327 ? 22.799 -17.466 -11.110 1.00 50.09 327 PRO A CA 1
ATOM 2593 C C . PRO A 1 327 ? 21.848 -18.347 -11.901 1.00 50.09 327 PRO A C 1
ATOM 2595 O O . PRO A 1 327 ? 22.037 -18.545 -13.097 1.00 50.09 327 PRO A O 1
ATOM 2598 N N . GLU A 1 328 ? 20.759 -18.756 -11.258 1.00 44.94 328 GLU A N 1
ATOM 2599 C CA . GLU A 1 328 ? 19.506 -19.056 -11.950 1.00 44.94 328 GLU A CA 1
ATOM 2600 C C . GLU A 1 328 ? 18.734 -17.732 -12.054 1.00 44.94 328 GLU A C 1
ATOM 2602 O O . GLU A 1 328 ? 17.934 -17.380 -11.194 1.00 44.94 328 GLU A O 1
ATOM 2607 N N . LEU A 1 329 ? 19.091 -16.917 -13.048 1.00 49.69 329 LEU A N 1
ATOM 2608 C CA . LEU A 1 329 ? 18.411 -15.654 -13.361 1.00 49.69 329 LEU A CA 1
ATOM 2609 C C . LEU A 1 329 ? 17.246 -15.899 -14.320 1.00 49.69 329 LEU A C 1
ATOM 2611 O O . LEU A 1 329 ? 17.335 -16.767 -15.189 1.00 49.69 329 LEU A O 1
ATOM 2615 N N . HIS A 1 330 ? 16.273 -14.988 -14.330 1.00 51.81 330 HIS A N 1
ATOM 2616 C CA . HIS A 1 330 ? 15.515 -14.691 -15.550 1.00 51.81 330 HIS A CA 1
ATOM 2617 C C . HIS A 1 330 ? 16.364 -13.866 -16.537 1.00 51.81 330 HIS A C 1
ATOM 2619 O O . HIS A 1 330 ? 15.924 -12.826 -17.004 1.00 51.81 330 HIS A O 1
ATOM 2625 N N . GLU A 1 331 ? 17.575 -14.350 -16.855 1.00 52.88 331 GLU A N 1
ATOM 2626 C CA . GLU A 1 331 ? 18.632 -13.699 -17.650 1.00 52.88 331 GLU A CA 1
ATOM 2627 C C . GLU A 1 331 ? 18.995 -12.260 -17.174 1.00 52.88 331 GLU A C 1
ATOM 2629 O O . GLU A 1 331 ? 18.156 -11.470 -16.769 1.00 52.88 331 GLU A O 1
ATOM 2634 N N . ASN A 1 332 ? 20.268 -11.852 -17.230 1.00 58.03 332 ASN A N 1
ATOM 2635 C CA . ASN A 1 332 ? 20.702 -10.463 -16.959 1.00 58.03 332 ASN A CA 1
ATOM 2636 C C . ASN A 1 332 ? 20.233 -9.504 -18.083 1.00 58.03 332 ASN A C 1
ATOM 2638 O O . ASN A 1 332 ? 21.044 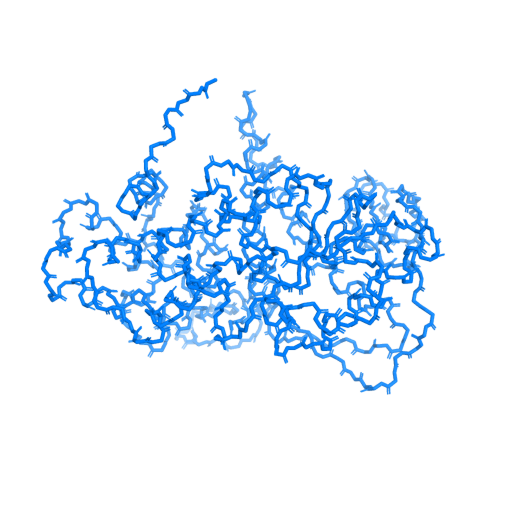-8.897 -18.785 1.00 58.03 332 ASN A O 1
ATOM 2642 N N . LYS A 1 333 ? 18.920 -9.412 -18.321 1.00 69.94 333 LYS A N 1
ATOM 2643 C CA . LYS A 1 333 ? 18.332 -8.738 -19.487 1.00 69.94 333 LYS A CA 1
ATOM 2644 C C . LYS A 1 333 ? 18.444 -7.222 -19.404 1.00 69.94 333 LYS A C 1
ATOM 2646 O O . LYS A 1 333 ? 18.465 -6.558 -20.439 1.00 69.94 333 LYS A O 1
ATOM 2651 N N . ILE A 1 334 ? 18.518 -6.660 -18.196 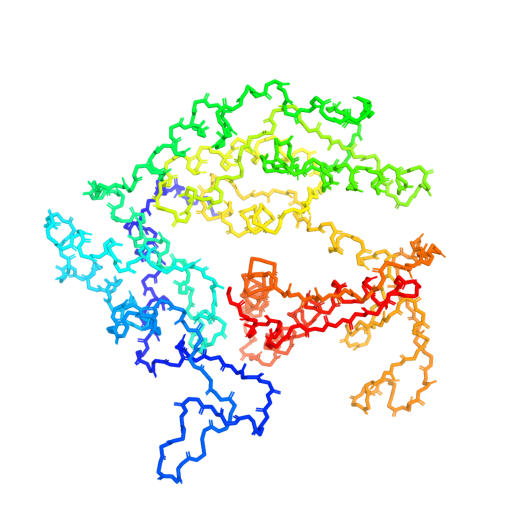1.00 79.56 334 ILE A N 1
ATOM 2652 C CA . ILE A 1 334 ? 18.581 -5.211 -17.986 1.00 79.56 334 ILE A CA 1
ATOM 2653 C C . ILE A 1 334 ? 19.963 -4.811 -17.468 1.00 79.56 334 ILE A C 1
ATOM 2655 O O . ILE A 1 334 ? 20.364 -5.168 -16.364 1.00 79.56 334 ILE A O 1
ATOM 2659 N N . LYS A 1 335 ? 20.665 -3.979 -18.246 1.00 79.12 335 LYS A N 1
ATOM 2660 C CA . LYS A 1 335 ? 21.922 -3.333 -17.848 1.00 79.12 335 LYS A CA 1
ATOM 2661 C C . LYS A 1 335 ? 21.806 -1.818 -17.977 1.00 79.12 335 LYS A C 1
ATOM 2663 O O . LYS A 1 335 ? 21.514 -1.300 -19.054 1.00 79.12 335 LYS A O 1
ATOM 2668 N N . ILE A 1 336 ? 22.089 -1.098 -16.893 1.00 82.94 336 ILE A N 1
ATOM 2669 C CA . ILE A 1 336 ? 22.109 0.368 -16.891 1.00 82.94 336 ILE A CA 1
ATOM 2670 C C . ILE A 1 336 ? 23.493 0.829 -17.347 1.00 82.94 336 ILE A C 1
ATOM 2672 O O . ILE A 1 336 ? 24.492 0.630 -16.664 1.00 82.94 336 ILE A O 1
ATOM 2676 N N . THR A 1 337 ? 23.562 1.420 -18.537 1.00 84.81 337 THR A N 1
ATOM 2677 C CA . THR A 1 337 ? 24.829 1.850 -19.155 1.00 84.81 337 THR A CA 1
ATOM 2678 C C . THR A 1 337 ? 25.090 3.344 -19.008 1.00 84.81 337 THR A C 1
ATOM 2680 O O . THR A 1 337 ? 26.243 3.773 -19.008 1.00 84.81 337 THR A O 1
ATOM 2683 N N . LYS A 1 338 ? 24.034 4.153 -18.881 1.00 90.25 338 LYS A N 1
ATOM 2684 C CA . LYS A 1 338 ? 24.157 5.605 -18.762 1.00 90.25 338 LYS A CA 1
ATOM 2685 C C . LYS A 1 338 ? 24.626 5.980 -17.359 1.00 90.25 338 LYS A C 1
ATOM 2687 O O . LYS A 1 338 ? 23.987 5.616 -16.376 1.00 90.25 338 LYS A O 1
ATOM 2692 N N . LYS A 1 339 ? 25.715 6.746 -17.293 1.00 93.31 339 LYS A N 1
ATOM 2693 C CA . LYS A 1 339 ? 26.255 7.278 -16.043 1.00 93.31 339 LYS A CA 1
ATOM 2694 C C . LYS A 1 339 ? 25.338 8.365 -15.467 1.00 93.31 339 LYS A C 1
ATOM 2696 O O . LYS A 1 339 ? 24.850 9.217 -16.208 1.00 93.31 339 LYS A O 1
ATOM 2701 N N . TRP A 1 340 ? 25.133 8.335 -14.156 1.00 94.38 340 TRP A N 1
ATOM 2702 C CA . TRP A 1 340 ? 24.538 9.402 -13.365 1.00 94.38 340 TRP A CA 1
ATOM 2703 C C . TRP A 1 340 ? 25.600 10.433 -12.974 1.00 94.38 340 TRP A C 1
ATOM 2705 O O . TRP A 1 340 ? 26.678 10.084 -12.495 1.00 94.38 340 TRP A O 1
ATOM 2715 N N . ASP A 1 341 ? 25.288 11.705 -13.196 1.00 95.38 341 ASP A N 1
ATOM 2716 C CA . ASP A 1 341 ? 26.202 12.838 -13.033 1.00 95.38 341 ASP A CA 1
ATOM 2717 C C . ASP A 1 341 ? 25.583 14.014 -12.257 1.00 95.38 341 ASP A C 1
ATOM 2719 O O . ASP A 1 341 ? 26.227 15.045 -12.082 1.00 95.38 341 ASP A O 1
ATOM 2723 N N . LYS A 1 342 ? 24.361 13.860 -11.730 1.00 93.81 342 LYS A N 1
ATOM 2724 C CA . LYS A 1 342 ? 23.625 14.932 -11.032 1.00 93.81 342 LYS A CA 1
ATOM 2725 C C . LYS A 1 342 ? 23.907 15.013 -9.524 1.00 93.81 342 LYS A C 1
ATOM 2727 O O . LYS A 1 342 ? 23.160 15.663 -8.799 1.00 93.81 342 LYS A O 1
ATOM 2732 N N . GLY A 1 343 ? 24.969 14.362 -9.050 1.00 93.25 343 GLY A N 1
ATOM 2733 C CA . GLY A 1 343 ? 25.372 14.352 -7.639 1.00 93.25 343 GLY A CA 1
ATOM 2734 C C . GLY A 1 343 ? 24.750 13.220 -6.805 1.00 93.25 343 GLY A C 1
ATOM 2735 O O . GLY A 1 343 ? 24.124 12.314 -7.361 1.00 93.25 343 GLY A O 1
ATOM 2736 N N . PRO A 1 344 ? 24.954 13.231 -5.476 1.00 94.00 344 PRO A N 1
ATOM 2737 C CA . PRO A 1 344 ? 24.502 12.157 -4.599 1.00 94.00 344 PRO A CA 1
ATOM 2738 C C . PRO A 1 344 ? 22.977 12.113 -4.467 1.00 94.00 344 PRO A C 1
ATOM 2740 O O . PRO A 1 344 ? 22.304 13.144 -4.487 1.00 94.00 344 PRO A O 1
ATOM 2743 N N . VAL A 1 345 ? 22.440 10.910 -4.274 1.00 93.50 345 VAL A N 1
ATOM 2744 C CA . VAL A 1 345 ? 21.014 10.664 -4.026 1.00 93.50 345 VAL A CA 1
ATOM 2745 C C . VAL A 1 345 ? 20.840 10.171 -2.598 1.00 93.50 345 VAL A C 1
ATOM 2747 O O . VAL A 1 345 ? 21.436 9.167 -2.216 1.00 93.50 345 VAL A O 1
ATOM 2750 N N . THR A 1 346 ? 20.004 10.856 -1.818 1.00 91.56 346 THR A N 1
ATOM 2751 C CA . THR A 1 346 ? 19.636 10.411 -0.468 1.00 91.56 346 THR A CA 1
ATOM 2752 C C . THR A 1 346 ? 18.382 9.539 -0.518 1.00 91.56 346 THR A C 1
ATOM 2754 O O . THR A 1 346 ? 17.347 9.977 -1.018 1.00 91.56 346 THR A O 1
ATOM 2757 N N . TRP A 1 347 ? 18.456 8.323 0.019 1.00 88.12 347 TRP A N 1
ATOM 2758 C CA . TRP A 1 347 ? 17.361 7.359 0.068 1.00 88.12 347 TRP A CA 1
ATOM 2759 C C . TRP A 1 347 ? 16.677 7.311 1.431 1.00 88.12 347 TRP A C 1
ATOM 2761 O O . TRP A 1 347 ? 17.325 7.306 2.482 1.00 88.12 347 TRP A O 1
ATOM 2771 N N . HIS A 1 348 ? 15.353 7.201 1.384 1.00 88.31 348 HIS A N 1
ATOM 2772 C CA . HIS A 1 348 ? 14.494 6.949 2.526 1.00 88.31 348 HIS A CA 1
ATOM 2773 C C . HIS A 1 348 ? 13.486 5.857 2.188 1.00 88.31 348 HIS A C 1
ATOM 2775 O O . HIS A 1 348 ? 12.862 5.895 1.130 1.00 88.31 348 HIS A O 1
ATOM 2781 N N . ASP A 1 349 ? 13.293 4.925 3.115 1.00 87.88 349 ASP A N 1
ATOM 2782 C CA . ASP A 1 349 ? 12.378 3.802 2.956 1.00 87.88 349 ASP A CA 1
ATOM 2783 C C . ASP A 1 349 ? 10.916 4.198 3.211 1.00 87.88 349 ASP A C 1
ATOM 2785 O O . ASP A 1 349 ? 10.541 4.438 4.368 1.00 87.88 349 ASP A O 1
ATOM 2789 N N . PRO A 1 350 ? 10.053 4.198 2.174 1.00 88.25 350 PRO A N 1
ATOM 2790 C CA . PRO A 1 350 ? 8.650 4.555 2.329 1.00 88.25 350 PRO A CA 1
ATOM 2791 C C . PRO A 1 350 ? 7.933 3.534 3.209 1.00 88.25 350 PRO A C 1
ATOM 2793 O O . PRO A 1 350 ? 8.045 2.328 2.988 1.00 88.25 350 PRO A O 1
ATOM 2796 N N . CYS A 1 351 ? 7.122 3.994 4.163 1.00 88.06 351 CYS A N 1
ATOM 2797 C CA . CYS A 1 351 ? 6.429 3.100 5.094 1.00 88.06 351 CYS A CA 1
ATOM 2798 C C . CYS A 1 351 ? 5.537 2.064 4.380 1.00 88.06 351 CYS A C 1
ATOM 2800 O O . CYS A 1 351 ? 5.550 0.894 4.759 1.00 88.06 351 CYS A O 1
ATOM 2802 N N . HIS A 1 352 ? 4.802 2.460 3.331 1.00 89.56 352 HIS A N 1
ATOM 2803 C CA . HIS A 1 352 ? 3.928 1.560 2.564 1.00 89.56 352 HIS A CA 1
ATOM 2804 C C . HIS A 1 352 ? 4.684 0.522 1.751 1.00 89.56 352 HIS A C 1
ATOM 2806 O O . HIS A 1 352 ? 4.183 -0.590 1.646 1.00 89.56 352 HIS A O 1
ATOM 2812 N N . THR A 1 353 ? 5.868 0.851 1.230 1.00 84.62 353 THR A N 1
ATOM 2813 C CA . THR A 1 353 ? 6.700 -0.137 0.541 1.00 84.62 353 THR A CA 1
ATOM 2814 C C . THR A 1 353 ? 7.403 -1.015 1.547 1.00 84.62 353 THR A C 1
ATOM 2816 O O . THR A 1 353 ? 7.404 -2.211 1.361 1.00 84.62 353 THR A O 1
ATOM 2819 N N . ILE A 1 354 ? 7.983 -0.471 2.615 1.00 89.50 354 ILE A N 1
ATOM 2820 C CA . ILE A 1 354 ? 8.781 -1.273 3.539 1.00 89.50 354 ILE A CA 1
ATOM 2821 C C . ILE A 1 354 ? 7.926 -1.823 4.670 1.00 89.50 354 ILE A C 1
ATOM 2823 O O . ILE A 1 354 ? 7.548 -2.980 4.608 1.00 89.50 354 ILE A O 1
ATOM 2827 N N . ARG A 1 355 ? 7.550 -1.037 5.684 1.00 9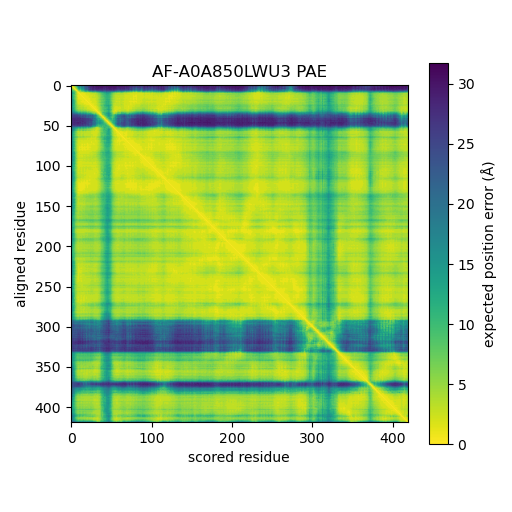0.38 355 ARG A N 1
ATOM 2828 C CA . ARG A 1 355 ? 6.914 -1.583 6.901 1.00 90.38 355 ARG A CA 1
ATOM 2829 C C . ARG A 1 355 ? 5.636 -2.376 6.629 1.00 90.38 355 ARG A C 1
ATOM 2831 O O . ARG A 1 355 ? 5.473 -3.454 7.189 1.00 90.38 355 ARG A O 1
ATOM 2838 N N . HIS A 1 356 ? 4.743 -1.885 5.771 1.00 91.81 356 HIS A N 1
ATOM 2839 C CA . HIS A 1 356 ? 3.494 -2.605 5.494 1.00 91.81 356 HIS A CA 1
ATOM 2840 C C . HIS A 1 356 ? 3.713 -3.891 4.689 1.00 91.81 356 HIS A C 1
ATOM 2842 O O . HIS A 1 356 ? 3.135 -4.916 5.044 1.00 91.81 356 HIS A O 1
ATOM 2848 N N . MET A 1 357 ? 4.553 -3.865 3.649 1.00 90.62 357 MET A N 1
ATOM 2849 C CA . MET A 1 357 ? 4.835 -5.073 2.862 1.00 90.62 357 MET A CA 1
ATOM 2850 C C . MET A 1 357 ? 5.678 -6.060 3.656 1.00 90.62 357 MET A C 1
ATOM 2852 O O . MET A 1 357 ? 5.369 -7.237 3.665 1.00 90.62 357 MET A O 1
ATOM 2856 N N . CYS A 1 358 ? 6.686 -5.593 4.390 1.00 89.19 358 CYS A N 1
ATOM 2857 C CA . CYS A 1 358 ? 7.486 -6.417 5.285 1.00 89.19 358 CYS A CA 1
ATOM 2858 C C . CYS A 1 358 ? 6.618 -7.120 6.335 1.00 89.19 358 CYS A C 1
ATOM 2860 O O . CYS A 1 358 ? 6.829 -8.299 6.609 1.00 89.19 358 CYS A O 1
ATOM 2862 N N . HIS A 1 359 ? 5.618 -6.431 6.892 1.00 88.25 359 HIS A N 1
ATOM 2863 C CA . HIS A 1 359 ? 4.643 -7.068 7.770 1.00 88.25 359 HIS A CA 1
ATOM 2864 C C . HIS A 1 359 ? 3.807 -8.119 7.028 1.00 88.25 359 HIS A C 1
ATOM 2866 O O . HIS A 1 359 ? 3.691 -9.232 7.526 1.00 88.25 359 HIS A O 1
ATOM 2872 N N . SER A 1 360 ? 3.310 -7.805 5.826 1.00 88.00 360 SER A N 1
ATOM 2873 C CA . SER A 1 360 ? 2.557 -8.752 4.990 1.00 88.00 360 SER A CA 1
ATOM 2874 C C . SER A 1 360 ? 3.373 -9.998 4.636 1.00 88.00 360 SER A C 1
ATOM 2876 O O . SER A 1 360 ? 2.880 -11.103 4.789 1.00 88.00 360 SER A O 1
ATOM 2878 N N . LEU A 1 361 ? 4.631 -9.837 4.219 1.00 85.19 361 LEU A N 1
ATOM 2879 C CA . LEU A 1 361 ? 5.557 -10.932 3.907 1.00 85.19 361 LEU A CA 1
ATOM 2880 C C . LEU A 1 361 ? 5.843 -11.789 5.142 1.00 85.19 361 LEU A C 1
ATOM 2882 O O . LEU A 1 361 ? 6.003 -13.003 5.045 1.00 85.19 361 LEU A O 1
ATOM 2886 N N . LYS A 1 362 ? 5.915 -11.156 6.319 1.00 83.56 362 LYS A N 1
ATOM 2887 C CA . LYS A 1 362 ? 6.054 -11.870 7.586 1.00 83.56 362 LYS A CA 1
ATOM 2888 C C . LYS A 1 362 ? 4.827 -12.735 7.863 1.00 83.56 362 LYS A C 1
ATOM 2890 O O . LYS A 1 362 ? 5.000 -13.898 8.206 1.00 83.56 362 LYS A O 1
ATOM 2895 N N . ASP A 1 363 ? 3.629 -12.183 7.703 1.00 81.12 363 ASP A N 1
ATOM 2896 C CA . ASP A 1 363 ? 2.379 -12.909 7.936 1.00 81.12 363 ASP A CA 1
ATOM 2897 C C . ASP A 1 363 ? 2.190 -14.042 6.909 1.00 81.12 363 ASP A C 1
ATOM 2899 O O . ASP A 1 363 ? 1.935 -15.173 7.308 1.00 81.12 363 ASP A O 1
ATOM 2903 N N . GLU A 1 364 ? 2.463 -13.797 5.619 1.00 81.56 364 GLU A N 1
ATOM 2904 C CA . GLU A 1 364 ? 2.455 -14.828 4.565 1.00 81.56 364 GLU A CA 1
ATOM 2905 C C . GLU A 1 364 ? 3.417 -15.989 4.895 1.00 81.56 364 GLU A C 1
ATOM 2907 O O . GLU A 1 364 ? 3.063 -17.159 4.740 1.00 81.56 364 GLU A O 1
ATOM 2912 N N . ALA A 1 365 ? 4.622 -15.689 5.395 1.00 76.31 365 ALA A N 1
ATOM 2913 C CA . ALA A 1 365 ? 5.584 -16.711 5.808 1.00 76.31 365 ALA A CA 1
ATOM 2914 C C . ALA A 1 365 ? 5.105 -17.518 7.027 1.00 76.31 365 ALA A C 1
ATOM 2916 O O . ALA A 1 365 ? 5.382 -18.714 7.112 1.00 76.31 365 ALA A O 1
ATOM 2917 N N . TYR A 1 366 ? 4.386 -16.896 7.967 1.00 74.19 366 TYR A N 1
ATOM 2918 C CA . TYR A 1 366 ? 3.768 -17.621 9.078 1.00 74.19 366 TYR A CA 1
ATOM 2919 C C . TYR A 1 366 ? 2.651 -18.544 8.582 1.00 74.19 366 TYR A C 1
ATOM 2921 O O . TYR A 1 366 ? 2.684 -19.735 8.899 1.00 74.19 366 TYR A O 1
ATOM 2929 N N . ASP A 1 367 ? 1.738 -18.047 7.748 1.00 74.44 367 ASP A N 1
ATOM 2930 C CA . ASP A 1 367 ? 0.602 -18.817 7.221 1.00 74.44 367 ASP A CA 1
ATOM 2931 C C . ASP A 1 367 ? 1.044 -20.042 6.402 1.00 74.44 367 ASP A C 1
ATOM 2933 O O . ASP A 1 367 ? 0.439 -21.109 6.485 1.00 74.44 367 ASP A O 1
ATOM 2937 N N . GLN A 1 368 ? 2.149 -19.942 5.656 1.00 69.62 368 GLN A N 1
ATOM 2938 C CA . GLN A 1 368 ? 2.708 -21.073 4.900 1.00 69.62 368 GLN A CA 1
ATOM 2939 C C . GLN A 1 368 ? 3.281 -22.190 5.788 1.00 69.62 368 GLN A C 1
ATOM 2941 O O . GLN A 1 368 ? 3.448 -23.323 5.334 1.00 69.62 368 GLN A O 1
ATOM 2946 N N . THR A 1 369 ? 3.608 -21.892 7.047 1.00 64.69 369 THR A N 1
ATOM 2947 C CA . THR A 1 369 ? 4.271 -22.841 7.961 1.00 64.69 369 THR A CA 1
ATOM 2948 C C . THR A 1 369 ? 3.341 -23.491 8.970 1.00 64.69 369 THR A C 1
ATOM 2950 O O . THR A 1 369 ? 3.698 -24.524 9.532 1.00 64.69 369 THR A O 1
ATOM 2953 N N . THR A 1 370 ? 2.144 -22.939 9.170 1.00 57.03 370 THR A N 1
ATOM 2954 C CA . THR A 1 370 ? 1.116 -23.479 10.072 1.00 57.03 370 THR A CA 1
ATOM 2955 C C . THR A 1 370 ? 0.299 -24.625 9.452 1.00 57.03 370 THR A C 1
ATOM 2957 O O . THR A 1 370 ? -0.649 -25.105 10.071 1.00 57.03 370 THR A O 1
ATOM 2960 N N . GLY A 1 371 ? 0.696 -25.126 8.274 1.00 52.62 371 GLY A N 1
ATOM 2961 C CA . GLY A 1 371 ? 0.199 -26.380 7.700 1.00 52.62 371 GLY A CA 1
ATOM 2962 C C . GLY A 1 371 ? 0.546 -27.609 8.557 1.00 52.62 371 GLY A C 1
ATOM 2963 O O . GLY A 1 371 ? 1.606 -27.671 9.184 1.00 52.62 371 GLY A O 1
ATOM 2964 N N . GLU A 1 372 ? -0.381 -28.571 8.587 1.00 42.31 372 GLU A N 1
ATOM 2965 C CA . GLU A 1 372 ? -0.461 -29.739 9.479 1.00 42.31 372 GLU A CA 1
ATOM 2966 C C . GLU A 1 372 ? 0.895 -30.287 9.981 1.00 42.31 372 GLU A C 1
ATOM 2968 O O . GLU A 1 372 ? 1.643 -30.957 9.270 1.00 42.31 372 GLU A O 1
ATOM 2973 N N . GLY A 1 373 ? 1.191 -30.029 11.263 1.00 47.84 373 GLY A N 1
ATOM 2974 C CA . GLY A 1 373 ? 2.198 -30.763 12.039 1.00 47.84 373 GLY A CA 1
ATOM 2975 C C . GLY A 1 373 ? 3.595 -30.142 12.163 1.00 47.84 373 GLY A C 1
ATOM 2976 O O . GLY A 1 373 ? 4.450 -30.744 12.813 1.00 47.84 373 GLY A O 1
ATOM 2977 N N . ASN A 1 374 ? 3.867 -28.956 11.605 1.00 51.19 374 ASN A N 1
ATOM 2978 C CA . ASN A 1 374 ? 5.212 -28.357 11.630 1.00 51.19 374 ASN A CA 1
ATOM 2979 C C . ASN A 1 374 ? 5.292 -27.072 12.473 1.00 51.19 374 ASN A C 1
ATOM 2981 O O . ASN A 1 374 ? 5.535 -25.991 11.951 1.00 51.19 374 ASN A O 1
ATOM 2985 N N . ASN A 1 375 ? 5.194 -27.187 13.803 1.00 54.84 375 ASN A N 1
ATOM 2986 C CA . ASN A 1 375 ? 5.329 -26.060 14.753 1.00 54.84 375 ASN A CA 1
ATOM 2987 C C . ASN A 1 375 ? 6.761 -25.483 14.855 1.00 54.84 375 ASN A C 1
ATOM 2989 O O . ASN A 1 375 ? 7.155 -24.912 15.875 1.00 54.84 375 ASN A O 1
ATOM 2993 N N . ASN A 1 376 ? 7.588 -25.659 13.826 1.00 64.88 376 ASN A N 1
ATOM 2994 C CA . ASN A 1 376 ? 8.953 -25.175 13.826 1.00 64.88 376 ASN A CA 1
ATOM 2995 C C . ASN A 1 376 ? 8.974 -23.683 13.476 1.00 64.88 376 ASN A C 1
ATOM 2997 O O . ASN A 1 376 ? 9.094 -23.313 12.309 1.00 64.88 376 ASN A O 1
ATOM 3001 N N . MET A 1 377 ? 8.917 -22.830 14.502 1.00 62.47 377 MET A N 1
ATOM 3002 C CA . MET A 1 377 ? 8.995 -21.374 14.339 1.00 62.47 377 MET A CA 1
ATOM 3003 C C . MET A 1 377 ? 10.216 -20.919 13.530 1.00 62.47 377 MET A C 1
ATOM 3005 O O . MET A 1 377 ? 10.133 -19.904 12.846 1.00 62.47 377 MET A O 1
ATOM 3009 N N . TRP A 1 378 ? 11.327 -21.668 13.528 1.00 64.81 378 TRP A N 1
ATOM 3010 C CA . TRP A 1 378 ? 12.497 -21.331 12.712 1.00 64.81 378 TRP A CA 1
ATOM 3011 C C . TRP A 1 378 ? 12.219 -21.426 11.211 1.00 64.81 378 TRP A C 1
ATOM 3013 O O . TRP A 1 378 ? 12.788 -20.648 10.450 1.00 64.81 378 TRP A O 1
ATOM 3023 N N . LYS A 1 379 ? 11.315 -22.316 10.781 1.00 63.34 379 LYS A N 1
ATOM 3024 C CA . LYS A 1 379 ? 10.908 -22.445 9.372 1.00 63.34 379 LYS A CA 1
ATOM 3025 C C . LYS A 1 379 ? 10.049 -21.281 8.884 1.00 63.34 379 LYS A C 1
ATOM 3027 O O . LYS A 1 379 ? 9.989 -21.077 7.683 1.00 63.34 379 LYS A O 1
ATOM 3032 N N . ALA A 1 380 ? 9.435 -20.515 9.783 1.00 66.25 380 ALA A N 1
ATOM 3033 C CA . ALA A 1 380 ? 8.685 -19.302 9.448 1.00 66.25 380 ALA A CA 1
ATOM 3034 C C . ALA A 1 380 ? 9.551 -18.055 9.623 1.00 66.25 380 ALA A C 1
ATOM 3036 O O . ALA A 1 380 ? 9.704 -17.223 8.730 1.00 66.25 380 ALA A O 1
ATOM 3037 N N . TYR A 1 381 ? 10.182 -17.958 10.793 1.00 69.06 381 TYR A N 1
ATOM 3038 C CA . TYR A 1 381 ? 10.918 -16.786 11.232 1.00 69.06 381 TYR A CA 1
ATOM 3039 C C . TYR A 1 381 ? 12.121 -16.501 10.335 1.00 69.06 381 TYR A C 1
ATOM 3041 O O . TYR A 1 381 ? 12.291 -15.370 9.879 1.00 69.06 381 TYR A O 1
ATOM 3049 N N . VAL A 1 382 ? 12.920 -17.526 10.022 1.00 67.19 382 VAL A N 1
ATOM 3050 C CA . VAL A 1 382 ? 14.139 -17.357 9.226 1.00 67.19 382 VAL A CA 1
ATOM 3051 C C . VAL A 1 382 ? 13.808 -16.939 7.785 1.00 67.19 382 VAL A C 1
ATOM 3053 O O . VAL A 1 382 ? 14.312 -15.890 7.373 1.00 67.19 382 VAL A O 1
ATOM 3056 N N . PRO A 1 383 ? 12.924 -17.634 7.036 1.00 65.25 383 PRO A N 1
ATOM 3057 C CA . PRO A 1 383 ? 12.494 -17.167 5.715 1.00 65.25 383 PRO A CA 1
ATOM 3058 C C . PRO A 1 383 ? 11.846 -15.784 5.741 1.00 65.25 383 PRO A C 1
ATOM 3060 O O . PRO A 1 383 ? 12.174 -14.954 4.899 1.00 65.25 383 PRO A O 1
ATOM 3063 N N . SER A 1 384 ? 11.018 -15.479 6.749 1.00 75.94 384 SER A N 1
ATOM 3064 C CA . SER A 1 384 ? 10.398 -14.154 6.858 1.00 75.94 384 SER A CA 1
ATOM 3065 C C . SER A 1 384 ? 11.435 -13.030 6.967 1.00 75.94 384 SER A C 1
ATOM 3067 O O . SER A 1 384 ? 11.269 -11.979 6.356 1.00 75.94 384 SER A O 1
ATOM 3069 N N . ILE A 1 385 ? 12.525 -13.226 7.721 1.00 75.75 385 ILE A N 1
ATOM 3070 C CA . ILE A 1 385 ? 13.608 -12.238 7.820 1.00 75.75 385 ILE A CA 1
ATOM 3071 C C . ILE A 1 385 ? 14.297 -12.074 6.469 1.00 75.75 385 ILE A C 1
ATOM 3073 O O . ILE A 1 385 ? 14.622 -10.950 6.083 1.00 75.75 385 ILE A O 1
ATOM 3077 N N . PHE A 1 386 ? 14.541 -13.179 5.766 1.00 72.00 386 PHE A N 1
ATOM 3078 C CA . PHE A 1 386 ? 15.189 -13.140 4.462 1.00 72.00 386 PHE A CA 1
ATOM 3079 C C . PHE A 1 386 ? 14.347 -12.396 3.431 1.00 72.00 386 PHE A C 1
ATOM 3081 O O . PHE A 1 386 ? 14.876 -11.480 2.805 1.00 72.00 386 PHE A O 1
ATOM 3088 N N . GLU A 1 387 ? 13.052 -12.695 3.317 1.00 75.88 387 GLU A N 1
ATOM 3089 C CA . GLU A 1 387 ? 12.168 -11.999 2.376 1.00 75.88 387 GLU A CA 1
ATOM 3090 C C . GLU A 1 387 ? 12.021 -10.514 2.718 1.00 75.88 387 GLU A C 1
ATOM 3092 O O . GLU A 1 387 ? 12.118 -9.664 1.834 1.00 75.88 387 GLU A O 1
ATOM 3097 N N . ARG A 1 388 ? 11.899 -10.149 4.003 1.00 84.25 388 ARG A N 1
ATOM 3098 C CA . ARG A 1 388 ? 11.870 -8.729 4.397 1.00 84.25 388 ARG A CA 1
ATOM 3099 C C . ARG A 1 388 ? 13.173 -8.006 4.062 1.00 84.25 388 ARG A C 1
ATOM 3101 O O . ARG A 1 388 ? 13.139 -6.898 3.534 1.00 84.25 388 ARG A O 1
ATOM 3108 N N . ARG A 1 389 ? 14.329 -8.623 4.328 1.00 78.94 389 ARG A N 1
ATOM 3109 C CA . ARG A 1 389 ? 15.636 -8.045 3.971 1.00 78.94 389 ARG A CA 1
ATOM 3110 C C . ARG A 1 389 ? 15.816 -7.938 2.462 1.00 78.94 389 ARG A C 1
ATOM 3112 O O . ARG A 1 389 ? 16.302 -6.910 2.004 1.00 78.94 389 ARG A O 1
ATOM 3119 N N . ARG A 1 390 ? 15.390 -8.948 1.694 1.00 78.38 390 ARG A N 1
ATOM 3120 C CA . ARG A 1 390 ? 15.348 -8.900 0.225 1.00 78.38 390 ARG A CA 1
ATOM 3121 C C . ARG A 1 390 ? 14.538 -7.694 -0.226 1.00 78.38 390 ARG A C 1
ATOM 3123 O O . ARG A 1 390 ? 15.029 -6.903 -1.022 1.00 78.38 390 ARG A O 1
ATOM 3130 N N . TRP A 1 391 ? 13.336 -7.535 0.318 1.00 84.12 391 TRP A N 1
ATOM 3131 C CA . TRP A 1 391 ? 12.436 -6.440 -0.020 1.00 84.12 391 TRP A CA 1
ATOM 3132 C C . TRP A 1 391 ? 13.052 -5.056 0.243 1.00 84.12 391 TRP A C 1
ATOM 3134 O O . TRP A 1 391 ? 12.907 -4.139 -0.562 1.00 84.12 391 TRP A O 1
ATOM 3144 N N . ILE A 1 392 ? 13.794 -4.917 1.344 1.00 84.12 392 ILE A N 1
ATOM 3145 C CA . ILE A 1 392 ? 14.510 -3.685 1.707 1.00 84.12 392 ILE A CA 1
ATOM 3146 C C . ILE A 1 392 ? 15.723 -3.441 0.793 1.00 84.12 392 ILE A C 1
ATOM 3148 O O . ILE A 1 392 ? 15.932 -2.313 0.346 1.00 84.12 392 ILE A O 1
ATOM 3152 N N . GLU A 1 393 ? 16.524 -4.462 0.482 1.00 81.06 393 GLU A N 1
ATOM 3153 C CA . GLU A 1 393 ? 17.741 -4.304 -0.336 1.00 81.06 393 GLU A CA 1
ATOM 3154 C C . GLU A 1 393 ? 17.468 -4.107 -1.828 1.00 81.06 393 GLU A C 1
ATOM 3156 O O . GLU A 1 393 ? 18.234 -3.445 -2.524 1.00 81.06 393 GLU A O 1
ATOM 3161 N N . MET A 1 394 ? 16.351 -4.625 -2.320 1.00 80.81 394 MET A N 1
ATOM 3162 C CA . MET A 1 394 ? 15.957 -4.574 -3.722 1.00 80.81 394 MET A CA 1
ATOM 3163 C C . MET A 1 394 ? 16.059 -3.174 -4.378 1.00 80.81 394 MET A C 1
ATOM 3165 O O . MET A 1 394 ? 16.782 -3.041 -5.371 1.00 80.81 394 MET A O 1
ATOM 3169 N N . PRO A 1 395 ? 15.429 -2.100 -3.851 1.00 84.69 395 PRO A N 1
ATOM 3170 C CA . PRO A 1 395 ? 15.595 -0.754 -4.409 1.00 84.69 395 PRO A CA 1
ATOM 3171 C C . PRO A 1 395 ? 17.041 -0.253 -4.335 1.00 84.69 395 PRO A C 1
ATOM 3173 O O . PRO A 1 395 ? 17.517 0.395 -5.269 1.00 84.69 395 PRO A O 1
ATOM 3176 N N . ARG A 1 396 ? 17.757 -0.556 -3.244 1.00 84.06 396 ARG A N 1
ATOM 3177 C CA . ARG A 1 396 ? 19.149 -0.121 -3.040 1.00 84.06 396 ARG A CA 1
ATOM 3178 C C . ARG A 1 396 ? 20.043 -0.664 -4.120 1.00 84.06 396 ARG A C 1
ATOM 3180 O O . ARG A 1 396 ? 20.882 0.051 -4.654 1.00 84.06 396 ARG A O 1
ATOM 3187 N N . ALA A 1 397 ? 19.845 -1.920 -4.455 1.00 78.75 397 ALA A N 1
ATOM 3188 C CA . ALA A 1 397 ? 20.722 -2.584 -5.371 1.00 78.75 397 ALA A CA 1
ATOM 3189 C C . ALA A 1 397 ? 20.450 -2.219 -6.838 1.00 78.75 397 ALA A C 1
ATOM 3191 O O . ALA A 1 397 ? 21.397 -2.073 -7.611 1.00 78.75 397 ALA A O 1
ATOM 3192 N N . ILE A 1 398 ? 19.194 -1.919 -7.193 1.00 82.88 398 ILE A N 1
ATOM 3193 C CA . ILE A 1 398 ? 18.872 -1.238 -8.458 1.00 82.88 398 ILE A CA 1
ATOM 3194 C C . ILE A 1 398 ? 19.581 0.124 -8.530 1.00 82.88 398 ILE A C 1
ATOM 3196 O O . ILE A 1 398 ? 20.182 0.444 -9.554 1.00 82.88 398 ILE A O 1
ATOM 3200 N N . MET A 1 399 ? 19.567 0.912 -7.449 1.00 86.44 399 MET A N 1
ATOM 3201 C CA . MET A 1 399 ? 20.248 2.214 -7.417 1.00 86.44 399 MET A CA 1
ATOM 3202 C C . MET A 1 399 ? 21.775 2.089 -7.500 1.00 86.44 399 MET A C 1
ATOM 3204 O O . MET A 1 399 ? 22.396 2.813 -8.274 1.00 86.44 399 MET A O 1
ATOM 3208 N N . ARG A 1 400 ? 22.386 1.153 -6.759 1.00 83.00 400 ARG A N 1
ATOM 3209 C CA . ARG A 1 400 ? 23.837 0.874 -6.797 1.00 83.00 400 ARG A CA 1
ATOM 3210 C C . ARG A 1 400 ? 24.304 0.426 -8.185 1.00 83.00 400 ARG A C 1
ATOM 3212 O O . ARG A 1 400 ? 25.451 0.661 -8.548 1.00 83.00 400 ARG A O 1
ATOM 3219 N N . ALA A 1 401 ? 23.420 -0.183 -8.974 1.00 81.44 401 ALA A N 1
ATOM 3220 C CA . ALA A 1 401 ? 23.724 -0.573 -10.343 1.00 81.44 401 ALA A CA 1
ATOM 3221 C C . ALA A 1 401 ? 23.751 0.592 -11.348 1.00 81.44 401 ALA A C 1
ATOM 3223 O O . ALA A 1 401 ? 24.179 0.390 -12.485 1.00 81.44 401 ALA A O 1
ATOM 3224 N N . ILE A 1 402 ? 23.305 1.796 -10.970 1.00 87.12 402 ILE A N 1
ATOM 3225 C CA . ILE A 1 402 ? 23.389 2.988 -11.820 1.00 87.12 402 ILE A CA 1
ATOM 3226 C C . ILE A 1 402 ? 24.839 3.504 -11.791 1.00 87.12 402 ILE A C 1
ATOM 3228 O O . ILE A 1 402 ? 25.294 3.984 -10.749 1.00 87.12 402 ILE A O 1
ATOM 3232 N N . PRO A 1 403 ? 25.587 3.467 -12.913 1.00 88.94 403 PRO A N 1
ATOM 3233 C CA . PRO A 1 403 ? 26.984 3.889 -12.912 1.00 88.94 403 PRO A CA 1
ATOM 3234 C C . PRO A 1 403 ? 27.128 5.347 -12.465 1.00 88.94 403 PRO A C 1
ATOM 3236 O O . PRO A 1 403 ? 26.436 6.219 -12.978 1.00 88.94 403 PRO A O 1
ATOM 3239 N N . GLY A 1 404 ? 28.049 5.640 -11.546 1.00 91.38 404 GLY A N 1
ATOM 3240 C CA . GLY A 1 404 ? 28.311 7.007 -11.072 1.00 91.38 404 GLY A CA 1
ATOM 3241 C C . GLY A 1 404 ? 27.316 7.561 -10.047 1.00 91.38 404 GLY A C 1
ATOM 3242 O O . GLY A 1 404 ? 27.515 8.681 -9.582 1.00 91.38 404 GLY A O 1
ATOM 3243 N N . LEU A 1 405 ? 26.282 6.805 -9.664 1.00 92.75 405 LEU A N 1
ATOM 3244 C CA . LEU A 1 405 ? 25.376 7.214 -8.596 1.00 92.75 405 LEU A CA 1
ATOM 3245 C C . LEU A 1 405 ? 26.021 6.992 -7.222 1.00 92.75 405 LEU A C 1
ATOM 3247 O O . LEU A 1 405 ? 26.353 5.870 -6.846 1.00 92.75 405 LEU A O 1
ATOM 3251 N N . GLU A 1 406 ? 26.167 8.071 -6.456 1.00 93.88 406 GLU A N 1
ATOM 3252 C CA . GLU A 1 406 ? 26.529 8.016 -5.038 1.00 93.88 406 GLU A CA 1
ATOM 3253 C C . GLU A 1 406 ? 25.242 7.942 -4.206 1.00 93.88 406 GLU A C 1
ATOM 3255 O O . GLU A 1 406 ? 24.503 8.923 -4.100 1.00 93.88 406 GLU A O 1
ATOM 3260 N N . LEU A 1 407 ? 24.952 6.771 -3.635 1.00 89.50 407 LEU A N 1
ATOM 3261 C CA . LEU A 1 407 ? 23.781 6.557 -2.784 1.00 89.50 407 LEU A CA 1
ATOM 3262 C C . LEU A 1 407 ? 24.122 6.871 -1.322 1.00 89.50 407 LEU A C 1
ATOM 3264 O O . LEU A 1 407 ? 25.020 6.255 -0.751 1.00 89.50 407 LEU A O 1
ATOM 3268 N N . LYS A 1 408 ? 23.368 7.780 -0.701 1.00 90.88 408 LYS A N 1
ATOM 3269 C CA . LYS A 1 408 ? 23.409 8.060 0.741 1.00 90.88 408 LYS A CA 1
ATOM 3270 C C . LYS A 1 408 ? 22.117 7.603 1.384 1.00 90.88 408 LYS A C 1
ATOM 3272 O O . LYS A 1 408 ? 21.043 7.836 0.847 1.00 90.88 408 LYS A O 1
ATOM 3277 N N . GLU A 1 409 ? 22.190 6.986 2.549 1.00 86.94 409 GLU A N 1
ATOM 3278 C CA . GLU A 1 409 ? 20.992 6.569 3.274 1.00 86.94 409 GLU A CA 1
ATOM 3279 C C . GLU A 1 409 ? 20.630 7.584 4.358 1.00 86.94 409 GLU A C 1
ATOM 3281 O O . GLU A 1 409 ? 21.508 8.165 4.999 1.00 86.94 409 GLU A O 1
ATOM 3286 N N . MET A 1 410 ? 19.331 7.821 4.560 1.00 84.81 410 MET A N 1
ATOM 3287 C CA . MET A 1 410 ? 18.867 8.587 5.714 1.00 84.81 410 MET A CA 1
ATOM 3288 C C . MET A 1 410 ? 19.174 7.860 7.024 1.00 84.81 410 MET A C 1
ATOM 3290 O O . MET A 1 410 ? 19.246 6.635 7.087 1.00 84.81 410 MET A O 1
ATOM 3294 N N . TYR A 1 411 ? 19.265 8.633 8.106 1.00 77.38 411 TYR A N 1
ATOM 3295 C CA . TYR A 1 411 ? 19.268 8.075 9.451 1.00 77.38 411 TYR A CA 1
ATOM 3296 C C . TYR A 1 411 ? 17.968 7.296 9.707 1.00 77.38 411 TYR A C 1
ATOM 3298 O O . TYR A 1 411 ? 16.877 7.842 9.517 1.00 77.38 411 TYR A O 1
ATOM 3306 N N . ARG A 1 412 ? 18.115 6.051 10.184 1.00 79.25 412 ARG A N 1
ATOM 3307 C CA . ARG A 1 412 ? 17.076 5.014 10.303 1.00 79.25 412 ARG A CA 1
ATOM 3308 C C . ARG A 1 412 ? 16.474 4.589 8.957 1.00 79.25 412 ARG A C 1
ATOM 3310 O O . ARG A 1 412 ? 15.786 5.355 8.281 1.00 79.25 412 ARG A O 1
ATOM 3317 N N . ILE A 1 413 ? 16.650 3.307 8.643 1.00 82.12 413 ILE A N 1
ATOM 3318 C CA . ILE A 1 413 ? 16.241 2.676 7.384 1.00 82.12 413 ILE A CA 1
ATOM 3319 C C . ILE A 1 413 ? 15.446 1.387 7.612 1.00 82.12 413 ILE A C 1
ATOM 3321 O O . ILE A 1 413 ? 15.307 0.894 8.736 1.00 82.12 413 ILE A O 1
ATOM 3325 N N . GLY A 1 414 ? 14.915 0.843 6.524 1.00 86.56 414 GLY A N 1
ATOM 3326 C CA . GLY A 1 414 ? 14.191 -0.412 6.488 1.00 86.56 414 GLY A CA 1
ATOM 3327 C C . GLY A 1 414 ? 12.951 -0.372 7.378 1.00 86.56 414 GLY A C 1
ATOM 3328 O O . GLY A 1 414 ? 12.169 0.580 7.374 1.00 86.56 414 GLY A O 1
ATOM 3329 N N . GLU A 1 415 ? 12.787 -1.417 8.182 1.00 87.00 415 GLU A N 1
ATOM 3330 C CA . GLU A 1 415 ? 11.664 -1.573 9.113 1.00 87.00 415 GLU A CA 1
ATOM 3331 C C . GLU A 1 415 ? 11.639 -0.488 10.203 1.00 87.00 415 GLU A C 1
ATOM 3333 O O . GLU A 1 415 ? 10.582 -0.188 10.758 1.00 87.00 415 GLU A O 1
ATOM 3338 N N . ASN A 1 416 ? 12.790 0.136 10.470 1.00 84.94 416 ASN A N 1
ATOM 3339 C CA . ASN A 1 416 ? 12.968 1.152 11.499 1.00 84.94 416 ASN A CA 1
ATOM 3340 C C . ASN A 1 416 ? 12.949 2.578 10.949 1.00 84.94 416 ASN A C 1
ATOM 3342 O O . ASN A 1 416 ? 13.225 3.495 11.722 1.00 84.94 416 ASN A O 1
ATOM 3346 N N . SER A 1 417 ? 12.649 2.790 9.660 1.00 83.81 417 SER A N 1
ATOM 3347 C CA . SER A 1 417 ? 12.713 4.112 9.024 1.00 83.81 417 SER A CA 1
ATOM 3348 C C . SER A 1 417 ? 11.955 5.202 9.795 1.00 83.81 417 SER A C 1
ATOM 3350 O O . SER A 1 417 ? 11.087 4.916 10.623 1.00 83.81 417 SER A O 1
ATOM 3352 N N . LEU A 1 418 ? 12.280 6.474 9.565 1.00 77.62 418 LEU A N 1
ATOM 3353 C CA . LEU A 1 418 ? 11.445 7.581 10.050 1.00 77.62 418 LEU A CA 1
ATOM 3354 C C . LEU A 1 418 ? 10.094 7.626 9.309 1.00 77.62 418 LEU A C 1
ATOM 3356 O O . LEU A 1 418 ? 9.922 6.966 8.288 1.00 77.62 418 LEU A O 1
ATOM 3360 N N . CYS A 1 419 ? 9.096 8.295 9.890 1.00 69.00 419 CYS A N 1
ATOM 3361 C CA . CYS A 1 419 ? 7.800 8.509 9.233 1.00 69.00 419 CYS A CA 1
ATOM 3362 C C . CYS A 1 419 ? 7.783 9.821 8.466 1.00 69.00 419 CYS A C 1
ATOM 3364 O O . CYS A 1 419 ? 8.426 10.771 8.968 1.00 69.00 419 CYS A O 1
#

Solvent-accessible surface area (backbone atoms only — not comparable to full-atom values): 23351 Å² total; per-residue (Å²): 138,89,71,82,88,64,86,86,50,19,62,60,48,41,59,75,40,40,74,53,58,68,57,62,80,69,80,50,57,33,37,40,31,58,51,87,39,74,80,46,88,33,98,48,85,53,93,91,51,89,48,57,18,50,33,86,52,37,69,37,20,70,73,68,70,46,62,55,40,28,63,50,36,43,53,50,51,55,48,29,46,75,72,58,78,44,50,52,84,41,67,68,52,36,51,53,50,48,67,38,59,71,52,52,82,68,56,30,45,43,31,73,48,28,89,74,63,36,64,49,46,59,53,52,29,18,52,36,12,31,40,46,72,55,62,53,88,64,57,68,68,60,52,48,35,50,54,27,32,73,75,39,39,23,75,78,78,56,65,56,88,57,52,61,70,80,52,86,64,65,76,38,48,64,35,86,85,31,45,30,33,48,55,64,52,54,58,28,48,76,73,41,45,67,61,44,49,54,50,50,55,50,50,52,52,36,36,76,70,68,74,44,75,55,51,18,35,62,80,84,71,51,32,66,30,54,68,36,43,63,60,12,46,50,70,63,21,27,54,36,29,41,54,44,39,68,73,46,51,84,23,61,32,38,34,20,86,43,44,60,51,40,38,26,58,67,60,45,25,58,74,53,22,91,61,60,69,77,33,48,76,35,42,49,64,58,60,47,36,58,29,38,42,38,42,33,94,89,75,66,49,77,36,53,72,80,53,51,45,50,89,46,74,84,32,91,91,39,54,51,81,70,41,76,62,81,67,83,53,71,49,83,76,56,78,67,80,68,68,47,81,89,62,72,45,77,45,76,45,52,42,46,56,34,28,47,42,38,48,49,49,35,50,52,31,43,65,71,35,72,50,94,87,49,89,52,59,65,72,18,53,52,55,22,52,49,54,36,50,50,63,54,45,46,59,53,40,60,50,64,47,32,39,72,48,45,80,41,75,48,85,37,51,49,74,40,28,66,134

Mean predicted aligned error: 7.98 Å

Foldseek 3Di:
DPDDPPADFLLVLLVVQVVLLVLQPLPLLLQKFFLPDQADDEVPPDDPDDPRGIYGAQPQCVVPVDPLLRLSVLSVVSVCVNVVVQPLLDLVSLQVNCVRLVSGPLLQSSQLRDPSNHPSSSSSLSSLLVSVVSVHDDDPLLVLQLVCCLPQLASPVDHLQQQCVLPPDCCQAPPPPAQEEEQCARCCSPPVVVLVVVLNVVVVVCCVLVNDPRYHYYSQQGHLCLSCSSNSVLPSNQVNLQSNLVVDLSHQEYEYQDLSSLLSLPPVSCVRYPHRRPHHRYYVLRVVLLQQWFAAPQQRDIDASPDQFDPDCPRPVRVDGPHGGDGPGVYNSDAADDADDPDEDEDFDRSSQFSSVLSVLLVVLVVVQPPPDRPPVCSSVVVSVSVSVCSQCSVVRVQVRRHNYHYHYDRAHGSRTHD

Radius of gyration: 22.88 Å; Cα contacts (8 Å, |Δi|>4): 689; chains: 1; bounding box: 59×49×64 Å

Sequence (419 aa):
MTEIKEKVGGMKRLEKLKAELYRCIHCRACRFSYSGEPDRKGLGEHKGVLYEGMLDGCPAGHHFGWEGFWNAGRMWMARAVLEGDLDLEDEKTKQQMYEILFRCPTCGNCSMQCENNLPTVDINEALRACLYEAGVEMLPKHSGLRKLIDAKNNPYNEEHSQRTDWVPDKAVIDDPDAKIAYYVGCTASYRMKDMANATVELLNKLVKNGIIPKYTILTDEVCCGSVIFRTGQWDVAKKVANENIKNFDKFDKVLFSCAGCHRTFKIDYPKFGDEPPKFQSLHVVEFLADYMTVHCPACGKYNDLGSEHCGNDFCPKYSKKGEKFTPELHENKIKITKKWDKGPVTWHDPCHTIRHMCHSLKDEAYDQTTGEGNNNMWKAYVPSIFERRRWIEMPRAIMRAIPGLELKEMYRIGENSLC